Protein AF-0000000068108833 (afdb_homodimer)

Structure (mmCIF, N/CA/C/O backbone):
data_AF-0000000068108833-model_v1
#
loop_
_entity.id
_entity.type
_entity.pdbx_description
1 polymer "5'-deoxynucleotidase HDDC2"
#
loop_
_atom_site.group_PDB
_atom_site.id
_atom_site.type_symbol
_atom_site.label_atom_id
_atom_site.label_alt_id
_atom_site.label_comp_id
_atom_site.label_asym_id
_atom_site.label_entity_id
_atom_site.label_seq_id
_atom_site.pdbx_PDB_ins_code
_atom_site.Cartn_x
_atom_site.Cartn_y
_atom_site.Cartn_z
_atom_site.occupancy
_atom_site.B_iso_or_equiv
_atom_site.auth_seq_id
_atom_site.auth_comp_id
_atom_site.auth_asym_id
_atom_site.auth_atom_id
_atom_site.pdbx_PDB_model_num
ATOM 1 N N . MET A 1 1 ? -13.453 -24.031 -6.059 1 70.38 1 MET A N 1
ATOM 2 C CA . MET A 1 1 ? -14.484 -23.078 -5.691 1 70.38 1 MET A CA 1
ATOM 3 C C . MET A 1 1 ? -13.938 -22.016 -4.734 1 70.38 1 MET A C 1
ATOM 5 O O . MET A 1 1 ? -13.867 -20.844 -5.074 1 70.38 1 MET A O 1
ATOM 9 N N . GLU A 1 2 ? -13.242 -22.406 -3.625 1 89.06 2 GLU A N 1
ATOM 10 C CA . GLU A 1 2 ? -12.766 -21.453 -2.621 1 89.06 2 GLU A CA 1
ATOM 11 C C . GLU A 1 2 ? -11.594 -20.625 -3.146 1 89.06 2 GLU A C 1
ATOM 13 O O . GLU A 1 2 ? -11.562 -19.406 -2.996 1 89.06 2 GLU A O 1
ATOM 18 N N . ASN A 1 3 ? -10.758 -21.25 -3.951 1 94.88 3 ASN A N 1
ATOM 19 C CA . ASN A 1 3 ? -9.586 -20.547 -4.461 1 94.88 3 ASN A CA 1
ATOM 20 C C . ASN A 1 3 ? -9.953 -19.578 -5.586 1 94.88 3 ASN A C 1
ATOM 22 O O . ASN A 1 3 ? -9.336 -18.531 -5.742 1 94.88 3 ASN A O 1
ATOM 26 N N . SER A 1 4 ? -10.992 -19.969 -6.328 1 96.94 4 SER A N 1
ATOM 27 C CA . SER A 1 4 ? -11.469 -19.062 -7.383 1 96.94 4 SER A CA 1
ATOM 28 C C . SER A 1 4 ? -12.031 -17.781 -6.801 1 96.94 4 SER A C 1
ATOM 30 O O . SER A 1 4 ? -11.844 -16.703 -7.371 1 96.94 4 SER A O 1
ATOM 32 N N . LYS A 1 5 ? -12.711 -17.859 -5.715 1 97.69 5 LYS A N 1
ATOM 33 C CA . LYS A 1 5 ? -13.258 -16.688 -5.031 1 97.69 5 LYS A CA 1
ATOM 34 C C . LYS A 1 5 ? -12.141 -15.812 -4.48 1 97.69 5 LYS A C 1
ATOM 36 O O . LYS A 1 5 ? -12.219 -14.586 -4.543 1 97.69 5 LYS A O 1
ATOM 41 N N . ILE A 1 6 ? -11.133 -16.453 -3.949 1 97.94 6 ILE A N 1
ATOM 42 C CA . ILE A 1 6 ? -9.992 -15.719 -3.414 1 97.94 6 ILE A CA 1
ATOM 43 C C . ILE A 1 6 ? -9.289 -14.969 -4.543 1 97.94 6 ILE A C 1
ATOM 45 O O . ILE A 1 6 ? -8.898 -13.812 -4.375 1 97.94 6 ILE A O 1
ATOM 49 N N . LEU A 1 7 ? -9.109 -15.656 -5.672 1 98.38 7 LEU A N 1
ATOM 50 C CA . LEU A 1 7 ? -8.492 -15 -6.816 1 98.38 7 LEU A CA 1
ATOM 51 C C . LEU A 1 7 ? -9.336 -13.82 -7.281 1 98.38 7 LEU A C 1
ATOM 53 O O . LEU A 1 7 ? -8.797 -12.781 -7.668 1 98.38 7 LEU A O 1
ATOM 57 N N . GLU A 1 8 ? -10.641 -13.961 -7.27 1 98.44 8 GLU A N 1
ATOM 58 C CA . GLU A 1 8 ? -11.531 -12.852 -7.602 1 98.44 8 GLU A CA 1
ATOM 59 C C . GLU A 1 8 ? -11.336 -11.68 -6.652 1 98.44 8 GLU A C 1
ATOM 61 O O . GLU A 1 8 ? -11.266 -10.523 -7.09 1 98.44 8 GLU A O 1
ATOM 66 N N . PHE A 1 9 ? -11.25 -11.969 -5.387 1 98.75 9 PHE A N 1
ATOM 67 C CA . PHE A 1 9 ? -10.992 -10.945 -4.379 1 98.75 9 PHE A CA 1
ATOM 68 C C . PHE A 1 9 ? -9.672 -10.227 -4.656 1 98.75 9 PHE A C 1
ATOM 70 O O . PHE A 1 9 ? -9.617 -8.992 -4.637 1 98.75 9 PHE A O 1
ATOM 77 N N . LEU A 1 10 ? -8.648 -10.977 -4.953 1 98.81 10 LEU A N 1
ATOM 78 C CA . LEU A 1 10 ? -7.328 -10.383 -5.16 1 98.81 10 LEU A CA 1
ATOM 79 C C . LEU A 1 10 ? -7.309 -9.531 -6.426 1 98.81 10 LEU A C 1
ATOM 81 O O . LEU A 1 10 ? -6.605 -8.523 -6.488 1 98.81 10 LEU A O 1
ATOM 85 N N . GLU A 1 11 ? -8.109 -9.914 -7.398 1 98.69 11 GLU A N 1
ATOM 86 C CA . GLU A 1 11 ? -8.234 -9.078 -8.594 1 98.69 11 GLU A CA 1
ATOM 87 C C . GLU A 1 11 ? -8.938 -7.766 -8.281 1 98.69 11 GLU A C 1
ATOM 89 O O . GLU A 1 11 ? -8.586 -6.719 -8.828 1 98.69 11 GLU A O 1
ATOM 94 N N . LEU A 1 12 ? -9.992 -7.824 -7.426 1 98.62 12 LEU A N 1
ATOM 95 C CA . LEU A 1 12 ? -10.633 -6.594 -6.973 1 98.62 12 LEU A CA 1
ATOM 96 C C . LEU A 1 12 ? -9.625 -5.684 -6.273 1 98.62 12 LEU A C 1
ATOM 98 O O . LEU A 1 12 ? -9.555 -4.488 -6.562 1 98.62 12 LEU A O 1
ATOM 102 N N . VAL A 1 13 ? -8.805 -6.27 -5.387 1 98.81 13 VAL A N 1
ATOM 103 C CA . VAL A 1 13 ? -7.777 -5.504 -4.688 1 98.81 13 VAL A CA 1
ATOM 104 C C . VAL A 1 13 ? -6.805 -4.898 -5.699 1 98.81 13 VAL A C 1
ATOM 106 O O . VAL A 1 13 ? -6.355 -3.76 -5.531 1 98.81 13 VAL A O 1
ATOM 109 N N . GLY A 1 14 ? -6.473 -5.652 -6.766 1 98.75 14 GLY A N 1
ATOM 110 C CA . GLY A 1 14 ? -5.562 -5.199 -7.809 1 98.75 14 GLY A CA 1
ATOM 111 C C . GLY A 1 14 ? -6.031 -3.93 -8.492 1 98.75 14 GLY A C 1
ATOM 112 O O . GLY A 1 14 ? -5.211 -3.129 -8.953 1 98.75 14 GLY A O 1
ATOM 113 N N . ARG A 1 15 ? -7.355 -3.699 -8.531 1 98.56 15 ARG A N 1
ATOM 114 C CA . ARG A 1 15 ? -7.902 -2.488 -9.133 1 98.56 15 ARG A CA 1
ATOM 115 C C . ARG A 1 15 ? -7.422 -1.243 -8.398 1 98.56 15 ARG A C 1
ATOM 117 O O . ARG A 1 15 ? -7.23 -0.189 -9.008 1 98.56 15 ARG A O 1
ATOM 124 N N . LEU A 1 16 ? -7.188 -1.34 -7.109 1 98.81 16 LEU A N 1
ATOM 125 C CA . LEU A 1 16 ? -6.785 -0.197 -6.301 1 98.81 16 LEU A CA 1
ATOM 126 C C . LEU A 1 16 ? -5.398 0.298 -6.711 1 98.81 16 LEU A C 1
ATOM 128 O O . LEU A 1 16 ? -5.039 1.444 -6.434 1 98.81 16 LEU A O 1
ATOM 132 N N . LYS A 1 17 ? -4.598 -0.581 -7.359 1 98.69 17 LYS A N 1
ATOM 133 C CA . LYS A 1 17 ? -3.279 -0.188 -7.852 1 98.69 17 LYS A CA 1
ATOM 134 C C . LYS A 1 17 ? -3.395 0.805 -9.008 1 98.69 17 LYS A C 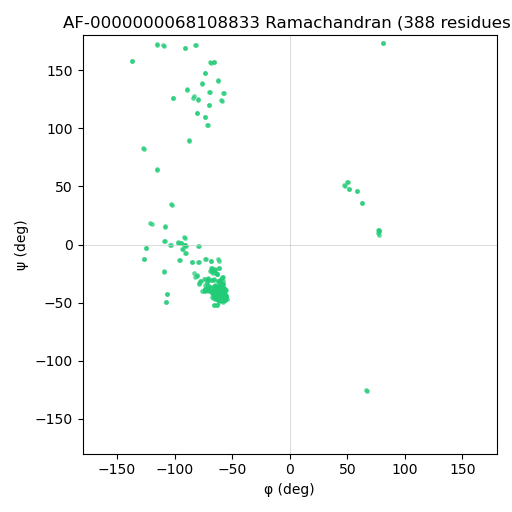1
ATOM 136 O O . LYS A 1 17 ? -2.422 1.478 -9.352 1 98.69 17 LYS A O 1
ATOM 141 N N . HIS A 1 18 ? -4.629 0.915 -9.562 1 97.81 18 HIS A N 1
ATOM 142 C CA . HIS A 1 18 ? -4.758 1.648 -10.82 1 97.81 18 HIS A CA 1
ATOM 143 C C . HIS A 1 18 ? -5.824 2.732 -10.711 1 97.81 18 HIS A C 1
ATOM 145 O O . HIS A 1 18 ? -5.887 3.631 -11.555 1 97.81 18 HIS A O 1
ATOM 151 N N . VAL A 1 19 ? -6.625 2.691 -9.664 1 97.5 19 VAL A N 1
ATOM 152 C CA . VAL A 1 19 ? -7.633 3.729 -9.469 1 97.5 19 VAL A CA 1
ATOM 153 C C . VAL A 1 19 ? -6.988 4.965 -8.852 1 97.5 19 VAL A C 1
ATOM 155 O O . VAL A 1 19 ? -6.539 4.934 -7.703 1 97.5 19 VAL A O 1
ATOM 158 N N . LYS A 1 20 ? -6.953 6.039 -9.648 1 97.69 20 LYS A N 1
ATOM 159 C CA . LYS A 1 20 ? -6.383 7.297 -9.172 1 97.69 20 LYS A CA 1
ATOM 160 C C . LYS A 1 20 ? -7.309 7.98 -8.172 1 97.69 20 LYS A C 1
ATOM 162 O O . LYS A 1 20 ? -8.531 7.852 -8.258 1 97.69 20 LYS A O 1
ATOM 167 N N . ARG A 1 21 ? -6.777 8.672 -7.23 1 97.88 21 ARG A N 1
ATOM 168 C CA . ARG A 1 21 ? -7.586 9.414 -6.266 1 97.88 21 ARG A CA 1
ATOM 169 C C . ARG A 1 21 ? -8.258 10.617 -6.926 1 97.88 21 ARG A C 1
ATOM 171 O O . ARG A 1 21 ? -7.574 11.516 -7.414 1 97.88 21 ARG A O 1
ATOM 178 N N . THR A 1 22 ? -9.5 10.648 -6.898 1 96.75 22 THR A N 1
ATOM 179 C CA . THR A 1 22 ? -10.336 11.57 -7.668 1 96.75 22 THR A CA 1
ATOM 180 C C . THR A 1 22 ? -10.055 13.016 -7.277 1 96.75 22 THR A C 1
ATOM 182 O O . THR A 1 22 ? -10.078 13.906 -8.125 1 96.75 22 THR A O 1
ATOM 185 N N . GLY A 1 23 ? -9.781 13.266 -6.012 1 95.69 23 GLY A N 1
ATOM 186 C CA . GLY A 1 23 ? -9.492 14.625 -5.562 1 95.69 23 GLY A CA 1
ATOM 187 C C . GLY A 1 23 ? -8.336 15.258 -6.309 1 95.69 23 GLY A C 1
ATOM 188 O O . GLY A 1 23 ? -8.375 16.453 -6.629 1 95.69 23 GLY A O 1
ATOM 189 N N . TRP A 1 24 ? -7.312 14.5 -6.621 1 97.62 24 TRP A N 1
ATOM 190 C CA . TRP A 1 24 ? -6.145 15.008 -7.324 1 97.62 24 TRP A CA 1
ATOM 191 C C . TRP A 1 24 ? -6.465 15.273 -8.797 1 97.62 24 TRP A C 1
ATOM 193 O O . TRP A 1 24 ? -5.945 16.219 -9.391 1 97.62 24 TRP A O 1
ATOM 203 N N . ILE A 1 25 ? -7.277 14.359 -9.336 1 96.19 25 ILE A N 1
ATOM 204 C CA . ILE A 1 25 ? -7.699 14.539 -10.719 1 96.19 25 ILE A CA 1
ATOM 205 C C . ILE A 1 25 ? -8.453 15.859 -10.867 1 96.19 25 ILE A C 1
ATOM 207 O O . ILE A 1 25 ? -8.195 16.625 -11.797 1 96.19 25 ILE A O 1
ATOM 211 N N . LEU A 1 26 ? -9.328 16.094 -9.992 1 94.25 26 LEU A N 1
ATOM 212 C CA . LEU A 1 26 ? -10.156 17.297 -10.023 1 94.25 26 LEU A CA 1
ATOM 213 C C . LEU A 1 26 ? -9.297 18.547 -9.859 1 94.25 26 LEU A C 1
ATOM 215 O O . LEU A 1 26 ? -9.648 19.609 -10.344 1 94.25 26 LEU A O 1
ATOM 219 N N . CYS A 1 27 ? -8.141 18.391 -9.219 1 94.38 27 CYS A N 1
ATOM 220 C CA . CYS A 1 27 ? -7.207 19.5 -9.008 1 94.38 27 CYS A CA 1
ATOM 221 C C . CYS A 1 27 ? -6.207 19.594 -10.156 1 94.38 27 CYS A C 1
ATOM 223 O O . CYS A 1 27 ? -5.246 20.359 -10.086 1 94.38 27 CYS A O 1
ATOM 225 N N . ASP A 1 28 ? -6.395 18.781 -11.164 1 96.5 28 ASP A N 1
ATOM 226 C CA . ASP A 1 28 ? -5.578 18.766 -12.375 1 96.5 28 ASP A CA 1
ATOM 227 C C . ASP A 1 28 ? -4.129 18.406 -12.055 1 96.5 28 ASP A C 1
ATOM 229 O O . ASP A 1 28 ? -3.199 19.078 -12.523 1 96.5 28 ASP A O 1
ATOM 233 N N . ILE A 1 29 ? -3.934 17.562 -11.133 1 97 29 ILE A N 1
ATOM 234 C CA . ILE A 1 29 ? -2.607 17.016 -10.852 1 97 29 ILE A CA 1
ATOM 235 C C . ILE A 1 29 ? -2.281 15.914 -11.852 1 97 29 ILE A C 1
ATOM 237 O O . ILE A 1 29 ? -3.035 14.953 -11.984 1 97 29 ILE A O 1
ATOM 241 N N . ASN A 1 30 ? -1.202 16.016 -12.539 1 93.62 30 ASN A N 1
ATOM 242 C CA . ASN A 1 30 ? -0.779 15.008 -13.492 1 93.62 30 ASN A CA 1
ATOM 243 C C . ASN A 1 30 ? -0.199 13.781 -12.789 1 93.62 30 ASN A C 1
ATOM 245 O O . ASN A 1 30 ? 0.518 13.914 -11.797 1 93.62 30 ASN A O 1
ATOM 249 N N . ASP A 1 31 ? -0.542 12.609 -13.289 1 94.62 31 ASP A N 1
ATOM 250 C CA . ASP A 1 31 ? 0.04 11.359 -12.812 1 94.62 31 ASP A CA 1
ATOM 251 C C . ASP A 1 31 ? -0.009 11.273 -11.289 1 94.62 31 ASP A C 1
ATOM 253 O O . ASP A 1 31 ? 1.02 11.078 -10.641 1 94.62 31 ASP A O 1
ATOM 257 N N . CYS A 1 32 ? -1.208 11.461 -10.766 1 98.06 32 CYS A N 1
ATOM 258 C CA . CYS A 1 32 ? -1.361 11.492 -9.312 1 98.06 32 CYS A CA 1
ATOM 259 C C . CYS A 1 32 ? -1.427 10.078 -8.742 1 98.06 32 CYS A C 1
ATOM 261 O O . CYS A 1 32 ? -1.416 9.102 -9.492 1 98.06 32 CYS A O 1
ATOM 263 N N . GLU A 1 33 ? -1.404 9.938 -7.457 1 98.69 33 GLU A N 1
ATOM 264 C CA . GLU A 1 33 ? -1.314 8.656 -6.762 1 98.69 33 GLU A CA 1
ATOM 265 C C . GLU A 1 33 ? -2.596 7.848 -6.93 1 98.69 33 GLU A C 1
ATOM 267 O O . GLU A 1 33 ? -3.666 8.406 -7.172 1 98.69 33 GLU A O 1
ATOM 272 N N . THR A 1 34 ? -2.465 6.547 -6.766 1 98.75 34 THR A N 1
ATOM 273 C CA . THR A 1 34 ? -3.588 5.617 -6.719 1 98.75 34 THR A CA 1
ATOM 274 C C . THR A 1 34 ? -4.062 5.418 -5.281 1 98.75 34 THR A C 1
ATOM 276 O O . THR A 1 34 ? -3.387 5.828 -4.336 1 98.75 34 THR A O 1
ATOM 279 N N . ILE A 1 35 ? -5.215 4.781 -5.156 1 98.81 35 ILE A N 1
ATOM 280 C CA . ILE A 1 35 ? -5.77 4.473 -3.844 1 98.81 35 ILE A CA 1
ATOM 281 C C . ILE A 1 35 ? -4.816 3.559 -3.078 1 98.81 35 ILE A C 1
ATOM 283 O O . ILE A 1 35 ? -4.555 3.775 -1.893 1 98.81 35 ILE A O 1
ATOM 287 N N . ALA A 1 36 ? -4.254 2.535 -3.764 1 98.88 36 ALA A N 1
ATOM 288 C CA . ALA A 1 36 ? -3.312 1.621 -3.123 1 98.88 36 ALA A CA 1
ATOM 289 C C . ALA A 1 36 ? -2.08 2.367 -2.617 1 98.88 36 ALA A C 1
ATOM 291 O O . ALA A 1 36 ? -1.589 2.096 -1.521 1 98.88 36 ALA A O 1
ATOM 292 N N . GLY A 1 37 ? -1.564 3.309 -3.457 1 98.88 37 GLY A N 1
ATOM 293 C CA . GLY A 1 37 ? -0.42 4.102 -3.033 1 98.88 37 GLY A CA 1
ATOM 294 C C . GLY A 1 37 ? -0.67 4.875 -1.752 1 98.88 37 GLY A C 1
ATOM 295 O O . GLY A 1 37 ? 0.184 4.906 -0.864 1 98.88 37 GLY A O 1
ATOM 296 N N . HIS A 1 38 ? -1.836 5.477 -1.652 1 98.88 38 HIS A N 1
ATOM 297 C CA . HIS A 1 38 ? -2.248 6.215 -0.466 1 98.88 38 HIS A CA 1
ATOM 298 C C . HIS A 1 38 ? -2.271 5.316 0.765 1 98.88 38 HIS A C 1
ATOM 300 O O . HIS A 1 38 ? -1.69 5.656 1.799 1 98.88 38 HIS A O 1
ATOM 306 N N . MET A 1 39 ? -2.877 4.141 0.626 1 98.88 39 MET A N 1
ATOM 307 C CA . MET A 1 39 ? -3.02 3.234 1.761 1 98.88 39 MET A CA 1
ATOM 308 C C . MET A 1 39 ? -1.672 2.633 2.148 1 98.88 39 MET A C 1
ATOM 310 O O . MET A 1 39 ? -1.421 2.371 3.326 1 98.88 39 MET A O 1
ATOM 314 N N . TYR A 1 40 ? -0.799 2.492 1.181 1 98.94 40 TYR A N 1
ATOM 315 C CA . TYR A 1 40 ? 0.533 1.975 1.473 1 98.94 40 TYR A CA 1
ATOM 316 C C . TYR A 1 40 ? 1.29 2.912 2.406 1 98.94 40 TYR A C 1
ATOM 318 O O . TYR A 1 40 ? 1.806 2.484 3.441 1 98.94 40 TYR A O 1
ATOM 326 N N . ARG A 1 41 ? 1.344 4.203 2.039 1 98.94 41 ARG A N 1
ATOM 327 C CA . ARG A 1 41 ? 2.094 5.125 2.885 1 98.94 41 ARG A CA 1
ATOM 328 C C . ARG A 1 41 ? 1.454 5.25 4.262 1 98.94 41 ARG A C 1
ATOM 330 O O . ARG A 1 41 ? 2.152 5.402 5.266 1 98.94 41 ARG A O 1
ATOM 337 N N . MET A 1 42 ? 0.105 5.203 4.34 1 98.94 42 MET A N 1
ATOM 338 C CA . MET A 1 42 ? -0.546 5.172 5.648 1 98.94 42 MET A CA 1
ATOM 339 C C . MET A 1 42 ? -0.029 4.008 6.488 1 98.94 42 MET A C 1
ATOM 341 O O . MET A 1 42 ? 0.251 4.172 7.676 1 98.94 42 MET A O 1
ATOM 345 N N . GLY A 1 43 ? 0.071 2.844 5.832 1 98.88 43 GLY A N 1
ATOM 346 C CA . GLY A 1 43 ? 0.614 1.691 6.535 1 98.88 43 GLY A CA 1
ATOM 347 C C . GLY A 1 43 ? 2.016 1.922 7.066 1 98.88 43 GLY A C 1
ATOM 348 O O . GLY A 1 43 ? 2.305 1.62 8.227 1 98.88 43 GLY A O 1
ATOM 349 N N . ILE A 1 44 ? 2.869 2.502 6.27 1 98.88 44 ILE A N 1
ATOM 350 C CA . ILE A 1 44 ? 4.258 2.754 6.641 1 98.88 44 ILE A CA 1
ATOM 351 C C . ILE A 1 44 ? 4.309 3.752 7.797 1 98.88 44 ILE A C 1
ATOM 353 O O . ILE A 1 44 ? 5.148 3.631 8.695 1 98.88 44 ILE A O 1
ATOM 357 N N . MET A 1 45 ? 3.426 4.723 7.852 1 98.69 45 MET A N 1
ATOM 358 C CA . MET A 1 45 ? 3.406 5.742 8.898 1 98.69 45 MET A CA 1
ATOM 359 C C . MET A 1 45 ? 3.219 5.105 10.273 1 98.69 45 MET A C 1
ATOM 361 O O . MET A 1 45 ? 3.727 5.613 11.273 1 98.69 45 MET A O 1
ATOM 365 N N . THR A 1 46 ? 2.516 3.967 10.312 1 98.62 46 THR A N 1
ATOM 366 C CA . THR A 1 46 ? 2.256 3.346 11.609 1 98.62 46 THR A CA 1
ATOM 367 C C . THR A 1 46 ? 3.551 2.83 12.227 1 98.62 46 THR A C 1
ATOM 369 O O . THR A 1 46 ? 3.65 2.693 13.445 1 98.62 46 THR A O 1
ATOM 372 N N . PHE A 1 47 ? 4.586 2.541 11.391 1 98.06 47 PHE A N 1
ATOM 373 C CA . PHE A 1 47 ? 5.875 2.094 11.906 1 98.06 47 PHE A CA 1
ATOM 374 C C . PHE A 1 47 ? 6.539 3.188 12.734 1 98.06 47 PHE A C 1
ATOM 376 O O . PHE A 1 47 ? 7.398 2.904 13.57 1 98.06 47 PHE A O 1
ATOM 383 N N . LEU A 1 48 ? 6.137 4.434 12.539 1 97.56 48 LEU A N 1
ATOM 384 C CA . LEU A 1 48 ? 6.762 5.57 13.211 1 97.56 48 LEU A CA 1
ATOM 385 C C . LEU A 1 48 ? 6.25 5.703 14.641 1 97.56 48 LEU A C 1
ATOM 387 O O . LEU A 1 48 ? 6.828 6.438 15.445 1 97.56 48 LEU A O 1
ATOM 391 N N . LEU A 1 49 ? 5.117 4.98 14.891 1 95.62 49 LEU A N 1
ATOM 392 C CA . LEU A 1 49 ? 4.617 4.973 16.266 1 95.62 49 LEU A CA 1
ATOM 393 C C . LEU A 1 49 ? 5.496 4.105 17.156 1 95.62 49 LEU A C 1
ATOM 395 O O . LEU A 1 49 ? 5.578 2.889 16.969 1 95.62 49 LEU A O 1
ATOM 399 N N . THR A 1 50 ? 6.215 4.703 18.031 1 94 50 THR A N 1
ATOM 400 C CA . THR A 1 50 ? 7.074 4.027 19 1 94 50 THR A CA 1
ATOM 401 C C . THR A 1 50 ? 6.582 4.27 20.422 1 94 50 THR A C 1
ATOM 403 O O . THR A 1 50 ? 5.625 5.02 20.625 1 94 50 THR A O 1
ATOM 406 N N . GLU A 1 51 ? 7.188 3.596 21.359 1 91.81 51 GLU A N 1
ATOM 407 C CA . GLU A 1 51 ? 6.812 3.811 22.75 1 91.81 51 GLU A CA 1
ATOM 408 C C . GLU A 1 51 ? 7.008 5.27 23.156 1 91.81 51 GLU A C 1
ATOM 410 O O . GLU A 1 51 ? 6.25 5.801 23.969 1 91.81 51 GLU A O 1
ATOM 415 N N . GLU A 1 52 ? 7.918 5.984 22.578 1 90.5 52 GLU A N 1
ATOM 416 C CA . GLU A 1 52 ? 8.289 7.344 22.953 1 90.5 52 GLU A CA 1
ATOM 417 C C . GLU A 1 52 ? 7.238 8.352 22.5 1 90.5 52 GLU A C 1
ATOM 419 O O . GLU A 1 52 ? 7.031 9.375 23.156 1 90.5 52 GLU A O 1
ATOM 424 N N . ASN A 1 53 ? 6.586 8.047 21.469 1 91.81 53 ASN A N 1
ATOM 425 C CA . ASN A 1 53 ? 5.652 9.031 20.953 1 91.81 53 ASN A CA 1
ATOM 426 C C . ASN A 1 53 ? 4.227 8.492 20.906 1 91.81 53 ASN A C 1
ATOM 428 O O . ASN A 1 53 ? 3.398 8.969 20.125 1 91.81 53 ASN A O 1
ATOM 432 N N . ASN A 1 54 ? 4.008 7.469 21.641 1 92.75 54 ASN A N 1
ATOM 433 C CA . ASN A 1 54 ? 2.705 6.82 21.75 1 92.75 54 ASN A CA 1
ATOM 434 C C . ASN A 1 54 ? 2.143 6.926 23.156 1 92.75 54 ASN A C 1
ATOM 436 O O . ASN A 1 54 ? 1.912 5.906 23.812 1 92.75 54 ASN A O 1
ATOM 440 N N . PRO A 1 55 ? 1.88 8.156 23.547 1 89.19 55 PRO A N 1
ATOM 441 C CA . PRO A 1 55 ? 1.432 8.352 24.922 1 89.19 55 PRO A CA 1
ATOM 442 C C . PRO A 1 55 ? 0.099 7.668 25.219 1 89.19 55 PRO A C 1
ATOM 444 O O . PRO A 1 55 ? -0.179 7.316 26.359 1 89.19 55 PRO A O 1
ATOM 447 N N . THR A 1 56 ? -0.739 7.434 24.281 1 89.94 56 THR A N 1
ATOM 448 C CA . THR A 1 56 ? -2.064 6.855 24.469 1 89.94 56 THR A CA 1
ATOM 449 C C . THR A 1 56 ? -2.01 5.332 24.359 1 89.94 56 THR A C 1
ATOM 451 O O . THR A 1 56 ? -3.033 4.66 24.484 1 89.94 56 THR A O 1
ATOM 454 N N . LYS A 1 57 ? -0.849 4.805 24.109 1 94.06 57 LYS A N 1
ATOM 455 C CA . LYS A 1 57 ? -0.59 3.369 24.078 1 94.06 57 LYS A CA 1
ATOM 456 C C . LYS A 1 57 ? -1.475 2.674 23.047 1 94.06 57 LYS A C 1
ATOM 458 O O . LYS A 1 57 ? -2.131 1.677 23.359 1 94.06 57 LYS A O 1
ATOM 463 N N . LEU A 1 58 ? -1.539 3.266 21.891 1 97.81 58 LEU A N 1
ATOM 464 C CA . LEU A 1 58 ? -2.27 2.68 20.766 1 97.81 58 LEU A CA 1
ATOM 465 C C . LEU A 1 58 ? -1.654 1.346 20.359 1 97.81 58 LEU A C 1
ATOM 467 O O . LEU A 1 58 ? -0.435 1.173 20.422 1 97.81 58 LEU A O 1
ATOM 471 N N . ASP A 1 59 ? -2.555 0.419 20.016 1 98.19 59 ASP A N 1
ATOM 472 C CA . ASP A 1 59 ? -2.102 -0.8 19.359 1 98.19 59 ASP A CA 1
ATOM 473 C C . ASP A 1 59 ? -1.666 -0.514 17.922 1 98.19 59 ASP A C 1
ATOM 475 O O . ASP A 1 59 ? -2.5 -0.438 17.016 1 98.19 59 ASP A O 1
ATOM 479 N N . ARG A 1 60 ? -0.41 -0.454 17.719 1 97.44 60 ARG A N 1
ATOM 480 C CA . ARG A 1 60 ? 0.165 -0.071 16.422 1 97.44 60 ARG A CA 1
ATOM 481 C C . ARG A 1 60 ? -0.25 -1.046 15.328 1 97.44 60 ARG A C 1
ATOM 483 O O . ARG A 1 60 ? -0.501 -0.64 14.195 1 97.44 60 ARG A O 1
ATOM 490 N N . ILE A 1 61 ? -0.3 -2.285 15.672 1 98.25 61 ILE A N 1
ATOM 491 C CA . ILE A 1 61 ? -0.639 -3.326 14.711 1 98.25 61 ILE A CA 1
ATOM 492 C C . ILE A 1 61 ? -2.094 -3.17 14.273 1 98.25 61 ILE A C 1
ATOM 494 O O . ILE A 1 61 ? -2.42 -3.355 13.102 1 98.25 61 ILE A O 1
ATOM 498 N N . LYS A 1 62 ? -2.918 -2.908 15.203 1 98.5 62 LYS A N 1
ATOM 499 C CA . LYS A 1 62 ? -4.309 -2.646 14.836 1 98.5 62 LYS A CA 1
ATOM 500 C C . LYS A 1 62 ? -4.418 -1.415 13.945 1 98.5 62 LYS A C 1
ATOM 502 O O . LYS A 1 62 ? -5.152 -1.425 12.953 1 98.5 62 LYS A O 1
ATOM 507 N N . CYS A 1 63 ? -3.695 -0.312 14.203 1 98.81 63 CYS A N 1
ATOM 508 C CA . CYS A 1 63 ? -3.658 0.874 13.352 1 98.81 63 CYS A CA 1
ATOM 509 C C . CYS A 1 63 ? -3.221 0.518 11.938 1 98.81 63 CYS A C 1
ATOM 511 O O . CYS A 1 63 ? -3.803 0.997 10.961 1 98.81 63 CYS A O 1
ATOM 513 N N . LEU A 1 64 ? -2.217 -0.353 11.867 1 98.81 64 LEU A N 1
ATOM 514 C CA . LEU A 1 64 ? -1.686 -0.794 10.586 1 98.81 64 LEU A CA 1
ATOM 515 C C . LEU A 1 64 ? -2.756 -1.521 9.773 1 98.81 64 LEU A C 1
ATOM 517 O O . LEU A 1 64 ? -2.953 -1.227 8.594 1 98.81 64 LEU A O 1
ATOM 521 N N . GLN A 1 65 ? -3.443 -2.42 10.406 1 98.88 65 GLN A N 1
ATOM 522 C CA . GLN A 1 65 ? -4.477 -3.186 9.727 1 98.88 65 GLN A CA 1
ATOM 523 C C . GLN A 1 65 ? -5.617 -2.283 9.266 1 98.88 65 GLN A C 1
ATOM 525 O O . GLN A 1 65 ? -6.105 -2.414 8.141 1 98.88 65 GLN A O 1
ATOM 530 N N . ILE A 1 66 ? -6.008 -1.352 10.078 1 98.94 66 ILE A N 1
ATOM 531 C CA . ILE A 1 66 ? -7.078 -0.423 9.727 1 98.94 66 ILE A CA 1
ATOM 532 C C . ILE A 1 66 ? -6.641 0.443 8.547 1 98.94 66 ILE A C 1
ATOM 534 O O . ILE A 1 66 ? -7.41 0.665 7.613 1 98.94 66 ILE A O 1
ATOM 538 N N . ALA A 1 67 ? -5.383 0.894 8.578 1 98.94 67 ALA A N 1
ATOM 539 C CA . ALA A 1 67 ? -4.848 1.741 7.512 1 98.94 67 ALA A CA 1
ATOM 540 C C . ALA A 1 67 ? -4.926 1.038 6.16 1 98.94 67 ALA A C 1
ATOM 542 O O . ALA A 1 67 ? -5.223 1.669 5.141 1 98.94 67 ALA A O 1
ATOM 543 N N . LEU A 1 68 ? -4.762 -0.259 6.117 1 98.88 68 LEU A N 1
ATOM 544 C CA . LEU A 1 68 ? -4.711 -1.006 4.867 1 98.88 68 LEU A CA 1
ATOM 545 C C . LEU A 1 68 ? -6.117 -1.358 4.387 1 98.88 68 LEU A C 1
ATOM 547 O O . LEU A 1 68 ? -6.32 -1.664 3.211 1 98.88 68 LEU A O 1
ATOM 551 N N . ILE A 1 69 ? -7.109 -1.232 5.25 1 98.88 69 ILE A N 1
ATOM 552 C CA . ILE A 1 69 ? -8.43 -1.771 4.926 1 98.88 69 ILE A CA 1
ATOM 553 C C . ILE A 1 69 ? -9.398 -0.625 4.66 1 98.88 69 ILE A C 1
ATOM 555 O O . ILE A 1 69 ? -10.406 -0.805 3.969 1 98.88 69 ILE A O 1
ATOM 559 N N . HIS A 1 70 ? -9.148 0.55 5.18 1 98.75 70 HIS A N 1
ATOM 560 C CA . HIS A 1 70 ? -10.164 1.574 5.359 1 98.75 70 HIS A CA 1
ATOM 561 C C . HIS A 1 70 ? -10.797 1.963 4.023 1 98.75 70 HIS A C 1
ATOM 563 O O . HIS A 1 70 ? -11.992 2.25 3.955 1 98.75 70 HIS A O 1
ATOM 569 N N . ASP A 1 71 ? -10.047 1.922 2.951 1 98.56 71 ASP A N 1
ATOM 570 C CA . ASP A 1 71 ? -10.57 2.301 1.646 1 98.56 71 ASP A CA 1
ATOM 571 C C . ASP A 1 71 ? -10.758 1.077 0.751 1 98.56 71 ASP A C 1
ATOM 573 O O . ASP A 1 71 ? -10.883 1.206 -0.469 1 98.56 71 ASP A O 1
ATOM 577 N N . LEU A 1 72 ? -10.75 -0.15 1.293 1 98.75 72 LEU A N 1
ATOM 578 C CA . LEU A 1 72 ? -10.781 -1.395 0.532 1 98.75 72 LEU A CA 1
ATOM 579 C C . LEU A 1 72 ? -12.047 -1.475 -0.317 1 98.75 72 LEU A C 1
ATOM 581 O O . LEU A 1 72 ? -12.016 -1.99 -1.437 1 98.75 72 LEU A O 1
ATOM 585 N N . ALA A 1 73 ? -13.141 -0.93 0.151 1 98.62 73 ALA A N 1
ATOM 586 C CA . ALA A 1 73 ? -14.414 -0.972 -0.562 1 98.62 73 ALA A CA 1
ATOM 587 C C . ALA A 1 73 ? -14.312 -0.26 -1.908 1 98.62 73 ALA A C 1
ATOM 589 O O . ALA A 1 73 ? -15.102 -0.524 -2.818 1 98.62 73 ALA A O 1
ATOM 590 N N . GLU A 1 74 ? -13.32 0.592 -2.053 1 98.5 74 GLU A N 1
ATOM 591 C CA . GLU A 1 74 ? -13.203 1.42 -3.248 1 98.5 74 GLU A CA 1
ATOM 592 C C . GLU A 1 74 ? -12.75 0.592 -4.449 1 98.5 74 GLU A C 1
ATOM 594 O O . GLU A 1 74 ? -12.844 1.044 -5.594 1 98.5 74 GLU A O 1
ATOM 599 N N . CYS A 1 75 ? -12.305 -0.63 -4.195 1 98.62 75 CYS A N 1
ATOM 600 C CA . CYS A 1 75 ? -11.984 -1.501 -5.32 1 98.62 75 CYS A CA 1
ATOM 601 C C . CYS A 1 75 ? -13.242 -1.895 -6.082 1 98.62 75 CYS A C 1
ATOM 603 O O . CYS A 1 75 ? -13.172 -2.297 -7.242 1 98.62 75 CYS A O 1
ATOM 605 N N . ILE A 1 76 ? -14.367 -1.771 -5.453 1 98.25 76 ILE A N 1
ATOM 606 C CA . ILE A 1 76 ? -15.641 -2.096 -6.082 1 98.25 76 ILE A CA 1
ATOM 607 C C . ILE A 1 76 ? -16.391 -0.808 -6.406 1 98.25 76 ILE A C 1
ATOM 609 O O . ILE A 1 76 ? -16.828 -0.608 -7.539 1 98.25 76 ILE A O 1
ATOM 613 N N . VAL A 1 77 ? -16.422 0.225 -5.477 1 97.5 77 VAL A N 1
ATOM 614 C CA . VAL A 1 77 ? -17.328 1.36 -5.613 1 97.5 77 VAL A CA 1
ATOM 615 C C . VAL A 1 77 ? -16.609 2.521 -6.289 1 97.5 77 VAL A C 1
ATOM 617 O O . VAL A 1 77 ? -17.25 3.475 -6.746 1 97.5 77 VAL A O 1
ATOM 620 N N . GLY A 1 78 ? -15.273 2.447 -6.391 1 95.75 78 GLY A N 1
ATOM 621 C CA . GLY A 1 78 ? -14.5 3.584 -6.867 1 95.75 78 GLY A CA 1
ATOM 622 C C . GLY A 1 78 ? -14.242 4.621 -5.793 1 95.75 78 GLY A C 1
ATOM 623 O O . GLY A 1 78 ? -14.703 4.477 -4.66 1 95.75 78 GLY A O 1
ATOM 624 N N . ASP A 1 79 ? -13.461 5.582 -6.098 1 95.25 79 ASP A N 1
ATOM 625 C CA . ASP A 1 79 ? -13.117 6.652 -5.168 1 95.25 79 ASP A CA 1
ATOM 626 C C . ASP A 1 79 ? -14.141 7.789 -5.238 1 95.25 79 ASP A C 1
ATOM 628 O O . ASP A 1 79 ? -13.906 8.797 -5.914 1 95.25 79 ASP A O 1
ATOM 632 N N . LEU A 1 80 ? -15.125 7.727 -4.488 1 92.06 80 LEU A N 1
ATOM 633 C CA . LEU A 1 80 ? -16.203 8.711 -4.508 1 92.06 80 LEU A CA 1
ATOM 634 C C . LEU A 1 80 ? -15.844 9.922 -3.65 1 92.06 80 LEU A C 1
ATOM 636 O O . LEU A 1 80 ? -15.477 9.773 -2.482 1 92.06 80 LEU A O 1
ATOM 640 N N . THR A 1 81 ? -15.93 11.055 -4.238 1 87.56 81 THR A N 1
ATOM 641 C CA . THR A 1 81 ? -15.727 12.32 -3.543 1 87.56 81 THR A CA 1
ATOM 642 C C . THR A 1 81 ? -17.047 13.078 -3.391 1 87.56 81 THR A C 1
ATOM 644 O O . THR A 1 81 ? -18.062 12.68 -3.957 1 87.56 81 THR A O 1
ATOM 647 N N . PRO A 1 82 ? -17.016 14.164 -2.604 1 82.75 82 PRO A N 1
ATOM 648 C CA . PRO A 1 82 ? -18.219 14.969 -2.463 1 82.75 82 PRO A CA 1
ATOM 649 C C . PRO A 1 82 ? -18.688 15.57 -3.787 1 82.75 82 PRO A C 1
ATOM 651 O O . PRO A 1 82 ? -19.844 15.977 -3.91 1 82.75 82 PRO A O 1
ATOM 654 N N . HIS A 1 83 ? -17.922 15.57 -4.781 1 84.12 83 HIS A N 1
ATOM 655 C CA . HIS A 1 83 ? -18.234 16.203 -6.062 1 84.12 83 HIS A CA 1
ATOM 656 C C . HIS A 1 83 ? -18.844 15.203 -7.035 1 84.12 83 HIS A C 1
ATOM 658 O O . HIS A 1 83 ? -19.25 15.578 -8.141 1 84.12 83 HIS A O 1
ATOM 664 N N . CYS A 1 84 ? -19.047 13.969 -6.656 1 84.38 84 CYS A N 1
ATOM 665 C CA . CYS A 1 84 ? -19.516 12.914 -7.551 1 84.38 84 CYS A CA 1
ATOM 666 C C . CYS A 1 84 ? -21.031 12.82 -7.531 1 84.38 84 CYS A C 1
ATOM 668 O O . CYS A 1 84 ? -21.625 11.969 -8.203 1 84.38 84 CYS A O 1
ATOM 670 N N . GLY A 1 85 ? -21.719 13.688 -6.715 1 86.88 85 GLY A N 1
ATOM 671 C CA . GLY A 1 85 ? -23.172 13.711 -6.691 1 86.88 85 GLY A CA 1
ATOM 672 C C . GLY A 1 85 ? -23.766 12.57 -5.891 1 86.88 85 GLY A C 1
ATOM 673 O O . GLY A 1 85 ? -24.938 12.211 -6.094 1 86.88 85 GLY A O 1
ATOM 674 N N . VAL A 1 86 ? -23.016 11.883 -5.18 1 90.44 86 VAL A N 1
ATOM 675 C CA . VAL A 1 86 ? -23.469 10.82 -4.289 1 90.44 86 VAL A CA 1
ATOM 676 C C . VAL A 1 86 ? -23.5 11.328 -2.85 1 90.44 86 VAL A C 1
ATOM 678 O O . VAL A 1 86 ? -22.5 11.891 -2.363 1 90.44 86 VAL A O 1
ATOM 681 N N . SER A 1 87 ? -24.625 11.188 -2.193 1 93.12 87 SER A N 1
ATOM 682 C CA . SER A 1 87 ? -24.75 11.648 -0.812 1 93.12 87 SER A CA 1
ATOM 683 C C . SER A 1 87 ? -23.844 10.828 0.116 1 93.12 87 SER A C 1
ATOM 685 O O . SER A 1 87 ? -23.5 9.695 -0.2 1 93.12 87 SER A O 1
ATOM 687 N N . PRO A 1 88 ? -23.484 11.375 1.255 1 91.44 88 PRO A N 1
ATOM 688 C CA . PRO A 1 88 ? -22.688 10.617 2.232 1 91.44 88 PRO A CA 1
ATOM 689 C C . PRO A 1 88 ? -23.359 9.305 2.643 1 91.44 88 PRO A C 1
ATOM 691 O O . PRO A 1 88 ? -22.672 8.289 2.801 1 91.44 88 PRO A O 1
ATOM 694 N N . GLU A 1 89 ? -24.625 9.352 2.797 1 94.38 89 GLU A N 1
ATOM 695 C CA . GLU A 1 89 ? -25.375 8.156 3.18 1 94.38 89 GLU A CA 1
ATOM 696 C C . GLU A 1 89 ? -25.312 7.086 2.094 1 94.38 89 GLU A C 1
ATOM 698 O O . GLU A 1 89 ? -25.109 5.906 2.391 1 94.38 89 GLU A O 1
ATOM 703 N N . GLU A 1 90 ? -25.5 7.504 0.886 1 95.38 90 GLU A N 1
ATOM 704 C CA . GLU A 1 90 ? -25.438 6.57 -0.236 1 95.38 90 GLU A CA 1
ATOM 705 C C . GLU A 1 90 ? -24.031 6.012 -0.416 1 95.38 90 GLU A C 1
ATOM 707 O O . GLU A 1 90 ? -23.859 4.832 -0.724 1 95.38 90 GLU A O 1
ATOM 712 N N . LYS A 1 91 ? -23.062 6.879 -0.242 1 94.62 91 LYS A N 1
ATOM 713 C CA . LYS A 1 91 ? -21.688 6.418 -0.284 1 94.62 91 LYS A CA 1
ATOM 714 C C . LYS A 1 91 ? -21.438 5.332 0.755 1 94.62 91 LYS A C 1
ATOM 716 O O . LYS A 1 91 ? -20.828 4.297 0.448 1 94.62 91 LYS A O 1
ATOM 721 N N . HIS A 1 92 ? -21.859 5.609 1.96 1 95.62 92 HIS A N 1
ATOM 722 C CA . HIS A 1 92 ? -21.672 4.648 3.043 1 95.62 92 HIS A CA 1
ATOM 723 C C . HIS A 1 92 ? -22.375 3.328 2.725 1 95.62 92 HIS A C 1
ATOM 725 O O . HIS A 1 92 ? -21.828 2.254 2.986 1 95.62 92 HIS A O 1
ATOM 731 N N . ARG A 1 93 ? -23.531 3.383 2.219 1 97.31 93 ARG A N 1
ATOM 732 C CA . ARG A 1 93 ? -24.281 2.186 1.868 1 97.31 93 ARG A CA 1
ATOM 733 C C . ARG A 1 93 ? -23.562 1.361 0.815 1 97.31 93 ARG A C 1
ATOM 735 O O . ARG A 1 93 ? -23.422 0.144 0.954 1 97.31 93 ARG A O 1
ATOM 742 N N . ARG A 1 94 ? -23.094 1.987 -0.249 1 97.62 94 ARG A N 1
ATOM 743 C CA . ARG A 1 94 ? -22.391 1.306 -1.327 1 97.62 94 ARG A CA 1
ATOM 744 C C . ARG A 1 94 ? -21.109 0.661 -0.816 1 97.62 94 ARG A C 1
ATOM 746 O O . ARG A 1 94 ? -20.797 -0.475 -1.176 1 97.62 94 ARG A O 1
ATOM 753 N N . GLU A 1 95 ? -20.391 1.405 -0.008 1 98.19 95 GLU A N 1
ATOM 754 C CA . GLU A 1 95 ? -19.141 0.877 0.55 1 98.19 95 GLU A CA 1
ATOM 755 C C . GLU A 1 95 ? -19.422 -0.3 1.482 1 98.19 95 GLU A C 1
ATOM 757 O O . GLU A 1 95 ? -18.672 -1.284 1.48 1 98.19 95 GLU A O 1
ATOM 762 N N . ASP A 1 96 ? -20.469 -0.17 2.271 1 98.19 96 ASP A N 1
ATOM 763 C CA . ASP A 1 96 ? -20.844 -1.264 3.162 1 98.19 96 ASP A CA 1
ATOM 764 C C . ASP A 1 96 ? -21.188 -2.523 2.369 1 98.19 96 ASP A C 1
ATOM 766 O O . ASP A 1 96 ? -20.766 -3.623 2.727 1 98.19 96 ASP A O 1
ATOM 770 N N . GLU A 1 97 ? -21.938 -2.406 1.302 1 98.44 97 GLU A N 1
ATOM 771 C CA . GLU A 1 97 ? -22.297 -3.531 0.446 1 98.44 97 GLU A CA 1
ATOM 772 C C . GLU A 1 97 ? -21.062 -4.137 -0.222 1 98.44 97 GLU A C 1
ATOM 774 O O . GLU A 1 97 ? -20.969 -5.359 -0.359 1 98.44 97 GLU A O 1
ATOM 779 N N . ALA A 1 98 ? -20.188 -3.273 -0.653 1 98.62 98 ALA A N 1
ATOM 780 C CA . ALA A 1 98 ? -18.953 -3.74 -1.257 1 98.62 98 ALA A CA 1
ATOM 781 C C . ALA A 1 98 ? -18.156 -4.598 -0.278 1 98.62 98 ALA A C 1
ATOM 783 O O . ALA A 1 98 ? -17.625 -5.645 -0.652 1 98.62 98 ALA A O 1
ATOM 784 N N . MET A 1 99 ? -18.125 -4.172 1.017 1 98.56 99 MET A N 1
ATOM 785 C CA . MET A 1 99 ? -17.359 -4.91 2.02 1 98.56 99 MET A CA 1
ATOM 786 C C . MET A 1 99 ? -18.031 -6.246 2.334 1 98.56 99 MET A C 1
ATOM 788 O O . MET A 1 99 ? -17.344 -7.234 2.621 1 98.56 99 MET A O 1
ATOM 792 N N . LYS A 1 100 ? -19.328 -6.301 2.234 1 98.44 100 LYS A N 1
ATOM 793 C CA . LYS A 1 100 ? -20.031 -7.566 2.4 1 98.44 100 LYS A CA 1
ATOM 794 C C . LYS A 1 100 ? -19.719 -8.523 1.256 1 98.44 100 LYS A C 1
ATOM 796 O O . LYS A 1 100 ? -19.562 -9.734 1.471 1 98.44 100 LYS A O 1
ATOM 801 N N . THR A 1 101 ? -19.672 -7.98 0.076 1 98.31 101 THR A N 1
ATOM 802 C CA . THR A 1 101 ? -19.266 -8.789 -1.068 1 98.31 101 THR A CA 1
ATOM 803 C C . THR A 1 101 ? -17.859 -9.352 -0.861 1 98.31 101 THR A C 1
ATOM 805 O O . THR A 1 101 ? -17.625 -10.539 -1.099 1 98.31 101 THR A O 1
ATOM 808 N N . ILE A 1 102 ? -16.938 -8.539 -0.406 1 97.75 102 ILE A N 1
ATOM 809 C CA . ILE A 1 102 ? -15.562 -8.945 -0.126 1 97.75 102 ILE A CA 1
ATOM 810 C C . ILE A 1 102 ? -15.555 -10.047 0.931 1 97.75 102 ILE A C 1
ATOM 812 O O . ILE A 1 102 ? -14.828 -11.031 0.799 1 97.75 102 ILE A O 1
ATOM 816 N N . SER A 1 103 ? -16.359 -9.875 1.967 1 96.81 103 SER A N 1
ATOM 817 C CA . SER A 1 103 ? -16.484 -10.891 3.008 1 96.81 103 SER A CA 1
ATOM 818 C C . SER A 1 103 ? -16.984 -12.211 2.438 1 96.81 103 SER A C 1
ATOM 820 O O . SER A 1 103 ? -16.531 -13.281 2.854 1 96.81 103 SER A O 1
ATOM 822 N N . GLY A 1 104 ? -17.859 -12.133 1.534 1 96.62 104 GLY A N 1
ATOM 823 C CA . GLY A 1 104 ? -18.375 -13.328 0.885 1 96.62 104 GLY A CA 1
ATOM 824 C C . GLY A 1 104 ? -17.344 -14.062 0.059 1 96.62 104 GLY A C 1
ATOM 825 O O . GLY A 1 104 ? -17.359 -15.289 -0.029 1 96.62 104 GLY A O 1
ATOM 826 N N . LEU A 1 105 ? -16.422 -13.359 -0.447 1 97 105 LEU A N 1
ATOM 827 C CA . LEU A 1 105 ? -15.391 -13.938 -1.306 1 97 105 LEU A CA 1
ATOM 828 C C . LEU A 1 105 ? -14.305 -14.602 -0.475 1 97 105 LEU A C 1
ATOM 830 O O . LEU A 1 105 ? -13.688 -15.57 -0.917 1 97 105 LEU A O 1
ATOM 834 N N . THR A 1 106 ? -14.055 -14.148 0.82 1 95.94 106 THR A N 1
ATOM 835 C CA . THR A 1 106 ? -12.836 -14.555 1.509 1 95.94 106 THR A CA 1
ATOM 836 C C . THR A 1 106 ? -13.156 -15.211 2.85 1 95.94 106 THR A C 1
ATOM 838 O O . THR A 1 106 ? -12.258 -15.609 3.586 1 95.94 106 THR A O 1
ATOM 841 N N . GLY A 1 107 ? -14.477 -15.266 3.217 1 94.06 107 GLY A N 1
ATOM 842 C CA . GLY A 1 107 ? -14.891 -15.938 4.438 1 94.06 107 GLY A CA 1
ATOM 843 C C . GLY A 1 107 ? -14.406 -15.25 5.695 1 94.06 107 GLY A C 1
ATOM 844 O O . GLY A 1 107 ? -14.586 -14.039 5.859 1 94.06 107 GLY A O 1
ATOM 845 N N . ILE A 1 108 ? -13.719 -16 6.566 1 92.25 108 ILE A N 1
ATOM 846 C CA . ILE A 1 108 ? -13.297 -15.508 7.879 1 92.25 108 ILE A CA 1
ATOM 847 C C . ILE A 1 108 ? -12.383 -14.305 7.711 1 92.25 108 ILE A C 1
ATOM 849 O O . ILE A 1 108 ? -12.43 -13.359 8.508 1 92.25 108 ILE A O 1
ATOM 853 N N . ALA A 1 109 ? -11.477 -14.375 6.754 1 94.81 109 ALA A N 1
ATOM 854 C CA . ALA A 1 109 ? -10.609 -13.234 6.488 1 94.81 109 ALA A CA 1
ATOM 855 C C . ALA A 1 109 ? -11.43 -11.992 6.145 1 94.81 109 ALA A C 1
ATOM 857 O O . ALA A 1 109 ? -11.102 -10.883 6.582 1 94.81 109 ALA A O 1
ATOM 858 N N . GLY A 1 110 ? -12.484 -12.195 5.371 1 96.25 110 GLY A N 1
ATOM 859 C CA . GLY A 1 110 ? -13.367 -11.102 4.992 1 96.25 110 GLY A CA 1
ATOM 860 C C . GLY A 1 110 ? -14.133 -10.516 6.16 1 96.25 110 GLY A C 1
ATOM 861 O O . GLY A 1 110 ? -14.352 -9.305 6.223 1 96.25 110 GLY A O 1
ATOM 862 N N . ASP A 1 111 ? -14.516 -11.391 7.051 1 97.06 111 ASP A N 1
ATOM 863 C CA . ASP A 1 111 ? -15.195 -10.922 8.258 1 97.06 111 ASP A CA 1
ATOM 864 C C . ASP A 1 111 ? -14.289 -10.008 9.078 1 97.06 111 ASP A C 1
ATOM 866 O O . ASP A 1 111 ? -14.734 -8.977 9.578 1 97.06 111 ASP A O 1
ATOM 870 N N . ARG A 1 112 ? -13.055 -10.391 9.18 1 97.25 112 ARG A N 1
ATOM 871 C CA . ARG A 1 112 ? -12.086 -9.578 9.922 1 97.25 112 ARG A CA 1
ATOM 872 C C . ARG A 1 112 ? -11.883 -8.227 9.242 1 97.25 112 ARG A C 1
ATOM 874 O O . ARG A 1 112 ? -11.836 -7.191 9.914 1 97.25 112 ARG A O 1
ATOM 881 N N . MET A 1 113 ? -11.773 -8.25 7.945 1 98.44 113 MET A N 1
ATOM 882 C CA . MET A 1 113 ? -11.594 -7.004 7.207 1 98.44 113 MET A CA 1
ATOM 883 C C . MET A 1 113 ? -12.812 -6.102 7.344 1 98.44 113 MET A C 1
ATOM 885 O O . MET A 1 113 ? -12.688 -4.887 7.484 1 98.44 113 MET A O 1
ATOM 889 N N . TYR A 1 114 ? -13.953 -6.758 7.336 1 98.62 114 TYR A N 1
ATOM 890 C CA . TYR A 1 114 ? -15.203 -6.02 7.488 1 98.62 114 TYR A CA 1
ATOM 891 C C . TYR A 1 114 ? -15.258 -5.324 8.844 1 98.62 114 TYR A C 1
ATOM 893 O O . TYR A 1 114 ? -15.664 -4.164 8.938 1 98.62 114 TYR A O 1
ATOM 901 N N . GLU A 1 115 ? -14.867 -6 9.867 1 98.56 115 GLU A N 1
ATOM 902 C CA . GLU A 1 115 ? -14.867 -5.434 11.211 1 98.56 115 GLU A CA 1
ATOM 903 C C . GLU A 1 115 ? -13.914 -4.25 11.312 1 98.56 115 GLU A C 1
ATOM 905 O O . GLU A 1 115 ? -14.234 -3.236 11.938 1 98.56 115 GLU A O 1
ATOM 910 N N . LEU A 1 116 ? -12.766 -4.375 10.742 1 98.69 116 LEU A N 1
ATOM 911 C CA . LEU A 1 116 ? -11.789 -3.289 10.734 1 98.69 116 LEU A CA 1
ATOM 912 C C . LEU A 1 116 ? -12.328 -2.082 9.977 1 98.69 116 LEU A C 1
ATOM 914 O O . LEU A 1 116 ? -12.172 -0.942 10.414 1 98.69 116 LEU A O 1
ATOM 918 N N . TYR A 1 117 ? -12.977 -2.361 8.852 1 98.75 117 TYR A N 1
ATOM 919 C CA . TYR A 1 117 ? -13.602 -1.306 8.062 1 98.75 117 TYR A CA 1
ATOM 920 C C . TYR A 1 117 ? -14.656 -0.567 8.875 1 98.75 117 TYR A C 1
ATOM 922 O O . TYR A 1 117 ? -14.68 0.666 8.898 1 98.75 117 TYR A O 1
ATOM 930 N N . LYS A 1 118 ? -15.477 -1.316 9.531 1 98.5 118 LYS A N 1
ATOM 931 C CA . LYS A 1 118 ? -16.531 -0.721 10.336 1 98.5 118 LYS A CA 1
ATOM 932 C C . LYS A 1 118 ? -15.961 0.097 11.492 1 98.5 118 LYS A C 1
ATOM 934 O O . LYS A 1 118 ? -16.484 1.161 11.828 1 98.5 118 LYS A O 1
ATOM 939 N N . GLU A 1 119 ? -14.969 -0.45 12.117 1 98.5 119 GLU A N 1
ATOM 940 C CA . GLU A 1 119 ? -14.297 0.269 13.195 1 98.5 119 GLU A CA 1
ATOM 941 C C . GLU A 1 119 ? -13.789 1.628 12.719 1 98.5 119 GLU A C 1
ATOM 943 O O . GLU A 1 119 ? -13.93 2.629 13.422 1 98.5 119 GLU A O 1
ATOM 948 N N . TYR A 1 120 ? -13.203 1.721 11.578 1 98.62 120 TYR A N 1
ATOM 949 C CA . TYR A 1 120 ? -12.719 2.969 10.992 1 98.62 120 TYR A CA 1
ATOM 950 C C . TYR A 1 120 ? -13.875 3.904 10.672 1 98.62 120 TYR A C 1
ATOM 952 O O . TYR A 1 120 ? -13.852 5.082 11.031 1 98.62 120 TYR A O 1
ATOM 960 N N . GLU A 1 121 ? -14.859 3.32 9.93 1 97.19 121 GLU A N 1
ATOM 961 C CA . GLU A 1 121 ? -16 4.105 9.477 1 97.19 121 GLU A CA 1
ATOM 962 C C . GLU A 1 121 ? -16.734 4.754 10.648 1 97.19 121 GLU A C 1
ATOM 964 O O . GLU A 1 121 ? -17.156 5.91 10.562 1 97.19 121 GLU A O 1
ATOM 969 N N . ASP A 1 122 ? -16.828 4.016 11.719 1 97 122 ASP A N 1
ATOM 970 C CA . ASP A 1 122 ? -17.562 4.484 12.883 1 97 122 ASP A CA 1
ATOM 971 C C . ASP A 1 122 ? -16.641 5.227 13.852 1 97 122 ASP A C 1
ATOM 973 O O . ASP A 1 122 ? -17.109 5.812 14.836 1 97 122 ASP A O 1
ATOM 977 N N . GLN A 1 123 ? -15.32 5.203 13.578 1 97.25 123 GLN A N 1
ATOM 978 C CA . GLN A 1 123 ? -14.336 5.773 14.484 1 97.25 123 GLN A CA 1
ATOM 979 C C . GLN A 1 123 ? -14.578 5.316 15.922 1 97.25 123 GLN A C 1
ATOM 981 O O . GLN A 1 123 ? -14.641 6.141 16.844 1 97.25 123 GLN A O 1
ATOM 986 N N . SER A 1 124 ? -14.719 4.012 16.094 1 97.75 124 SER A N 1
ATOM 987 C CA . SER A 1 124 ? -15.227 3.451 17.344 1 97.75 124 SER A CA 1
ATOM 988 C C . SER A 1 124 ? -14.086 3.088 18.297 1 97.75 124 SER A C 1
ATOM 990 O O . SER A 1 124 ? -14.32 2.6 19.391 1 97.75 124 SER A O 1
ATOM 992 N N . SER A 1 125 ? -12.859 3.203 17.953 1 98 125 SER A N 1
ATOM 993 C CA . SER A 1 125 ? -11.695 2.922 18.797 1 98 125 SER A CA 1
ATOM 994 C C . SER A 1 125 ? -10.633 4 18.641 1 98 125 SER A C 1
ATOM 996 O O . SER A 1 125 ? -10.625 4.738 17.656 1 98 125 SER A O 1
ATOM 998 N N . PRO A 1 126 ? -9.727 4.145 19.656 1 98.06 126 PRO A N 1
ATOM 999 C CA . PRO A 1 126 ? -8.617 5.09 19.516 1 98.06 126 PRO A CA 1
ATOM 1000 C C . PRO A 1 126 ? -7.75 4.797 18.297 1 98.06 126 PRO A C 1
ATOM 1002 O O . PRO A 1 126 ? -7.238 5.719 17.656 1 98.06 126 PRO A O 1
ATOM 1005 N N . GLU A 1 127 ? -7.602 3.516 17.953 1 98.69 127 GLU A N 1
ATOM 1006 C CA . GLU A 1 127 ? -6.824 3.125 16.781 1 98.69 127 GLU A CA 1
ATOM 1007 C C . GLU A 1 127 ? -7.484 3.613 15.492 1 98.69 127 GLU A C 1
ATOM 1009 O O . GLU A 1 127 ? -6.801 4.07 14.57 1 98.69 127 GLU A O 1
ATOM 1014 N N . ALA A 1 128 ? -8.781 3.523 15.453 1 98.69 128 ALA A N 1
ATOM 1015 C CA . ALA A 1 128 ? -9.516 4.012 14.289 1 98.69 128 ALA A CA 1
ATOM 1016 C C . ALA A 1 128 ? -9.383 5.523 14.148 1 98.69 128 ALA A C 1
ATOM 1018 O O . ALA A 1 128 ? -9.234 6.039 13.039 1 98.69 128 ALA A O 1
ATOM 1019 N N . LYS A 1 129 ? -9.461 6.211 15.219 1 98.31 129 LYS A N 1
ATOM 1020 C CA . LYS A 1 129 ? -9.297 7.66 15.203 1 98.31 129 LYS A CA 1
ATOM 1021 C C . LYS A 1 129 ? -7.895 8.047 14.75 1 98.31 129 LYS A C 1
ATOM 1023 O O . LYS A 1 129 ? -7.723 9.016 14 1 98.31 129 LYS A O 1
ATOM 1028 N N . PHE A 1 130 ? -6.934 7.344 15.25 1 98.56 130 PHE A N 1
ATOM 1029 C CA . PHE A 1 130 ? -5.559 7.59 14.828 1 98.56 130 PHE A CA 1
ATOM 1030 C C . PHE A 1 130 ? -5.398 7.34 13.336 1 98.56 130 PHE A C 1
ATOM 1032 O O . PHE A 1 130 ? -4.73 8.109 12.641 1 98.56 130 PHE A O 1
ATOM 1039 N N . ALA A 1 131 ? -6.012 6.25 12.828 1 98.75 131 ALA A N 1
ATOM 1040 C CA . ALA A 1 131 ? -5.957 5.969 11.391 1 98.75 131 ALA A CA 1
ATOM 1041 C C . ALA A 1 131 ? -6.582 7.105 10.586 1 98.75 131 ALA A C 1
ATOM 1043 O O . ALA A 1 131 ? -6.125 7.414 9.484 1 98.75 131 ALA A O 1
ATOM 1044 N N . LYS A 1 132 ? -7.574 7.703 11.102 1 98.69 132 LYS A N 1
ATOM 1045 C CA . LYS A 1 132 ? -8.18 8.859 10.438 1 98.69 132 LYS A CA 1
ATOM 1046 C C . LYS A 1 132 ? -7.215 10.039 10.406 1 98.69 132 LYS A C 1
ATOM 1048 O O . LYS A 1 132 ? -7.141 10.758 9.406 1 98.69 132 LYS A O 1
ATOM 1053 N N . ASP A 1 133 ? -6.488 10.281 11.516 1 98.56 133 ASP A N 1
ATOM 1054 C CA . ASP A 1 133 ? -5.418 11.273 11.516 1 98.56 133 ASP A CA 1
ATOM 1055 C C . ASP A 1 133 ? -4.402 10.984 10.414 1 98.56 133 ASP A C 1
ATOM 1057 O O . ASP A 1 133 ? -3.982 11.891 9.695 1 98.56 133 ASP A O 1
ATOM 1061 N N . LEU A 1 134 ? -4.012 9.734 10.32 1 98.81 134 LEU A N 1
ATOM 1062 C CA . LEU A 1 134 ? -3.043 9.336 9.305 1 98.81 134 LEU A CA 1
ATOM 1063 C C . LEU A 1 134 ? -3.59 9.594 7.902 1 98.81 134 LEU A C 1
ATOM 1065 O O . LEU A 1 134 ? -2.855 10.039 7.02 1 98.81 134 LEU A O 1
ATOM 1069 N N . ASP A 1 135 ? -4.844 9.266 7.703 1 98.81 135 ASP A N 1
ATOM 1070 C CA . ASP A 1 135 ? -5.5 9.477 6.418 1 98.81 135 ASP A CA 1
ATOM 1071 C C . ASP A 1 135 ? -5.434 10.945 6 1 98.81 135 ASP A C 1
ATOM 1073 O O . ASP A 1 135 ? -5.039 11.258 4.879 1 98.81 135 ASP A O 1
ATOM 1077 N N . ARG A 1 136 ? -5.762 11.805 6.875 1 98.75 136 ARG A N 1
ATOM 1078 C CA . ARG A 1 136 ? -5.727 13.242 6.625 1 98.75 136 ARG A CA 1
ATOM 1079 C C . ARG A 1 136 ? -4.301 13.727 6.406 1 98.75 136 ARG A C 1
ATOM 1081 O O . ARG A 1 136 ? -4.043 14.547 5.523 1 98.75 136 ARG A O 1
ATOM 1088 N N . TYR A 1 137 ? -3.416 13.234 7.207 1 98.88 137 TYR A N 1
ATOM 1089 C CA . TYR A 1 137 ? -2.033 13.688 7.098 1 98.88 137 TYR A CA 1
ATOM 1090 C C . TYR A 1 137 ? -1.422 13.258 5.77 1 98.88 137 TYR A C 1
ATOM 1092 O O . TYR A 1 137 ? -0.709 14.039 5.129 1 98.88 137 TYR A O 1
ATOM 1100 N N . ASP A 1 138 ? -1.68 12.008 5.398 1 98.88 138 ASP A N 1
ATOM 1101 C CA . ASP A 1 138 ? -1.186 11.57 4.098 1 98.88 138 ASP A CA 1
ATOM 1102 C C . ASP A 1 138 ? -1.695 12.477 2.98 1 98.88 138 ASP A C 1
ATOM 1104 O O . ASP A 1 138 ? -0.963 12.773 2.035 1 98.88 138 ASP A O 1
ATOM 1108 N N . MET A 1 139 ? -2.906 12.859 3.1 1 98.75 139 MET A N 1
ATOM 1109 C CA . MET A 1 139 ? -3.527 13.703 2.086 1 98.75 139 MET A CA 1
ATOM 1110 C C . MET A 1 139 ? -2.809 15.047 1.982 1 98.75 139 MET A C 1
ATOM 1112 O O . MET A 1 139 ? -2.426 15.469 0.89 1 98.75 139 MET A O 1
ATOM 1116 N N . ILE A 1 140 ? -2.533 15.703 3.049 1 98.81 140 ILE A N 1
ATOM 1117 C CA . ILE A 1 140 ? -1.958 17.047 2.965 1 98.81 140 ILE A CA 1
ATOM 1118 C C . ILE A 1 140 ? -0.464 16.938 2.664 1 98.81 140 ILE A C 1
ATOM 1120 O O . ILE A 1 140 ? 0.098 17.812 1.984 1 98.81 140 ILE A O 1
ATOM 1124 N N . LEU A 1 141 ? 0.191 15.906 3.17 1 98.88 141 LEU A N 1
ATOM 1125 C CA . LEU A 1 141 ? 1.579 15.703 2.771 1 98.88 141 LEU A CA 1
ATOM 1126 C C . LEU A 1 141 ? 1.686 15.484 1.265 1 98.88 141 LEU A C 1
ATOM 1128 O O . LEU A 1 141 ? 2.564 16.062 0.614 1 98.88 141 LEU A O 1
ATOM 1132 N N . GLN A 1 142 ? 0.775 14.656 0.719 1 98.88 142 GLN A N 1
ATOM 1133 C CA . GLN A 1 142 ? 0.748 14.422 -0.721 1 98.88 142 GLN A CA 1
ATOM 1134 C C . GLN A 1 142 ? 0.448 15.711 -1.482 1 98.88 142 GLN A C 1
ATOM 1136 O O . GLN A 1 142 ? 1.027 15.961 -2.541 1 98.88 142 GLN A O 1
ATOM 1141 N N . ALA A 1 143 ? -0.442 16.484 -0.964 1 98.75 143 ALA A N 1
ATOM 1142 C CA . ALA A 1 143 ? -0.741 17.781 -1.558 1 98.75 143 ALA A CA 1
ATOM 1143 C C . ALA A 1 143 ? 0.516 18.641 -1.658 1 98.75 143 ALA A C 1
ATOM 1145 O O . ALA A 1 143 ? 0.796 19.219 -2.709 1 98.75 143 ALA A O 1
ATOM 1146 N N . PHE A 1 144 ? 1.245 18.719 -0.625 1 98.81 144 PHE A N 1
ATOM 1147 C CA . PHE A 1 144 ? 2.471 19.5 -0.604 1 98.81 144 PHE A CA 1
ATOM 1148 C C . PHE A 1 144 ? 3.484 18.953 -1.6 1 98.81 144 PHE A C 1
ATOM 1150 O O . PHE A 1 144 ? 4.141 19.719 -2.312 1 98.81 144 PHE A O 1
ATOM 1157 N N . GLU A 1 145 ? 3.586 17.641 -1.652 1 98.75 145 GLU A N 1
ATOM 1158 C CA . GLU A 1 145 ? 4.488 17.016 -2.613 1 98.75 145 GLU A CA 1
ATOM 1159 C C . GLU A 1 145 ? 4.121 17.391 -4.043 1 98.75 145 GLU A C 1
ATOM 1161 O O . GLU A 1 145 ? 5 17.609 -4.883 1 98.75 145 GLU A O 1
ATOM 1166 N N . TYR A 1 146 ? 2.844 17.391 -4.324 1 98.62 146 TYR A N 1
ATOM 1167 C CA . TYR A 1 146 ? 2.402 17.797 -5.656 1 98.62 146 TYR A CA 1
ATOM 1168 C C . TYR A 1 146 ? 2.719 19.25 -5.926 1 98.62 146 TYR A C 1
ATOM 1170 O O . TYR A 1 146 ? 3.113 19.625 -7.035 1 98.62 146 TYR A O 1
ATOM 1178 N N . GLU A 1 147 ? 2.498 20.125 -4.918 1 98.19 147 GLU A N 1
ATOM 1179 C CA . GLU A 1 147 ? 2.859 21.531 -5.07 1 98.19 147 GLU A CA 1
ATOM 1180 C C . GLU A 1 147 ? 4.344 21.688 -5.395 1 98.19 147 GLU A C 1
ATOM 1182 O O . GLU A 1 147 ? 4.715 22.5 -6.246 1 98.19 147 GLU A O 1
ATOM 1187 N N . LYS A 1 148 ? 5.191 20.953 -4.727 1 98.12 148 LYS A N 1
ATOM 1188 C CA . LYS A 1 148 ? 6.629 20.984 -4.984 1 98.12 148 LYS A CA 1
ATOM 1189 C C . LYS A 1 148 ? 6.945 20.469 -6.387 1 98.12 148 LYS A C 1
ATOM 1191 O O . LYS A 1 148 ? 7.691 21.109 -7.133 1 98.12 148 LYS A O 1
ATOM 1196 N N . ARG A 1 149 ? 6.332 19.344 -6.746 1 97.31 149 ARG A N 1
ATOM 1197 C CA . ARG A 1 149 ? 6.609 18.688 -8.023 1 97.31 149 ARG A CA 1
ATOM 1198 C C . ARG A 1 149 ? 6.246 19.578 -9.195 1 97.31 149 ARG A C 1
ATOM 1200 O O . ARG A 1 149 ? 6.988 19.656 -10.172 1 97.31 149 ARG A O 1
ATOM 1207 N N . GLU A 1 150 ? 5.137 20.234 -9.031 1 96.5 150 GLU A N 1
ATOM 1208 C CA . GLU A 1 150 ? 4.641 21.047 -10.141 1 96.5 150 GLU A CA 1
ATOM 1209 C C . GLU A 1 150 ? 5.043 22.5 -9.969 1 96.5 150 GLU A C 1
ATOM 1211 O O . GLU A 1 150 ? 4.695 23.344 -10.805 1 96.5 150 GLU A O 1
ATOM 1216 N N . ASN A 1 151 ? 5.793 22.828 -8.898 1 96.69 151 ASN A N 1
ATOM 1217 C CA . ASN A 1 151 ? 6.207 24.188 -8.578 1 96.69 151 ASN A CA 1
ATOM 1218 C C . ASN A 1 151 ? 5.02 25.156 -8.57 1 96.69 151 ASN A C 1
ATOM 1220 O O . ASN A 1 151 ? 5.047 26.188 -9.242 1 96.69 151 ASN A O 1
ATOM 1224 N N . THR A 1 152 ? 3.977 24.734 -7.895 1 96.69 152 THR A N 1
ATOM 1225 C CA . THR A 1 152 ? 2.752 25.516 -7.781 1 96.69 152 THR A CA 1
ATOM 1226 C C . THR A 1 152 ? 2.35 25.688 -6.316 1 96.69 152 THR A C 1
ATOM 1228 O O . THR A 1 152 ? 1.458 24.984 -5.832 1 96.69 152 THR A O 1
ATOM 1231 N N . PRO A 1 153 ? 2.957 26.656 -5.652 1 97.31 153 PRO A N 1
ATOM 1232 C CA . PRO A 1 153 ? 2.625 26.875 -4.242 1 97.31 153 PRO A CA 1
ATOM 1233 C C . PRO A 1 153 ? 1.141 27.141 -4.02 1 97.31 153 PRO A C 1
ATOM 1235 O O . PRO A 1 153 ? 0.532 27.906 -4.773 1 97.31 153 PRO A O 1
ATOM 1238 N N . LYS A 1 154 ? 0.497 26.453 -3.098 1 96.81 154 LYS A N 1
ATOM 1239 C CA . LYS A 1 154 ? -0.856 26.672 -2.596 1 96.81 154 LYS A CA 1
ATOM 1240 C C . LYS A 1 154 ? -1.898 26.172 -3.59 1 96.81 154 LYS A C 1
ATOM 1242 O O . LYS A 1 154 ? -3.1 26.344 -3.385 1 96.81 154 LYS A O 1
ATOM 1247 N N . LYS A 1 155 ? -1.436 25.453 -4.617 1 96.75 155 LYS A N 1
ATOM 1248 C CA . LYS A 1 155 ? -2.369 24.891 -5.582 1 96.75 155 LYS A CA 1
ATOM 1249 C C . LYS A 1 155 ? -3.385 23.984 -4.895 1 96.75 155 LYS A C 1
ATOM 1251 O O . LYS A 1 155 ? -4.551 23.922 -5.289 1 96.75 155 LYS A O 1
ATOM 1256 N N . CYS A 1 156 ? -2.924 23.281 -3.912 1 97.5 156 CYS A N 1
ATOM 1257 C CA . CYS A 1 156 ? -3.766 22.297 -3.252 1 97.5 156 CYS A CA 1
ATOM 1258 C C . CYS A 1 156 ? -4.27 22.812 -1.912 1 97.5 156 CYS A C 1
ATOM 1260 O O . CYS A 1 156 ? -4.473 22.031 -0.976 1 97.5 156 CYS A O 1
ATOM 1262 N N . GLN A 1 157 ? -4.551 24.109 -1.77 1 98 157 GLN A N 1
ATOM 1263 C CA . GLN A 1 157 ? -4.926 24.75 -0.517 1 98 157 GLN A CA 1
ATOM 1264 C C . GLN A 1 157 ? -6.215 24.156 0.044 1 98 157 GLN A C 1
ATOM 1266 O O . GLN A 1 157 ? -6.383 24.062 1.261 1 98 157 GLN A O 1
ATOM 1271 N N . GLU A 1 158 ? -7.066 23.75 -0.807 1 97.06 158 GLU A N 1
ATOM 1272 C CA . GLU A 1 158 ? -8.367 23.25 -0.363 1 97.06 158 GLU A CA 1
ATOM 1273 C C . GLU A 1 158 ? -8.211 22.047 0.569 1 97.06 158 GLU A C 1
ATOM 1275 O O . GLU A 1 158 ? -8.992 21.875 1.503 1 97.06 158 GLU A O 1
ATOM 1280 N N . PHE A 1 159 ? -7.25 21.156 0.391 1 97.88 159 PHE A N 1
ATOM 1281 C CA . PHE A 1 159 ? -7.039 19.969 1.221 1 97.88 159 PHE A CA 1
ATOM 1282 C C . PHE A 1 159 ? -6.52 20.375 2.6 1 97.88 159 PHE A C 1
ATOM 1284 O O . PHE A 1 159 ? -6.875 19.75 3.602 1 97.88 159 PHE A O 1
ATOM 1291 N N . PHE A 1 160 ? -5.676 21.375 2.643 1 98.44 160 PHE A N 1
ATOM 1292 C CA . PHE A 1 160 ? -5.191 21.906 3.912 1 98.44 160 PHE A CA 1
ATOM 1293 C C . PHE A 1 160 ? -6.32 22.562 4.691 1 98.44 160 PHE A C 1
ATOM 1295 O O . PHE A 1 160 ? -6.469 22.344 5.895 1 98.44 160 PHE A O 1
ATOM 1302 N N . THR A 1 161 ? -7.082 23.359 3.961 1 98.25 161 THR A N 1
ATOM 1303 C CA . THR A 1 161 ? -8.219 24.031 4.586 1 98.25 161 THR A CA 1
ATOM 1304 C C . THR A 1 161 ? -9.203 23 5.145 1 98.25 161 THR A C 1
ATOM 1306 O O . THR A 1 161 ? -9.703 23.156 6.262 1 98.25 161 THR A O 1
ATOM 1309 N N . ALA A 1 162 ? -9.438 21.938 4.418 1 96.12 162 ALA A N 1
ATOM 1310 C CA . ALA A 1 162 ? -10.43 20.938 4.789 1 96.12 162 ALA A CA 1
ATOM 1311 C C . ALA A 1 162 ? -10 20.156 6.031 1 96.12 162 ALA A C 1
ATOM 1313 O O . ALA A 1 162 ? -10.828 19.594 6.738 1 96.12 162 ALA A O 1
ATOM 1314 N N . THR A 1 163 ? -8.703 20.125 6.332 1 98 163 THR A N 1
ATOM 1315 C CA . THR A 1 163 ? -8.219 19.297 7.43 1 98 163 THR A CA 1
ATOM 1316 C C . THR A 1 163 ? -7.77 20.172 8.602 1 98 163 THR A C 1
ATOM 1318 O O . THR A 1 163 ? -7.277 19.656 9.609 1 98 163 THR A O 1
ATOM 1321 N N . GLU A 1 164 ? -7.914 21.453 8.516 1 97.19 164 GLU A N 1
ATOM 1322 C CA . GLU A 1 164 ? -7.449 22.375 9.555 1 97.19 164 GLU A CA 1
ATOM 1323 C C . GLU A 1 164 ? -8.117 22.062 10.891 1 97.19 164 GLU A C 1
ATOM 1325 O O . GLU A 1 164 ? -9.344 21.969 10.977 1 97.19 164 GLU A O 1
ATOM 1330 N N . GLY A 1 165 ? -7.336 21.812 11.898 1 96.62 165 GLY A N 1
ATOM 1331 C CA . GLY A 1 165 ? -7.836 21.609 13.25 1 96.62 165 GLY A CA 1
ATOM 1332 C C . GLY A 1 165 ? -8.445 20.234 13.461 1 96.62 165 GLY A C 1
ATOM 1333 O O . GLY A 1 165 ? -9.07 19.984 14.492 1 96.62 165 GLY A O 1
ATOM 1334 N N . LYS A 1 166 ? -8.242 19.312 12.555 1 97.88 166 LYS A N 1
ATOM 1335 C CA . LYS A 1 166 ? -8.945 18.031 12.625 1 97.88 166 LYS A CA 1
ATOM 1336 C C . LYS A 1 166 ? -8.031 16.922 13.133 1 97.88 166 LYS A C 1
ATOM 1338 O O . LYS A 1 166 ? -8.453 15.781 13.281 1 97.88 166 LYS A O 1
ATOM 1343 N N . PHE A 1 167 ? -6.773 17.219 13.438 1 98.25 167 PHE A N 1
ATOM 1344 C CA . PHE A 1 167 ? -5.812 16.219 13.891 1 98.25 167 PHE A CA 1
ATOM 1345 C C . PHE A 1 167 ? -5.848 16.078 15.406 1 98.25 167 PHE A C 1
ATOM 1347 O O . PHE A 1 167 ? -5.785 17.078 16.125 1 98.25 167 PHE A O 1
ATOM 1354 N N . ASP A 1 168 ? -5.875 14.859 15.883 1 96.62 168 ASP A N 1
ATOM 1355 C CA . ASP A 1 168 ? -6.078 14.625 17.312 1 96.62 168 ASP A CA 1
ATOM 1356 C C . ASP A 1 168 ? -4.789 14.156 17.984 1 96.62 168 ASP A C 1
ATOM 1358 O O . ASP A 1 168 ? -4.418 14.648 19.047 1 96.62 168 ASP A O 1
ATOM 1362 N N . HIS A 1 169 ? -4.133 13.203 17.469 1 96.88 169 HIS A N 1
ATOM 1363 C CA . HIS A 1 169 ? -2.971 12.602 18.109 1 96.88 169 HIS A CA 1
ATOM 1364 C C . HIS A 1 169 ? -1.794 13.57 18.125 1 96.88 169 HIS A C 1
ATOM 1366 O O . HIS A 1 169 ? -1.459 14.172 17.109 1 96.88 169 HIS A O 1
ATOM 1372 N N . PRO A 1 170 ? -1.15 13.758 19.266 1 96.25 170 PRO A N 1
ATOM 1373 C CA . PRO A 1 170 ? -0.087 14.758 19.406 1 96.25 170 PRO A CA 1
ATOM 1374 C C . PRO A 1 170 ? 1.066 14.523 18.422 1 96.25 170 PRO A C 1
ATOM 1376 O O . PRO A 1 170 ? 1.635 15.477 17.891 1 96.25 170 PRO A O 1
ATOM 1379 N N . PHE A 1 171 ? 1.424 13.305 18.234 1 96.19 171 PHE A N 1
ATOM 1380 C CA . PHE A 1 171 ? 2.492 12.969 17.312 1 96.19 171 PHE A CA 1
ATOM 1381 C C . PHE A 1 171 ? 2.178 13.492 15.914 1 96.19 171 PHE A C 1
ATOM 1383 O O . PHE A 1 171 ? 3.039 14.094 15.258 1 96.19 171 PHE A O 1
ATOM 1390 N N . ILE A 1 172 ? 0.954 13.344 15.461 1 97.44 172 ILE A N 1
ATOM 1391 C CA . ILE A 1 172 ? 0.537 13.781 14.133 1 97.44 172 ILE A CA 1
ATOM 1392 C C . ILE A 1 172 ? 0.432 15.305 14.102 1 97.44 172 ILE A C 1
ATOM 1394 O O . ILE A 1 172 ? 0.786 15.938 13.102 1 97.44 172 ILE A O 1
ATOM 1398 N N . GLN A 1 173 ? -0.031 15.852 15.148 1 97.88 173 GLN A N 1
ATOM 1399 C CA . GLN A 1 173 ? -0.09 17.297 15.234 1 97.88 173 GLN A CA 1
ATOM 1400 C C . GLN A 1 173 ? 1.291 17.922 15.039 1 97.88 173 GLN A C 1
ATOM 1402 O O . GLN A 1 173 ? 1.43 18.938 14.367 1 97.88 173 GLN A O 1
ATOM 1407 N N . ASP A 1 174 ? 2.256 17.328 15.617 1 97.31 174 ASP A N 1
ATOM 1408 C CA . ASP A 1 174 ? 3.621 17.828 15.484 1 97.31 174 ASP A CA 1
ATOM 1409 C C . ASP A 1 174 ? 4.113 17.703 14.039 1 97.31 174 ASP A C 1
ATOM 1411 O O . ASP A 1 174 ? 4.816 18.594 13.547 1 97.31 174 ASP A O 1
ATOM 1415 N N . LEU A 1 175 ? 3.801 16.641 13.414 1 98.06 175 LEU A N 1
ATOM 1416 C CA . LEU A 1 175 ? 4.176 16.469 12.016 1 98.06 175 LEU A CA 1
ATOM 1417 C C . LEU A 1 175 ? 3.477 17.5 11.133 1 98.06 175 LEU A C 1
ATOM 1419 O O . LEU A 1 175 ? 4.062 18 10.172 1 98.06 175 LEU A O 1
ATOM 1423 N N . VAL A 1 176 ? 2.252 17.766 11.469 1 98.69 176 VAL A N 1
ATOM 1424 C CA . VAL A 1 176 ? 1.483 18.766 10.719 1 98.69 176 VAL A CA 1
ATOM 1425 C C . VAL A 1 176 ? 2.154 20.125 10.836 1 98.69 176 VAL A C 1
ATOM 1427 O O . VAL A 1 176 ? 2.285 20.844 9.844 1 98.69 176 VAL A O 1
ATOM 1430 N N . LYS A 1 177 ? 2.553 20.484 12.008 1 98.38 177 LYS A N 1
ATOM 1431 C CA . LYS A 1 177 ? 3.244 21.75 12.219 1 98.38 177 LYS A CA 1
ATOM 1432 C C . LYS A 1 177 ? 4.492 21.844 11.344 1 98.38 177 LYS A C 1
ATOM 1434 O O . LYS A 1 177 ? 4.738 22.875 10.719 1 98.38 177 LYS A O 1
ATOM 1439 N N . GLU A 1 178 ? 5.25 20.797 11.367 1 98.5 178 GLU A N 1
ATOM 1440 C CA . GLU A 1 178 ? 6.453 20.766 10.547 1 98.5 178 GLU A CA 1
ATOM 1441 C C . GLU A 1 178 ? 6.109 20.906 9.062 1 98.5 178 GLU A C 1
ATOM 1443 O O . GLU A 1 178 ? 6.793 21.609 8.32 1 98.5 178 GLU A O 1
ATOM 1448 N N . LEU A 1 179 ? 5.078 20.203 8.609 1 98.69 179 LEU A N 1
ATOM 1449 C CA . LEU A 1 179 ? 4.648 20.25 7.219 1 98.69 179 LEU A CA 1
ATOM 1450 C C . LEU A 1 179 ? 4.277 21.672 6.82 1 98.69 179 LEU A C 1
ATOM 1452 O O . LEU A 1 179 ? 4.676 22.156 5.754 1 98.69 179 LEU A O 1
ATOM 1456 N N . TYR A 1 180 ? 3.539 22.312 7.703 1 98.44 180 TYR A N 1
ATOM 1457 C CA . TYR A 1 180 ? 3.121 23.672 7.422 1 98.44 180 TYR A CA 1
ATOM 1458 C C . TYR A 1 180 ? 4.324 24.609 7.355 1 98.44 180 TYR A C 1
ATOM 1460 O O . TYR A 1 180 ? 4.367 25.516 6.516 1 98.44 180 TYR A O 1
ATOM 1468 N N . LEU A 1 181 ? 5.25 24.422 8.203 1 98.19 181 LEU A N 1
ATOM 1469 C CA . LEU A 1 181 ? 6.473 25.219 8.195 1 98.19 181 LEU A CA 1
ATOM 1470 C C . LEU A 1 181 ? 7.215 25.062 6.875 1 98.19 181 LEU A C 1
ATOM 1472 O O . LEU A 1 181 ? 7.609 26.047 6.258 1 98.19 181 LEU A O 1
ATOM 1476 N N . GLN A 1 182 ? 7.379 23.812 6.453 1 98.12 182 GLN A N 1
ATOM 1477 C CA . GLN A 1 182 ? 8.086 23.562 5.199 1 98.12 182 GLN A CA 1
ATOM 1478 C C . GLN A 1 182 ? 7.316 24.141 4.012 1 98.12 182 GLN A C 1
ATOM 1480 O O . GLN A 1 182 ? 7.918 24.641 3.057 1 98.12 182 GLN A O 1
ATOM 1485 N N . ARG A 1 183 ? 6.012 23.969 4.047 1 98.19 183 ARG A N 1
ATOM 1486 C CA . ARG A 1 183 ? 5.188 24.5 2.963 1 98.19 183 ARG A CA 1
ATOM 1487 C C . ARG A 1 183 ? 5.32 26.016 2.865 1 98.19 183 ARG A C 1
ATOM 1489 O O . ARG A 1 183 ? 5.363 26.562 1.766 1 98.19 183 ARG A O 1
ATOM 1496 N N . GLU A 1 184 ? 5.379 26.719 4.012 1 97.5 184 GLU A N 1
ATOM 1497 C CA . GLU A 1 184 ? 5.582 28.156 4.047 1 97.5 184 GLU A CA 1
ATOM 1498 C C . GLU A 1 184 ? 6.938 28.547 3.465 1 97.5 184 GLU A C 1
ATOM 1500 O O . GLU A 1 184 ? 7.047 29.516 2.703 1 97.5 184 GLU A O 1
ATOM 1505 N N . ILE A 1 185 ? 7.949 27.859 3.863 1 97.25 185 ILE A N 1
ATOM 1506 C CA . ILE A 1 185 ? 9.297 28.109 3.357 1 97.25 185 ILE A CA 1
ATOM 1507 C C . ILE A 1 185 ? 9.32 27.953 1.84 1 97.25 185 ILE A C 1
ATOM 1509 O O . ILE A 1 185 ? 9.898 28.766 1.13 1 97.25 185 ILE A O 1
ATOM 1513 N N . PHE A 1 186 ? 8.672 26.875 1.386 1 97.5 186 PHE A N 1
ATOM 1514 C CA . PHE A 1 186 ? 8.602 26.609 -0.046 1 97.5 186 PHE A CA 1
ATOM 1515 C C . PHE A 1 186 ? 7.91 27.75 -0.775 1 97.5 186 PHE A C 1
ATOM 1517 O O . PHE A 1 186 ? 8.383 28.203 -1.824 1 97.5 186 PHE A O 1
ATOM 1524 N N . GLU A 1 187 ? 6.785 28.219 -0.225 1 96.06 187 GLU A N 1
ATOM 1525 C CA . GLU A 1 187 ? 6.039 29.328 -0.826 1 96.06 187 GLU A CA 1
ATOM 1526 C C . GLU A 1 187 ? 6.902 30.578 -0.933 1 96.06 187 GLU A C 1
ATOM 1528 O O . GLU A 1 187 ? 6.898 31.25 -1.965 1 96.06 187 GLU A O 1
ATOM 1533 N N . LYS A 1 188 ? 7.652 30.891 0.038 1 94.69 188 LYS A N 1
ATOM 1534 C CA . LYS A 1 188 ? 8.492 32.094 0.079 1 94.69 188 LYS A CA 1
ATOM 1535 C C . LYS A 1 188 ? 9.641 32 -0.921 1 94.69 188 LYS A C 1
ATOM 1537 O O . LYS A 1 188 ? 10.023 33 -1.526 1 94.69 188 LYS A O 1
ATOM 1542 N N . HIS A 1 189 ? 10.156 30.844 -1.073 1 91 189 HIS A N 1
ATOM 1543 C CA . HIS A 1 189 ? 11.281 30.641 -1.979 1 91 189 HIS A CA 1
ATOM 1544 C C . HIS A 1 189 ? 10.836 30.703 -3.436 1 91 189 HIS A C 1
ATOM 1546 O O . HIS A 1 189 ? 11.594 31.125 -4.312 1 91 189 HIS A O 1
ATOM 1552 N N . THR A 1 190 ? 9.695 30.141 -3.754 1 86.75 190 THR A N 1
ATOM 1553 C CA . THR A 1 190 ? 9.18 30.125 -5.121 1 86.75 190 THR A CA 1
ATOM 1554 C C . THR A 1 190 ? 8.727 31.516 -5.547 1 86.75 190 THR A C 1
ATOM 1556 O O . THR A 1 190 ? 8.898 31.891 -6.707 1 86.75 190 THR A O 1
ATOM 1559 N N . VAL A 1 191 ? 8.094 32.281 -4.648 1 73.81 191 VAL A N 1
ATOM 1560 C CA . VAL A 1 191 ? 7.652 33.625 -4.953 1 73.81 191 VAL A CA 1
ATOM 1561 C C . VAL A 1 191 ? 8.867 34.531 -5.211 1 73.81 191 VAL A C 1
ATOM 1563 O O . VAL A 1 191 ? 8.852 35.344 -6.121 1 73.81 191 VAL A O 1
ATOM 1566 N N . VAL A 1 192 ? 9.867 34.281 -4.539 1 70.88 192 VAL A N 1
ATOM 1567 C CA . VAL A 1 192 ? 11.055 35.125 -4.719 1 70.88 192 VAL A CA 1
ATOM 1568 C C . VAL A 1 192 ? 11.758 34.75 -6.027 1 70.88 192 VAL A C 1
ATOM 1570 O O . VAL A 1 192 ? 12.203 35.625 -6.773 1 70.88 192 VAL A O 1
ATOM 1573 N N . ASN A 1 193 ? 11.797 33.438 -6.285 1 62.97 193 ASN A N 1
ATOM 1574 C CA . ASN A 1 193 ? 12.508 33.062 -7.492 1 62.97 193 ASN A CA 1
ATOM 1575 C C . ASN A 1 193 ? 11.633 33.188 -8.734 1 62.97 193 ASN A C 1
ATOM 1577 O O . ASN A 1 193 ? 12.133 33.156 -9.859 1 62.97 193 ASN A O 1
ATOM 1581 N N . GLY A 1 194 ? 10.375 33.125 -8.664 1 53.47 194 GLY A N 1
ATOM 1582 C CA . GLY A 1 194 ? 9.5 33.375 -9.797 1 53.47 194 GLY A CA 1
ATOM 1583 C C . GLY A 1 194 ? 9.438 34.844 -10.188 1 53.47 194 GLY A C 1
ATOM 1584 O O . GLY A 1 194 ? 8.93 35.188 -11.25 1 53.47 194 GLY A O 1
ATOM 1585 N N . HIS A 1 195 ? 9.562 35.844 -9.25 1 45.03 195 HIS A N 1
ATOM 1586 C CA . HIS A 1 195 ? 9.633 37.281 -9.531 1 45.03 195 HIS A CA 1
ATOM 1587 C C . HIS A 1 195 ? 11.031 37.656 -9.977 1 45.03 195 HIS A C 1
ATOM 1589 O O . HIS A 1 195 ? 11.32 38.844 -10.148 1 45.03 195 HIS A O 1
ATOM 1595 N N . VAL A 1 196 ? 11.969 36.812 -10.055 1 37.78 196 VAL A N 1
ATOM 1596 C CA . VAL A 1 196 ? 13.195 37.312 -10.68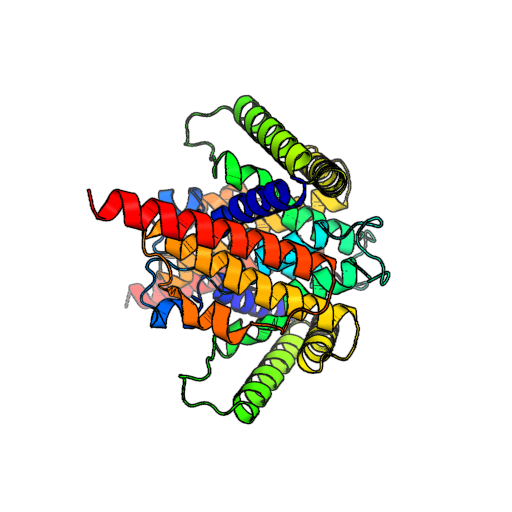 1 37.78 196 VAL A CA 1
ATOM 1597 C C . VAL A 1 196 ? 13.094 37.156 -12.195 1 37.78 196 VAL A C 1
ATOM 1599 O O . VAL A 1 196 ? 12.695 36.094 -12.688 1 37.78 196 VAL A O 1
ATOM 1602 N N . MET B 1 1 ? 14.062 19.469 14.328 1 70.12 1 MET B N 1
ATOM 1603 C CA . MET B 1 1 ? 15.094 18.594 13.797 1 70.12 1 MET B CA 1
ATOM 1604 C C . MET B 1 1 ? 14.547 17.172 13.594 1 70.12 1 MET B C 1
ATOM 1606 O O . MET B 1 1 ? 14.461 16.703 12.461 1 70.12 1 MET B O 1
ATOM 1610 N N . GLU B 1 2 ? 13.852 16.547 14.602 1 89.19 2 GLU B N 1
ATOM 1611 C CA . GLU B 1 2 ? 13.391 15.164 14.508 1 89.19 2 GLU B CA 1
ATOM 1612 C C . GLU B 1 2 ? 12.203 15.039 13.562 1 89.19 2 GLU B C 1
ATOM 1614 O O . GLU B 1 2 ? 12.164 14.156 12.711 1 89.19 2 GLU B O 1
ATOM 1619 N N . ASN B 1 3 ? 11.367 16.047 13.547 1 94.94 3 ASN B N 1
ATOM 1620 C CA . ASN B 1 3 ? 10.18 15.984 12.703 1 94.94 3 ASN B CA 1
ATOM 1621 C C . ASN B 1 3 ? 10.516 16.266 11.234 1 94.94 3 ASN B C 1
ATOM 1623 O O . ASN B 1 3 ? 9.883 15.711 10.336 1 94.94 3 ASN B O 1
ATOM 1627 N N . SER B 1 4 ? 11.531 17.094 11.055 1 97 4 SER B N 1
ATOM 1628 C CA . SER B 1 4 ? 11.969 17.359 9.688 1 97 4 SER B CA 1
ATOM 1629 C C . SER B 1 4 ? 12.539 16.094 9.039 1 97 4 SER B C 1
ATOM 1631 O O . SER B 1 4 ? 12.328 15.867 7.844 1 97 4 SER B O 1
ATOM 1633 N N . LYS B 1 5 ? 13.242 15.32 9.781 1 97.69 5 LYS B N 1
ATOM 1634 C CA . LYS B 1 5 ? 13.789 14.055 9.281 1 97.69 5 LYS B CA 1
ATOM 1635 C C . LYS B 1 5 ? 12.68 13.062 8.969 1 97.69 5 LYS B C 1
ATOM 1637 O O . LYS B 1 5 ? 12.742 12.344 7.973 1 97.69 5 LYS B O 1
ATOM 1642 N N . ILE B 1 6 ? 11.688 13.039 9.812 1 97.94 6 ILE B N 1
ATOM 1643 C CA . ILE B 1 6 ? 10.547 12.141 9.602 1 97.94 6 ILE B CA 1
ATOM 1644 C C . ILE B 1 6 ? 9.812 12.539 8.328 1 97.94 6 ILE B C 1
ATOM 1646 O O . ILE B 1 6 ? 9.414 11.68 7.539 1 97.94 6 ILE B O 1
ATOM 1650 N N . LEU B 1 7 ? 9.625 13.859 8.156 1 98.38 7 LEU B N 1
ATOM 1651 C CA . LEU B 1 7 ? 8.977 14.328 6.938 1 98.38 7 LEU B CA 1
ATOM 1652 C C . LEU B 1 7 ? 9.797 13.953 5.711 1 98.38 7 LEU B C 1
ATOM 1654 O O . LEU B 1 7 ? 9.242 13.594 4.672 1 98.38 7 LEU B O 1
ATOM 1658 N N . GLU B 1 8 ? 11.102 14.047 5.805 1 98.44 8 GLU B N 1
ATOM 1659 C CA . GLU B 1 8 ? 11.977 13.617 4.715 1 98.44 8 GLU B CA 1
ATOM 1660 C C . GLU B 1 8 ? 11.789 12.141 4.402 1 98.44 8 GLU B C 1
ATOM 1662 O O . GLU B 1 8 ? 11.695 11.758 3.234 1 98.44 8 GLU B O 1
ATOM 1667 N N . PHE B 1 9 ? 11.727 11.336 5.422 1 98.81 9 PHE B N 1
ATOM 1668 C CA . PHE B 1 9 ? 11.484 9.906 5.262 1 98.81 9 PHE B CA 1
ATOM 1669 C C . PHE B 1 9 ? 10.148 9.664 4.562 1 98.81 9 PHE B C 1
ATOM 1671 O O . PHE B 1 9 ? 10.078 8.867 3.617 1 98.81 9 PHE B O 1
ATOM 1678 N N . LEU B 1 10 ? 9.133 10.344 4.98 1 98.81 10 LEU B N 1
ATOM 1679 C CA . LEU B 1 10 ? 7.805 10.117 4.418 1 98.81 10 LEU B CA 1
ATOM 1680 C C . LEU B 1 10 ? 7.746 10.57 2.961 1 98.81 10 LEU B C 1
ATOM 1682 O O . LEU B 1 10 ? 7.035 9.977 2.15 1 98.81 10 LEU B O 1
ATOM 1686 N N . GLU B 1 11 ? 8.531 11.57 2.629 1 98.69 11 GLU B N 1
ATOM 1687 C CA . GLU B 1 11 ? 8.617 11.984 1.23 1 98.69 11 GLU B CA 1
ATOM 1688 C C . GLU B 1 11 ? 9.32 10.922 0.388 1 98.69 11 GLU B C 1
ATOM 1690 O O . GLU B 1 11 ? 8.945 10.688 -0.763 1 98.69 11 GLU B O 1
ATOM 1695 N N . LEU B 1 12 ? 10.383 10.305 0.949 1 98.62 12 LEU B N 1
ATOM 1696 C CA . LEU B 1 12 ? 11.023 9.188 0.263 1 98.62 12 LEU B CA 1
ATOM 1697 C C . LEU B 1 12 ? 10.023 8.062 0.019 1 98.62 12 LEU B C 1
ATOM 1699 O O . LEU B 1 12 ? 9.938 7.535 -1.093 1 98.62 12 LEU B O 1
ATOM 1703 N N . VAL B 1 13 ? 9.234 7.73 1.04 1 98.81 13 VAL B N 1
ATOM 1704 C CA . VAL B 1 13 ? 8.219 6.695 0.908 1 98.81 13 VAL B CA 1
ATOM 1705 C C . VAL B 1 13 ? 7.215 7.086 -0.178 1 98.81 13 VAL B C 1
ATOM 1707 O O . VAL B 1 13 ? 6.758 6.234 -0.945 1 98.81 13 VAL B O 1
ATOM 1710 N N . GLY B 1 14 ? 6.859 8.391 -0.25 1 98.75 14 GLY B N 1
ATOM 1711 C CA . GLY B 1 14 ? 5.922 8.906 -1.239 1 98.75 14 GLY B CA 1
ATOM 1712 C C . GLY B 1 14 ? 6.363 8.641 -2.668 1 98.75 14 GLY B C 1
ATOM 1713 O O . GLY B 1 14 ? 5.527 8.492 -3.562 1 98.75 14 GLY B O 1
ATOM 1714 N N . ARG B 1 15 ? 7.691 8.539 -2.898 1 98.56 15 ARG B N 1
ATOM 1715 C CA . ARG B 1 15 ? 8.211 8.25 -4.23 1 98.56 15 ARG B CA 1
ATOM 1716 C C . ARG B 1 15 ? 7.734 6.891 -4.723 1 98.56 15 ARG B C 1
ATOM 1718 O O . ARG B 1 15 ? 7.516 6.699 -5.922 1 98.56 15 ARG B O 1
ATOM 1725 N N . LEU B 1 16 ? 7.523 5.949 -3.832 1 98.81 16 LEU B N 1
ATOM 1726 C CA . LEU B 1 16 ? 7.125 4.598 -4.203 1 98.81 16 LEU B CA 1
ATOM 1727 C C . LEU B 1 16 ? 5.723 4.594 -4.809 1 98.81 16 LEU B C 1
ATOM 1729 O O . LEU B 1 16 ? 5.355 3.654 -5.52 1 98.81 16 LEU B O 1
ATOM 1733 N N . LYS B 1 17 ? 4.922 5.637 -4.516 1 98.69 17 LYS B N 1
ATOM 1734 C CA . LYS B 1 17 ? 3.586 5.754 -5.094 1 98.69 17 LYS B CA 1
ATOM 1735 C C . LYS B 1 17 ? 3.662 6.027 -6.594 1 98.69 17 LYS B C 1
ATOM 1737 O O . LYS B 1 17 ? 2.674 5.855 -7.312 1 98.69 17 LYS B O 1
ATOM 1742 N N . HIS B 1 18 ? 4.875 6.41 -7.055 1 97.81 18 HIS B N 1
ATOM 1743 C CA . HIS B 1 18 ? 4.965 6.922 -8.414 1 97.81 18 HIS B CA 1
ATOM 1744 C C . HIS B 1 18 ? 6.02 6.172 -9.219 1 97.81 18 HIS B C 1
ATOM 1746 O O . HIS B 1 18 ? 6.047 6.258 -10.453 1 97.81 18 HIS B O 1
ATOM 1752 N N . VAL B 1 19 ? 6.848 5.395 -8.555 1 97.56 19 VAL B N 1
ATOM 1753 C CA . VAL B 1 19 ? 7.848 4.605 -9.258 1 97.56 19 VAL B CA 1
ATOM 1754 C C . VAL B 1 19 ? 7.207 3.338 -9.82 1 97.56 19 VAL B C 1
ATOM 1756 O O . VAL B 1 19 ? 6.781 2.463 -9.062 1 97.56 19 VAL B O 1
ATOM 1759 N N . LYS B 1 20 ? 7.156 3.281 -11.156 1 97.69 20 LYS B N 1
ATOM 1760 C CA . LYS B 1 20 ? 6.582 2.115 -11.828 1 97.69 20 LYS B CA 1
ATOM 1761 C C . LYS B 1 20 ? 7.527 0.92 -11.75 1 97.69 20 LYS B C 1
ATOM 1763 O O . LYS B 1 20 ? 8.75 1.086 -11.734 1 97.69 20 LYS B O 1
ATOM 1768 N N . ARG B 1 21 ? 7.012 -0.251 -11.68 1 97.94 21 ARG B N 1
ATOM 1769 C CA . ARG B 1 21 ? 7.832 -1.456 -11.664 1 97.94 21 ARG B CA 1
ATOM 1770 C C . ARG B 1 21 ? 8.477 -1.698 -13.031 1 97.94 21 ARG B C 1
ATOM 1772 O O . ARG B 1 21 ? 7.773 -1.895 -14.023 1 97.94 21 ARG B O 1
ATOM 1779 N N . THR B 1 22 ? 9.727 -1.732 -13.07 1 96.75 22 THR B N 1
ATOM 1780 C CA . THR B 1 22 ? 10.531 -1.709 -14.281 1 96.75 22 THR B CA 1
ATOM 1781 C C . THR B 1 22 ? 10.234 -2.926 -15.148 1 96.75 22 THR B C 1
ATOM 1783 O O . THR B 1 22 ? 10.234 -2.83 -16.375 1 96.75 22 THR B O 1
ATOM 1786 N N . GLY B 1 23 ? 9.992 -4.074 -14.539 1 95.69 23 GLY B N 1
ATOM 1787 C CA . GLY B 1 23 ? 9.695 -5.273 -15.297 1 95.69 23 GLY B CA 1
ATOM 1788 C C . GLY B 1 23 ? 8.516 -5.109 -16.234 1 95.69 23 GLY B C 1
ATOM 1789 O O . GLY B 1 23 ? 8.531 -5.609 -17.359 1 95.69 23 GLY B O 1
ATOM 1790 N N . TRP B 1 24 ? 7.492 -4.395 -15.828 1 97.62 24 TRP B N 1
ATOM 1791 C CA . TRP B 1 24 ? 6.301 -4.18 -16.641 1 97.62 24 TRP B CA 1
ATOM 1792 C C . TRP B 1 24 ? 6.59 -3.199 -17.781 1 97.62 24 TRP B C 1
ATOM 1794 O O . TRP B 1 24 ? 6.055 -3.34 -18.875 1 97.62 24 TRP B O 1
ATOM 1804 N N . ILE B 1 25 ? 7.402 -2.195 -17.422 1 96.12 25 ILE B N 1
ATOM 1805 C CA . ILE B 1 25 ? 7.793 -1.226 -18.438 1 96.12 25 ILE B CA 1
ATOM 1806 C C . ILE B 1 25 ? 8.531 -1.937 -19.578 1 96.12 25 ILE B C 1
ATOM 1808 O O . ILE B 1 25 ? 8.25 -1.7 -20.75 1 96.12 25 ILE B O 1
ATOM 1812 N N . LEU B 1 26 ? 9.422 -2.76 -19.219 1 94.25 26 LEU B N 1
ATOM 1813 C CA . LEU B 1 26 ? 10.234 -3.479 -20.203 1 94.25 26 LEU B CA 1
ATOM 1814 C C . LEU B 1 26 ? 9.367 -4.406 -21.047 1 94.25 26 LEU B C 1
ATOM 1816 O O . LEU B 1 26 ? 9.703 -4.703 -22.203 1 94.25 26 LEU B O 1
ATOM 1820 N N . CYS B 1 27 ? 8.219 -4.816 -20.516 1 94.31 27 CYS B N 1
ATOM 1821 C CA . CYS B 1 27 ? 7.285 -5.684 -21.219 1 94.31 27 CYS B CA 1
ATOM 1822 C C . CYS B 1 27 ? 6.258 -4.859 -21.984 1 94.31 27 CYS B C 1
ATOM 1824 O O . CYS B 1 27 ? 5.289 -5.41 -22.516 1 94.31 27 CYS B O 1
ATOM 1826 N N . ASP B 1 28 ? 6.434 -3.564 -22 1 96.44 28 ASP B N 1
ATOM 1827 C CA . ASP B 1 28 ? 5.59 -2.633 -22.734 1 96.44 28 ASP B CA 1
ATOM 1828 C C . ASP B 1 28 ? 4.152 -2.668 -22.219 1 96.44 28 ASP B C 1
ATOM 1830 O O . ASP B 1 28 ? 3.207 -2.723 -23.016 1 96.44 28 ASP B O 1
ATOM 1834 N N . ILE B 1 29 ? 3.986 -2.85 -20.984 1 97.06 29 ILE B N 1
ATOM 1835 C CA . ILE B 1 29 ? 2.672 -2.742 -20.359 1 97.06 29 ILE B CA 1
ATOM 1836 C C . ILE B 1 29 ? 2.334 -1.271 -20.125 1 97.06 29 ILE B C 1
ATOM 1838 O O . ILE B 1 29 ? 3.094 -0.551 -19.469 1 97.06 29 ILE B O 1
ATOM 1842 N N . ASN B 1 30 ? 1.241 -0.817 -20.609 1 93.62 30 ASN B N 1
ATOM 1843 C CA . ASN B 1 30 ? 0.805 0.562 -20.406 1 93.62 30 ASN B CA 1
ATOM 1844 C C . ASN B 1 30 ? 0.255 0.782 -19 1 93.62 30 ASN B C 1
ATOM 1846 O O . ASN B 1 30 ? -0.441 -0.08 -18.453 1 93.62 30 ASN B O 1
ATOM 1850 N N . ASP B 1 31 ? 0.603 1.898 -18.406 1 94.69 31 ASP B N 1
ATOM 1851 C CA . ASP B 1 31 ? 0.044 2.314 -17.125 1 94.69 31 ASP B CA 1
ATOM 1852 C C . ASP B 1 31 ? 0.129 1.188 -16.109 1 94.69 31 ASP B C 1
ATOM 1854 O O . ASP B 1 31 ? -0.883 0.794 -15.516 1 94.69 31 ASP B O 1
ATOM 1858 N N . CYS B 1 32 ? 1.333 0.679 -15.938 1 98.06 32 CYS B N 1
ATOM 1859 C CA . CYS B 1 32 ? 1.519 -0.465 -15.055 1 98.06 32 CYS B CA 1
ATOM 1860 C C . CYS B 1 32 ? 1.612 -0.021 -13.602 1 98.06 32 CYS B C 1
ATOM 1862 O O . CYS B 1 32 ? 1.6 1.177 -13.312 1 98.06 32 CYS B O 1
ATOM 1864 N N . GLU B 1 33 ? 1.615 -0.938 -12.688 1 98.69 33 GLU B N 1
ATOM 1865 C CA . GLU B 1 33 ? 1.554 -0.677 -11.25 1 98.69 33 GLU B CA 1
ATOM 1866 C C . GLU B 1 33 ? 2.838 -0.02 -10.75 1 98.69 33 GLU B C 1
ATOM 1868 O O . GLU B 1 33 ? 3.896 -0.175 -11.367 1 98.69 33 GLU B O 1
ATOM 1873 N N . THR B 1 34 ? 2.727 0.678 -9.641 1 98.75 34 THR B N 1
ATOM 1874 C CA . THR B 1 34 ? 3.859 1.238 -8.914 1 98.75 34 THR B CA 1
ATOM 1875 C C . THR B 1 34 ? 4.371 0.251 -7.867 1 98.75 34 THR B C 1
ATOM 1877 O O . THR B 1 34 ? 3.715 -0.75 -7.578 1 98.75 34 THR B O 1
ATOM 1880 N N . ILE B 1 35 ? 5.527 0.561 -7.316 1 98.81 35 ILE B N 1
ATOM 1881 C CA . ILE B 1 35 ? 6.117 -0.261 -6.266 1 98.81 35 ILE B CA 1
ATOM 1882 C C . ILE B 1 35 ? 5.188 -0.294 -5.051 1 98.81 35 ILE B C 1
ATOM 1884 O O . ILE B 1 35 ? 4.949 -1.356 -4.473 1 98.81 35 ILE B O 1
ATOM 1888 N N . ALA B 1 36 ? 4.621 0.876 -4.672 1 98.88 36 ALA B N 1
ATOM 1889 C CA . ALA B 1 36 ? 3.703 0.941 -3.537 1 98.88 36 ALA B CA 1
ATOM 1890 C C . ALA B 1 36 ? 2.475 0.065 -3.775 1 98.88 36 ALA B C 1
ATOM 1892 O O . ALA B 1 36 ? 2.014 -0.628 -2.865 1 98.88 36 ALA B O 1
ATOM 1893 N N . GLY B 1 37 ? 1.931 0.128 -5.02 1 98.88 37 GLY B N 1
ATOM 1894 C CA . GLY B 1 37 ? 0.788 -0.709 -5.344 1 98.88 37 GLY B CA 1
ATOM 1895 C C . GLY B 1 37 ? 1.056 -2.189 -5.148 1 98.88 37 GLY B C 1
ATOM 1896 O O . GLY B 1 37 ? 0.221 -2.908 -4.594 1 98.88 37 GLY B O 1
ATOM 1897 N N . HIS B 1 38 ? 2.219 -2.637 -5.574 1 98.88 38 HIS B N 1
ATOM 1898 C CA . HIS B 1 38 ? 2.646 -4.023 -5.414 1 98.88 38 HIS B CA 1
ATOM 1899 C C . HIS B 1 38 ? 2.705 -4.414 -3.941 1 98.88 38 HIS B C 1
ATOM 1901 O O . HIS B 1 38 ? 2.139 -5.434 -3.543 1 98.88 38 HIS B O 1
ATOM 1907 N N . MET B 1 39 ? 3.32 -3.566 -3.127 1 98.88 39 MET B N 1
ATOM 1908 C CA . MET B 1 39 ? 3.494 -3.877 -1.711 1 98.88 39 MET B CA 1
ATOM 1909 C C . MET B 1 39 ? 2.162 -3.812 -0.972 1 98.88 39 MET B C 1
ATOM 1911 O O . MET B 1 39 ? 1.938 -4.566 -0.023 1 98.88 39 MET B O 1
ATOM 1915 N N . TYR B 1 40 ? 1.271 -2.98 -1.46 1 98.94 40 TYR B N 1
ATOM 1916 C CA . TYR B 1 40 ? -0.049 -2.895 -0.844 1 98.94 40 TYR B CA 1
ATOM 1917 C C . TYR B 1 40 ? -0.797 -4.219 -0.972 1 98.94 40 TYR B C 1
ATOM 1919 O O . TYR B 1 40 ? -1.286 -4.758 0.022 1 98.94 40 TYR B O 1
ATOM 1927 N N . ARG B 1 41 ? -0.874 -4.738 -2.205 1 98.94 41 ARG B N 1
ATOM 1928 C CA . ARG B 1 41 ? -1.616 -5.984 -2.371 1 98.94 41 ARG B CA 1
ATOM 1929 C C . ARG B 1 41 ? -0.944 -7.125 -1.615 1 98.94 41 ARG B C 1
ATOM 1931 O O . ARG B 1 41 ? -1.621 -8.008 -1.086 1 98.94 41 ARG B O 1
ATOM 1938 N N . MET B 1 42 ? 0.403 -7.145 -1.562 1 98.94 42 MET B N 1
ATOM 1939 C CA . MET B 1 42 ? 1.083 -8.133 -0.729 1 98.94 42 MET B CA 1
ATOM 1940 C C . MET B 1 42 ? 0.597 -8.055 0.714 1 98.94 42 MET B C 1
ATOM 1942 O O . MET B 1 42 ? 0.34 -9.086 1.343 1 98.94 42 MET B O 1
ATOM 1946 N N . GLY B 1 43 ? 0.501 -6.816 1.213 1 98.88 43 GLY B N 1
ATOM 1947 C CA . GLY B 1 43 ? -0.011 -6.641 2.562 1 98.88 43 GLY B CA 1
ATOM 1948 C C . GLY B 1 43 ? -1.403 -7.211 2.752 1 98.88 43 GLY B C 1
ATOM 1949 O O . GLY B 1 43 ? -1.66 -7.93 3.721 1 98.88 43 GLY B O 1
ATOM 1950 N N . ILE B 1 44 ? -2.281 -6.969 1.821 1 98.88 44 ILE B N 1
ATOM 1951 C CA . ILE B 1 44 ? -3.664 -7.43 1.895 1 98.88 44 ILE B CA 1
ATOM 1952 C C . ILE B 1 44 ? -3.705 -8.953 1.845 1 98.88 44 ILE B C 1
ATOM 1954 O O . ILE B 1 44 ? -4.52 -9.586 2.521 1 98.88 44 ILE B O 1
ATOM 1958 N N . MET B 1 45 ? -2.834 -9.602 1.101 1 98.69 45 MET B N 1
ATOM 1959 C CA . MET B 1 45 ? -2.803 -11.055 0.966 1 98.69 45 MET B CA 1
ATOM 1960 C C . MET B 1 45 ? -2.576 -11.719 2.318 1 98.69 45 MET B C 1
ATOM 1962 O O . MET B 1 45 ? -3.062 -12.828 2.561 1 98.69 45 MET B O 1
ATOM 1966 N N . THR B 1 46 ? -1.853 -11.031 3.213 1 98.62 46 THR B N 1
ATOM 1967 C CA . THR B 1 46 ? -1.56 -11.641 4.504 1 98.62 46 THR B CA 1
ATOM 1968 C C . THR B 1 46 ? -2.836 -11.812 5.32 1 98.62 46 THR B C 1
ATOM 1970 O O . THR B 1 46 ? -2.906 -12.68 6.195 1 98.62 46 THR B O 1
ATOM 1973 N N . PHE B 1 47 ? -3.887 -11 5.051 1 98.06 47 PHE B N 1
ATOM 1974 C CA . PHE B 1 47 ? -5.156 -11.125 5.75 1 98.06 47 PHE B CA 1
ATOM 1975 C C . PHE B 1 47 ? -5.812 -12.469 5.438 1 98.06 47 PHE B C 1
ATOM 1977 O O . PHE B 1 47 ? -6.656 -12.945 6.199 1 98.06 47 PHE B O 1
ATOM 1984 N N . LEU B 1 48 ? -5.434 -13.086 4.332 1 97.56 48 LEU B N 1
ATOM 1985 C CA . LEU B 1 48 ? -6.051 -14.336 3.885 1 97.56 48 LEU B CA 1
ATOM 1986 C C . LEU B 1 48 ? -5.508 -15.523 4.672 1 97.56 48 LEU B C 1
ATOM 1988 O O . LEU B 1 48 ? -6.078 -16.609 4.621 1 97.56 48 LEU B O 1
ATOM 1992 N N . LEU B 1 49 ? -4.371 -15.258 5.363 1 95.69 49 LEU B N 1
ATOM 1993 C CA . LEU B 1 49 ? -3.834 -16.312 6.223 1 95.69 49 LEU B CA 1
ATOM 1994 C C . LEU B 1 49 ? -4.68 -16.469 7.48 1 95.69 49 LEU B C 1
ATOM 1996 O O . LEU B 1 49 ? -4.746 -15.555 8.305 1 95.69 49 LEU B O 1
ATOM 2000 N N . THR B 1 50 ? -5.391 -17.531 7.578 1 93.94 50 THR B N 1
ATOM 2001 C CA . THR B 1 50 ? -6.227 -17.859 8.727 1 93.94 50 THR B CA 1
ATOM 2002 C C . THR B 1 50 ? -5.707 -19.109 9.43 1 93.94 50 THR B C 1
ATOM 2004 O O . THR B 1 50 ? -4.754 -19.734 8.961 1 93.94 50 THR B O 1
ATOM 2007 N N . GLU B 1 51 ? -6.273 -19.406 10.562 1 91.81 51 GLU B N 1
ATOM 2008 C CA . GLU B 1 51 ? -5.875 -20.625 11.273 1 91.81 51 GLU B CA 1
ATOM 2009 C C . GLU B 1 51 ? -6.074 -21.859 10.398 1 91.81 51 GLU B C 1
ATOM 2011 O O . GLU B 1 51 ? -5.305 -22.812 10.492 1 91.81 51 GLU B O 1
ATOM 2016 N N . GLU B 1 52 ? -7.02 -21.891 9.516 1 90.44 52 GLU B N 1
ATOM 2017 C CA . GLU B 1 52 ? -7.402 -23.047 8.711 1 90.44 52 GLU B CA 1
ATOM 2018 C C . GLU B 1 52 ? -6.371 -23.312 7.621 1 90.44 52 GLU B C 1
ATOM 2020 O O . GLU B 1 52 ? -6.156 -24.469 7.242 1 90.44 52 GLU B O 1
ATOM 2025 N N . ASN B 1 53 ? -5.75 -22.312 7.18 1 91.81 53 ASN B N 1
ATOM 2026 C CA . ASN B 1 53 ? -4.844 -22.516 6.055 1 91.81 53 ASN B CA 1
ATOM 2027 C C . ASN B 1 53 ? -3.41 -22.141 6.414 1 91.81 53 ASN B C 1
ATOM 2029 O O . ASN B 1 53 ? -2.607 -21.828 5.531 1 91.81 53 ASN B O 1
ATOM 2033 N N . ASN B 1 54 ? -3.16 -22.062 7.66 1 92.75 54 ASN B N 1
ATOM 2034 C CA . ASN B 1 54 ? -1.845 -21.734 8.195 1 92.75 54 ASN B CA 1
ATOM 2035 C C . ASN B 1 54 ? -1.252 -22.891 8.992 1 92.75 54 ASN B C 1
ATOM 2037 O O . ASN B 1 54 ? -1.001 -22.75 10.195 1 92.75 54 ASN B O 1
ATOM 2041 N N . PRO B 1 55 ? -0.997 -23.953 8.281 1 89.19 55 PRO B N 1
ATOM 2042 C CA . PRO B 1 55 ? -0.519 -25.141 8.984 1 89.19 55 PRO B CA 1
ATOM 2043 C C . PRO B 1 55 ? 0.832 -24.922 9.664 1 89.19 55 PRO B C 1
ATOM 2045 O O . PRO B 1 55 ? 1.145 -25.594 10.656 1 89.19 55 PRO B O 1
ATOM 2048 N N . THR B 1 56 ? 1.659 -24.047 9.242 1 90 56 THR B N 1
ATOM 2049 C CA . THR B 1 56 ? 2.998 -23.812 9.773 1 90 56 THR B CA 1
ATOM 2050 C C . THR B 1 56 ? 2.961 -22.766 10.891 1 90 56 THR B C 1
ATOM 2052 O O . THR B 1 56 ? 3.998 -22.438 11.469 1 90 56 THR B O 1
ATOM 2055 N N . LYS B 1 57 ? 1.807 -22.25 11.172 1 94.12 57 LYS B N 1
ATOM 2056 C CA . LYS B 1 57 ? 1.567 -21.328 12.273 1 94.12 57 LYS B CA 1
ATOM 2057 C C . LYS B 1 57 ? 2.434 -20.078 12.148 1 94.12 57 LYS B C 1
ATOM 2059 O O . LYS B 1 57 ? 3.109 -19.672 13.102 1 94.12 57 LYS B O 1
ATOM 2064 N N . LEU B 1 58 ? 2.469 -19.547 10.961 1 97.81 58 LEU B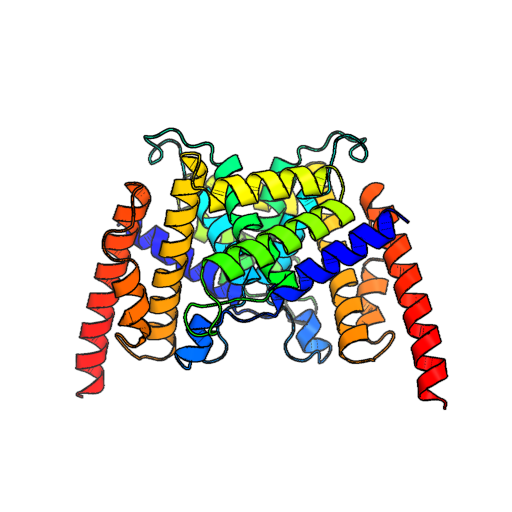 N 1
ATOM 2065 C CA . LEU B 1 58 ? 3.178 -18.297 10.695 1 97.81 58 LEU B CA 1
ATOM 2066 C C . LEU B 1 58 ? 2.566 -17.156 11.484 1 97.81 58 LEU B C 1
ATOM 2068 O O . LEU B 1 58 ? 1.351 -17.109 11.688 1 97.81 58 LEU B O 1
ATOM 2072 N N . ASP B 1 59 ? 3.473 -16.297 11.977 1 98.25 59 ASP B N 1
ATOM 2073 C CA . ASP B 1 59 ? 3.02 -15.016 12.516 1 98.25 59 ASP B CA 1
ATOM 2074 C C . ASP B 1 59 ? 2.549 -14.086 11.398 1 98.25 59 ASP B C 1
ATOM 2076 O O . ASP B 1 59 ? 3.361 -13.414 10.758 1 98.25 59 ASP B O 1
ATOM 2080 N N . ARG B 1 60 ? 1.286 -13.969 11.25 1 97.44 60 ARG B N 1
ATOM 2081 C CA . ARG B 1 60 ? 0.679 -13.211 10.156 1 97.44 60 ARG B CA 1
ATOM 2082 C C . ARG B 1 60 ? 1.08 -11.742 10.219 1 97.44 60 ARG B C 1
ATOM 2084 O O . ARG B 1 60 ? 1.301 -11.109 9.18 1 97.44 60 ARG B O 1
ATOM 2091 N N . ILE B 1 61 ? 1.144 -11.234 11.398 1 98.25 61 ILE B N 1
ATOM 2092 C CA . ILE B 1 61 ? 1.471 -9.828 11.594 1 98.25 61 ILE B CA 1
ATOM 2093 C C . ILE B 1 61 ? 2.914 -9.57 11.172 1 98.25 61 ILE B C 1
ATOM 2095 O O . ILE B 1 61 ? 3.215 -8.539 10.57 1 98.25 61 ILE B O 1
ATOM 2099 N N . LYS B 1 62 ? 3.76 -10.445 11.531 1 98.56 62 LYS B N 1
ATOM 2100 C CA . LYS B 1 62 ? 5.137 -10.312 11.07 1 98.56 62 LYS B CA 1
ATOM 2101 C C . LYS B 1 62 ? 5.215 -10.391 9.547 1 98.56 62 LYS B C 1
ATOM 2103 O O . LYS B 1 62 ? 5.926 -9.602 8.914 1 98.56 62 LYS B O 1
ATOM 2108 N N . CYS B 1 63 ? 4.484 -11.289 8.859 1 98.81 63 CYS B N 1
ATOM 2109 C CA . CYS B 1 63 ? 4.414 -11.375 7.402 1 98.81 63 CYS B CA 1
ATOM 2110 C C . CYS B 1 63 ? 3.949 -10.055 6.797 1 98.81 63 CYS B C 1
ATOM 2112 O O . CYS B 1 63 ? 4.504 -9.594 5.797 1 98.81 63 CYS B O 1
ATOM 2114 N N . LEU B 1 64 ? 2.953 -9.469 7.457 1 98.88 64 LEU B N 1
ATOM 2115 C CA . LEU B 1 64 ? 2.396 -8.195 7.004 1 98.88 64 LEU B CA 1
ATOM 2116 C C . LEU B 1 64 ? 3.455 -7.102 7.035 1 98.88 64 LEU B C 1
ATOM 2118 O O . LEU B 1 64 ? 3.623 -6.363 6.059 1 98.88 64 LEU B O 1
ATOM 2122 N N . GLN B 1 65 ? 4.172 -7.016 8.1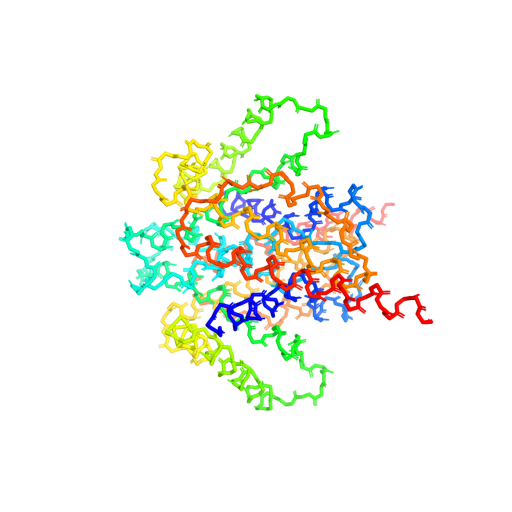09 1 98.88 65 GLN B N 1
ATOM 2123 C CA . GLN B 1 65 ? 5.195 -5.988 8.25 1 98.88 65 GLN B CA 1
ATOM 2124 C C . GLN B 1 65 ? 6.316 -6.188 7.234 1 98.88 65 GLN B C 1
ATOM 2126 O O . GLN B 1 65 ? 6.781 -5.223 6.617 1 98.88 65 GLN B O 1
ATOM 2131 N N . ILE B 1 66 ? 6.711 -7.402 7.02 1 98.94 66 ILE B N 1
ATOM 2132 C CA . ILE B 1 66 ? 7.762 -7.699 6.051 1 98.94 66 ILE B CA 1
ATOM 2133 C C . ILE B 1 66 ? 7.289 -7.332 4.645 1 98.94 66 ILE B C 1
ATOM 2135 O O . ILE B 1 66 ? 8.039 -6.738 3.867 1 98.94 66 ILE B O 1
ATOM 2139 N N . ALA B 1 67 ? 6.031 -7.656 4.344 1 98.94 67 ALA B N 1
ATOM 2140 C CA . ALA B 1 67 ? 5.465 -7.367 3.027 1 98.94 67 ALA B CA 1
ATOM 2141 C C . ALA B 1 67 ? 5.52 -5.875 2.719 1 98.94 67 ALA B C 1
ATOM 2143 O O . ALA B 1 67 ? 5.785 -5.48 1.582 1 98.94 67 ALA B O 1
ATOM 2144 N N . LEU B 1 68 ? 5.367 -5.023 3.701 1 98.88 68 LEU B N 1
ATOM 2145 C CA . LEU B 1 68 ? 5.301 -3.582 3.496 1 98.88 68 LEU B CA 1
ATOM 2146 C C . LEU B 1 68 ? 6.699 -2.977 3.436 1 98.88 68 LEU B C 1
ATOM 2148 O O . LEU B 1 68 ? 6.879 -1.871 2.92 1 98.88 68 LEU B O 1
ATOM 2152 N N . ILE B 1 69 ? 7.711 -3.715 3.857 1 98.88 69 ILE B N 1
ATOM 2153 C CA . ILE B 1 69 ? 9.023 -3.111 4.043 1 98.88 69 ILE B CA 1
ATOM 2154 C C . ILE B 1 69 ? 9.984 -3.619 2.969 1 98.88 69 ILE B C 1
ATOM 2156 O O . ILE B 1 69 ? 10.977 -2.961 2.65 1 98.88 69 ILE B O 1
ATOM 2160 N N . HIS B 1 70 ? 9.719 -4.762 2.387 1 98.75 70 HIS B N 1
ATOM 2161 C CA . HIS B 1 70 ? 10.734 -5.535 1.684 1 98.75 70 HIS B CA 1
ATOM 2162 C C . HIS B 1 70 ? 11.328 -4.738 0.527 1 98.75 70 HIS B C 1
ATOM 2164 O O . HIS B 1 70 ? 12.523 -4.855 0.236 1 98.75 70 HIS B O 1
ATOM 2170 N N . ASP B 1 71 ? 10.555 -3.887 -0.094 1 98.56 71 ASP B N 1
ATOM 2171 C CA . ASP B 1 71 ? 11.055 -3.105 -1.224 1 98.56 71 ASP B CA 1
ATOM 2172 C C . ASP B 1 71 ? 11.234 -1.639 -0.84 1 98.56 71 ASP B C 1
ATOM 2174 O O . ASP B 1 71 ? 11.328 -0.772 -1.712 1 98.56 71 ASP B O 1
ATOM 2178 N N . LEU B 1 72 ? 11.25 -1.293 0.454 1 98.81 72 LEU B N 1
ATOM 2179 C CA . LEU B 1 72 ? 11.289 0.082 0.941 1 98.81 72 LEU B CA 1
ATOM 2180 C C . LEU B 1 72 ? 12.531 0.805 0.441 1 98.81 72 LEU B C 1
ATOM 2182 O O . LEU B 1 72 ? 12.484 1.999 0.135 1 98.81 72 LEU B O 1
ATOM 2186 N N . ALA B 1 73 ? 13.625 0.114 0.285 1 98.62 73 ALA B N 1
ATOM 2187 C CA . ALA B 1 73 ? 14.883 0.708 -0.158 1 98.62 73 ALA B CA 1
ATOM 2188 C C . ALA B 1 73 ? 14.742 1.307 -1.556 1 98.62 73 ALA B C 1
ATOM 2190 O O . ALA B 1 73 ? 15.516 2.186 -1.939 1 98.62 73 ALA B O 1
ATOM 2191 N N . GLU B 1 74 ? 13.742 0.87 -2.285 1 98.5 74 GLU B N 1
ATOM 2192 C CA . GLU B 1 74 ? 13.586 1.276 -3.68 1 98.5 74 GLU B CA 1
ATOM 2193 C C . GLU B 1 74 ? 13.117 2.727 -3.783 1 98.5 74 GLU B C 1
ATOM 2195 O O . GLU B 1 74 ? 13.188 3.33 -4.855 1 98.5 74 GLU B O 1
ATOM 2200 N N . CYS B 1 75 ? 12.688 3.297 -2.666 1 98.62 75 CYS B N 1
ATOM 2201 C CA . CYS B 1 75 ? 12.359 4.719 -2.689 1 98.62 75 CYS B CA 1
ATOM 2202 C C . CYS B 1 75 ? 13.609 5.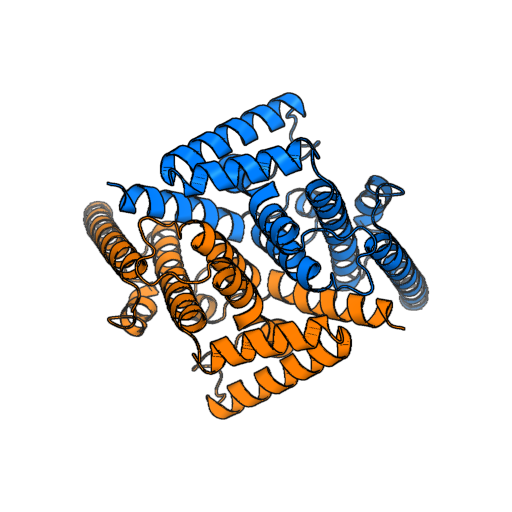566 -2.891 1 98.62 75 CYS B C 1
ATOM 2204 O O . CYS B 1 75 ? 13.516 6.723 -3.307 1 98.62 75 CYS B O 1
ATOM 2206 N N . ILE B 1 76 ? 14.75 5.004 -2.617 1 98.31 76 ILE B N 1
ATOM 2207 C CA . ILE B 1 76 ? 16.016 5.707 -2.791 1 98.31 76 ILE B CA 1
ATOM 2208 C C . ILE B 1 76 ? 16.75 5.152 -4.008 1 98.31 76 ILE B C 1
ATOM 2210 O O . ILE B 1 76 ? 17.172 5.914 -4.891 1 98.31 76 ILE B O 1
ATOM 2214 N N . VAL B 1 77 ? 16.781 3.789 -4.23 1 97.56 77 VAL B N 1
ATOM 2215 C CA . VAL B 1 77 ? 17.672 3.188 -5.219 1 97.56 77 VAL B CA 1
ATOM 2216 C C . VAL B 1 77 ? 16.922 2.973 -6.527 1 97.56 77 VAL B C 1
ATOM 2218 O O . VAL B 1 77 ? 17.531 2.732 -7.57 1 97.56 77 VAL B O 1
ATOM 2221 N N . GLY B 1 78 ? 15.586 3.09 -6.504 1 95.81 78 GLY B N 1
ATOM 2222 C CA . GLY B 1 78 ? 14.789 2.736 -7.668 1 95.81 78 GLY B CA 1
ATOM 2223 C C . GLY B 1 78 ? 14.539 1.246 -7.789 1 95.81 78 GLY B C 1
ATOM 2224 O O . GLY B 1 78 ? 15.023 0.46 -6.973 1 95.81 78 GLY B O 1
ATOM 2225 N N . ASP B 1 79 ? 13.734 0.868 -8.711 1 95.31 79 ASP B N 1
ATOM 2226 C CA . ASP B 1 79 ? 13.406 -0.533 -8.945 1 95.31 79 ASP B CA 1
ATOM 2227 C C . ASP B 1 79 ? 14.406 -1.186 -9.898 1 95.31 79 ASP B C 1
ATOM 2229 O O . ASP B 1 79 ? 14.148 -1.303 -11.094 1 95.31 79 ASP B O 1
ATOM 2233 N N . LEU B 1 80 ? 15.422 -1.713 -9.391 1 92.19 80 LEU B N 1
ATOM 2234 C CA . LEU B 1 80 ? 16.484 -2.309 -10.195 1 92.19 80 LEU B CA 1
ATOM 2235 C C . LEU B 1 80 ? 16.125 -3.738 -10.586 1 92.19 80 LEU B C 1
ATOM 2237 O O . LEU B 1 80 ? 15.781 -4.555 -9.734 1 92.19 80 LEU B O 1
ATOM 2241 N N . THR B 1 81 ? 16.203 -4.008 -11.844 1 87.81 81 THR B N 1
ATOM 2242 C CA . THR B 1 81 ? 15.992 -5.348 -12.383 1 87.81 81 THR B CA 1
ATOM 2243 C C . THR B 1 81 ? 17.297 -5.934 -12.898 1 87.81 81 THR B C 1
ATOM 2245 O O . THR B 1 81 ? 18.312 -5.234 -12.961 1 87.81 81 THR B O 1
ATOM 2248 N N . PRO B 1 82 ? 17.266 -7.219 -13.25 1 83.06 82 PRO B N 1
ATOM 2249 C CA . PRO B 1 82 ? 18.484 -7.828 -13.812 1 83.06 82 PRO B CA 1
ATOM 2250 C C . PRO B 1 82 ? 18.906 -7.176 -15.125 1 83.06 82 PRO B C 1
ATOM 2252 O O . PRO B 1 82 ? 20.062 -7.324 -15.539 1 83.06 82 PRO B O 1
ATOM 2255 N N . HIS B 1 83 ? 18.125 -6.402 -15.734 1 84.25 83 HIS B N 1
ATOM 2256 C CA . HIS B 1 83 ? 18.406 -5.805 -17.031 1 84.25 83 HIS B CA 1
ATOM 2257 C C . HIS B 1 83 ? 19.016 -4.414 -16.891 1 84.25 83 HIS B C 1
ATOM 2259 O O . HIS B 1 83 ? 19.391 -3.787 -17.875 1 84.25 83 HIS B O 1
ATOM 2265 N N . CYS B 1 84 ? 19.234 -3.93 -15.68 1 84.44 84 CYS B N 1
ATOM 2266 C CA . CYS B 1 84 ? 19.703 -2.568 -15.438 1 84.44 84 CYS B CA 1
ATOM 2267 C C . CYS B 1 84 ? 21.219 -2.512 -15.383 1 84.44 84 CYS B C 1
ATOM 2269 O O . CYS B 1 84 ? 21.797 -1.445 -15.164 1 84.44 84 CYS B O 1
ATOM 2271 N N . GLY B 1 85 ? 21.906 -3.693 -15.555 1 86.94 85 GLY B N 1
ATOM 2272 C CA . GLY B 1 85 ? 23.359 -3.713 -15.586 1 86.94 85 GLY B CA 1
ATOM 2273 C C . GLY B 1 85 ? 23.984 -3.609 -14.211 1 86.94 85 GLY B C 1
ATOM 2274 O O . GLY B 1 85 ? 25.156 -3.215 -14.086 1 86.94 85 GLY B O 1
ATOM 2275 N N . VAL B 1 86 ? 23.266 -3.732 -13.219 1 90.5 86 VAL B N 1
ATOM 2276 C CA . VAL B 1 86 ? 23.734 -3.752 -11.836 1 90.5 86 VAL B CA 1
ATOM 2277 C C . VAL B 1 86 ? 23.781 -5.188 -11.328 1 90.5 86 VAL B C 1
ATOM 2279 O O . VAL B 1 86 ? 22.797 -5.926 -11.43 1 90.5 86 VAL B O 1
ATOM 2282 N N . SER B 1 87 ? 24.938 -5.602 -10.82 1 93.19 87 SER B N 1
ATOM 2283 C CA . SER B 1 87 ? 25.078 -6.961 -10.312 1 93.19 87 SER B CA 1
ATOM 2284 C C . SER B 1 87 ? 24.203 -7.176 -9.078 1 93.19 87 SER B C 1
ATOM 2286 O O . SER B 1 87 ? 23.859 -6.215 -8.383 1 93.19 87 SER B O 1
ATOM 2288 N N . PRO B 1 88 ? 23.859 -8.406 -8.789 1 91.5 88 PRO B N 1
ATOM 2289 C CA . PRO B 1 88 ? 23.094 -8.695 -7.57 1 91.5 88 PRO B CA 1
ATOM 2290 C C . PRO B 1 88 ? 23.781 -8.188 -6.305 1 91.5 88 PRO B C 1
ATOM 2292 O O . PRO B 1 88 ? 23.109 -7.676 -5.402 1 91.5 88 PRO B O 1
ATOM 2295 N N . GLU B 1 89 ? 25.047 -8.312 -6.266 1 94.44 89 GLU B N 1
ATOM 2296 C CA . GLU B 1 89 ? 25.828 -7.852 -5.113 1 94.44 89 GLU B CA 1
ATOM 2297 C C . GLU B 1 89 ? 25.734 -6.336 -4.965 1 94.44 89 GLU B C 1
ATOM 2299 O O . GLU B 1 89 ? 25.562 -5.824 -3.855 1 94.44 89 GLU B O 1
ATOM 2304 N N . GLU B 1 90 ? 25.906 -5.66 -6.051 1 95.44 90 GLU B N 1
ATOM 2305 C CA . GLU B 1 90 ? 25.828 -4.203 -6.031 1 95.44 90 GLU B CA 1
ATOM 2306 C C . GLU B 1 90 ? 24.422 -3.723 -5.684 1 95.44 90 GLU B C 1
ATOM 2308 O O . GLU B 1 90 ? 24.266 -2.738 -4.957 1 95.44 90 GLU B O 1
ATOM 2313 N N . LYS B 1 91 ? 23.453 -4.418 -6.219 1 94.69 91 LYS B N 1
ATOM 2314 C CA . LYS B 1 91 ? 22.078 -4.105 -5.859 1 94.69 91 LYS B CA 1
ATOM 2315 C C . LYS B 1 91 ? 21.859 -4.23 -4.355 1 94.69 91 LYS B C 1
ATOM 2317 O O . LYS B 1 91 ? 21.266 -3.346 -3.734 1 94.69 91 LYS B O 1
ATOM 2322 N N . HIS B 1 92 ? 22.297 -5.332 -3.828 1 95.75 92 HIS B N 1
ATOM 2323 C CA . HIS B 1 92 ? 22.156 -5.57 -2.395 1 95.75 92 HIS B CA 1
ATOM 2324 C C . HIS B 1 92 ? 22.859 -4.48 -1.587 1 95.75 92 HIS B C 1
ATOM 2326 O O . HIS B 1 92 ? 22.328 -4.012 -0.577 1 95.75 92 HIS B O 1
ATOM 2332 N N . ARG B 1 93 ? 24 -4.113 -1.969 1 97.31 93 ARG B N 1
ATOM 2333 C CA . ARG B 1 93 ? 24.766 -3.082 -1.276 1 97.31 93 ARG B CA 1
ATOM 2334 C C . ARG B 1 93 ? 24.016 -1.751 -1.283 1 97.31 93 ARG B C 1
ATOM 2336 O O . ARG B 1 93 ? 23.906 -1.094 -0.247 1 97.31 93 ARG B O 1
ATOM 2343 N N . ARG B 1 94 ? 23.547 -1.327 -2.432 1 97.69 94 ARG B N 1
ATOM 2344 C CA . ARG B 1 94 ? 22.812 -0.067 -2.566 1 97.69 94 ARG B CA 1
ATOM 2345 C C . ARG B 1 94 ? 21.547 -0.069 -1.718 1 97.69 94 ARG B C 1
ATOM 2347 O O . ARG B 1 94 ? 21.234 0.923 -1.055 1 97.69 94 ARG B O 1
ATOM 2354 N N . GLU B 1 95 ? 20.844 -1.175 -1.77 1 98.19 95 GLU B N 1
ATOM 2355 C CA . GLU B 1 95 ? 19.625 -1.286 -0.982 1 98.19 95 GLU B CA 1
ATOM 2356 C C . GLU B 1 95 ? 19.922 -1.266 0.513 1 98.19 95 GLU B C 1
ATOM 2358 O O . GLU B 1 95 ? 19.188 -0.651 1.291 1 98.19 95 GLU B O 1
ATOM 2363 N N . ASP B 1 96 ? 20.984 -1.946 0.885 1 98.25 96 ASP B N 1
ATOM 2364 C CA . ASP B 1 96 ? 21.391 -1.946 2.287 1 98.25 96 ASP B CA 1
ATOM 2365 C C . ASP B 1 96 ? 21.734 -0.535 2.758 1 98.25 96 ASP B C 1
ATOM 2367 O O . ASP B 1 96 ? 21.328 -0.121 3.846 1 98.25 96 ASP B O 1
ATOM 2371 N N . GLU B 1 97 ? 22.453 0.231 1.983 1 98.5 97 GLU B N 1
ATOM 2372 C CA . GLU B 1 97 ? 22.812 1.608 2.309 1 98.5 97 GLU B CA 1
ATOM 2373 C C . GLU B 1 97 ? 21.578 2.498 2.385 1 98.5 97 GLU B C 1
ATOM 2375 O O . GLU B 1 97 ? 21.484 3.373 3.25 1 98.5 97 GLU B O 1
ATOM 2380 N N . ALA B 1 98 ? 20.688 2.279 1.454 1 98.62 98 ALA B N 1
ATOM 2381 C CA . ALA B 1 98 ? 19.438 3.031 1.462 1 98.62 98 ALA B CA 1
ATOM 2382 C C . ALA B 1 98 ? 18.672 2.805 2.762 1 98.62 98 ALA B C 1
ATOM 2384 O O . ALA B 1 98 ? 18.141 3.752 3.354 1 98.62 98 ALA B O 1
ATOM 2385 N N . MET B 1 99 ? 18.656 1.525 3.246 1 98.56 99 MET B N 1
ATOM 2386 C CA . MET B 1 99 ? 17.922 1.206 4.469 1 98.56 99 MET B CA 1
ATOM 2387 C C . MET B 1 99 ? 18.609 1.808 5.688 1 98.56 99 MET B C 1
ATOM 2389 O O . MET B 1 99 ? 17.953 2.201 6.648 1 98.56 99 MET B O 1
ATOM 2393 N N . LYS B 1 100 ? 19.906 1.937 5.641 1 98.44 100 LYS B N 1
ATOM 2394 C CA . LYS B 1 100 ? 20.625 2.611 6.715 1 98.44 100 LYS B CA 1
ATOM 2395 C C . LYS B 1 100 ? 20.297 4.102 6.746 1 98.44 100 LYS B C 1
ATOM 2397 O O . LYS B 1 100 ? 20.172 4.691 7.82 1 98.44 100 LYS B O 1
ATOM 2402 N N . THR B 1 101 ? 20.234 4.672 5.582 1 98.31 101 THR B N 1
ATOM 2403 C CA . THR B 1 101 ? 19.812 6.066 5.5 1 98.31 101 THR B CA 1
ATOM 2404 C C . THR B 1 101 ? 18.422 6.246 6.098 1 98.31 101 THR B C 1
ATOM 2406 O O . THR B 1 101 ? 18.188 7.176 6.875 1 98.31 101 THR B O 1
ATOM 2409 N N . ILE B 1 102 ? 17.5 5.371 5.773 1 97.81 102 ILE B N 1
ATOM 2410 C CA . ILE B 1 102 ? 16.141 5.398 6.289 1 97.81 102 ILE B CA 1
ATOM 2411 C C . ILE B 1 102 ? 16.156 5.266 7.809 1 97.81 102 ILE B C 1
ATOM 2413 O O . ILE B 1 102 ? 15.438 5.98 8.516 1 97.81 102 ILE B O 1
ATOM 2417 N N . SER B 1 103 ? 16.984 4.363 8.312 1 96.88 103 SER B N 1
ATOM 2418 C CA . SER B 1 103 ? 17.125 4.191 9.75 1 96.88 103 SER B CA 1
ATOM 2419 C C . SER B 1 103 ? 17.625 5.469 10.414 1 96.88 103 SER B C 1
ATOM 2421 O O . SER B 1 103 ? 17.203 5.809 11.516 1 96.88 103 SER B O 1
ATOM 2423 N N . GLY B 1 104 ? 18.484 6.125 9.766 1 96.69 104 GLY B N 1
ATOM 2424 C CA . GLY B 1 104 ? 19.016 7.387 10.281 1 96.69 104 GLY B CA 1
ATOM 2425 C C . GLY B 1 104 ? 17.953 8.477 10.352 1 96.6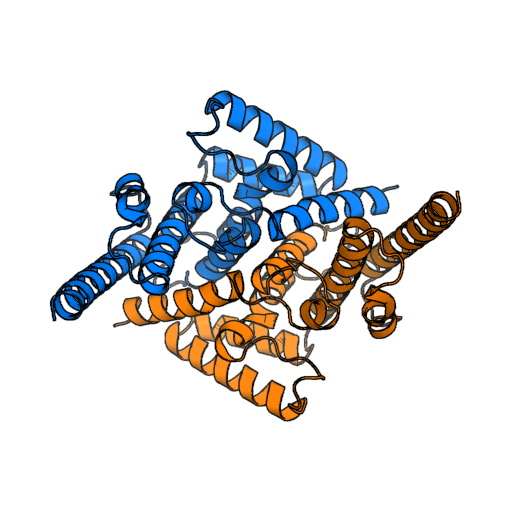9 104 GLY B C 1
ATOM 2426 O O . GLY B 1 104 ? 18 9.32 11.25 1 96.69 104 GLY B O 1
ATOM 2427 N N . LEU B 1 105 ? 17.031 8.422 9.5 1 97.12 105 LEU B N 1
ATOM 2428 C CA . LEU B 1 105 ? 15.984 9.445 9.43 1 97.12 105 LEU B CA 1
ATOM 2429 C C . LEU B 1 105 ? 14.914 9.203 10.484 1 97.12 105 LEU B C 1
ATOM 2431 O O . LEU B 1 105 ? 14.289 10.156 10.969 1 97.12 105 LEU B O 1
ATOM 2435 N N . THR B 1 106 ? 14.688 7.918 10.953 1 96.06 106 THR B N 1
ATOM 2436 C CA . THR B 1 106 ? 13.484 7.621 11.719 1 96.06 106 THR B CA 1
ATOM 2437 C C . THR B 1 106 ? 13.844 6.992 13.07 1 96.06 106 THR B C 1
ATOM 2439 O O . THR B 1 106 ? 12.953 6.656 13.852 1 96.06 106 THR B O 1
ATOM 2442 N N . GLY B 1 107 ? 15.172 6.754 13.328 1 94.19 107 GLY B N 1
ATOM 2443 C CA . GLY B 1 107 ? 15.617 6.238 14.609 1 94.19 107 GLY B CA 1
ATOM 2444 C C . GLY B 1 107 ? 15.148 4.82 14.883 1 94.19 107 GLY B C 1
ATOM 2445 O O . GLY B 1 107 ? 15.32 3.932 14.047 1 94.19 107 GLY B O 1
ATOM 2446 N N . ILE B 1 108 ? 14.477 4.621 16.031 1 92.44 108 ILE B N 1
ATOM 2447 C CA . ILE B 1 108 ? 14.078 3.299 16.484 1 92.44 108 ILE B CA 1
ATOM 2448 C C . ILE B 1 108 ? 13.148 2.654 15.453 1 92.44 108 ILE B C 1
ATOM 2450 O O . ILE B 1 108 ? 13.211 1.443 15.227 1 92.44 108 ILE B O 1
ATOM 2454 N N . ALA B 1 109 ? 12.234 3.432 14.922 1 95 109 ALA B N 1
ATOM 2455 C CA . ALA B 1 109 ? 11.359 2.906 13.883 1 95 109 ALA B CA 1
ATOM 2456 C C . ALA B 1 109 ? 12.164 2.4 12.688 1 95 109 ALA B C 1
ATOM 2458 O O . ALA B 1 109 ? 11.836 1.364 12.109 1 95 109 ALA B O 1
ATOM 2459 N N . GLY B 1 110 ? 13.188 3.146 12.344 1 96.38 110 GLY B N 1
ATOM 2460 C CA . GLY B 1 110 ? 14.055 2.764 11.242 1 96.38 110 GLY B CA 1
ATOM 2461 C C . GLY B 1 110 ? 14.836 1.49 11.508 1 96.38 110 GLY B C 1
ATOM 2462 O O . GLY B 1 110 ? 15.047 0.683 10.602 1 96.38 110 GLY B O 1
ATOM 2463 N N . ASP B 1 111 ? 15.258 1.361 12.742 1 97.12 111 ASP B N 1
ATOM 2464 C CA . ASP B 1 111 ? 15.953 0.138 13.125 1 97.12 111 ASP B CA 1
ATOM 2465 C C . ASP B 1 111 ? 15.055 -1.085 12.945 1 97.12 111 ASP B C 1
ATOM 2467 O O . ASP B 1 111 ? 15.5 -2.123 12.453 1 97.12 111 ASP B O 1
ATOM 2471 N N . ARG B 1 112 ? 13.828 -0.949 13.328 1 97.25 112 ARG B N 1
ATOM 2472 C CA . ARG B 1 112 ? 12.867 -2.039 13.18 1 97.25 112 ARG B CA 1
ATOM 2473 C C . ARG B 1 112 ? 12.633 -2.369 11.711 1 97.25 112 ARG B C 1
ATOM 2475 O O . ARG B 1 112 ? 12.594 -3.541 11.328 1 97.25 112 ARG B O 1
ATOM 2482 N N . MET B 1 113 ? 12.5 -1.356 10.914 1 98.5 113 MET B N 1
ATOM 2483 C CA . MET B 1 113 ? 12.289 -1.567 9.484 1 98.5 113 MET B CA 1
ATOM 2484 C C . MET B 1 113 ? 13.5 -2.225 8.844 1 98.5 113 MET B C 1
ATOM 2486 O O . MET B 1 113 ? 13.359 -3.1 7.988 1 98.5 113 MET B O 1
ATOM 2490 N N . TYR B 1 114 ? 14.641 -1.787 9.328 1 98.62 114 TYR B N 1
ATOM 2491 C CA . TYR B 1 114 ? 15.891 -2.357 8.82 1 98.62 114 TYR B CA 1
ATOM 2492 C C . TYR B 1 114 ? 15.969 -3.848 9.133 1 98.62 114 TYR B C 1
ATOM 2494 O O . TYR B 1 114 ? 16.359 -4.645 8.281 1 98.62 114 TYR B O 1
ATOM 2502 N N . GLU B 1 115 ? 15.609 -4.219 10.305 1 98.56 115 GLU B N 1
ATOM 2503 C CA . GLU B 1 115 ? 15.641 -5.621 10.711 1 98.56 115 GLU B CA 1
ATOM 2504 C C . GLU B 1 115 ? 14.672 -6.453 9.875 1 98.56 115 GLU B C 1
ATOM 2506 O O . GLU B 1 115 ? 15 -7.578 9.484 1 98.56 115 GLU B O 1
ATOM 2511 N N . LEU B 1 116 ? 13.516 -5.953 9.641 1 98.69 116 LEU B N 1
ATOM 2512 C CA . LEU B 1 116 ? 12.531 -6.641 8.812 1 98.69 116 LEU B CA 1
ATOM 2513 C C . LEU B 1 116 ? 13.047 -6.805 7.383 1 98.69 116 LEU B C 1
ATOM 2515 O O . LEU B 1 116 ? 12.883 -7.867 6.777 1 98.69 116 LEU B O 1
ATOM 2519 N N . TYR B 1 117 ? 13.664 -5.746 6.887 1 98.75 117 TYR B N 1
ATOM 2520 C CA . TYR B 1 117 ? 14.266 -5.785 5.555 1 98.75 117 TYR B CA 1
ATOM 2521 C C . TYR B 1 117 ? 15.328 -6.871 5.469 1 98.75 117 TYR B C 1
ATOM 2523 O O . TYR B 1 117 ? 15.336 -7.668 4.527 1 98.75 117 TYR B O 1
ATOM 2531 N N . LYS B 1 118 ? 16.156 -6.902 6.449 1 98.5 118 LYS B N 1
ATOM 2532 C CA . LYS B 1 118 ? 17.234 -7.891 6.473 1 98.5 118 LYS B CA 1
ATOM 2533 C C . LYS B 1 118 ? 16.672 -9.305 6.574 1 98.5 118 LYS B C 1
ATOM 2535 O O . LYS B 1 118 ? 17.203 -10.234 5.941 1 98.5 118 LYS B O 1
ATOM 2540 N N . GLU B 1 119 ? 15.711 -9.461 7.41 1 98.5 119 GLU B N 1
ATOM 2541 C CA . GLU B 1 119 ? 15.055 -10.758 7.547 1 98.5 119 GLU B CA 1
ATOM 2542 C C . GLU B 1 119 ? 14.523 -11.25 6.199 1 98.5 119 GLU B C 1
ATOM 2544 O O . GLU B 1 119 ? 14.672 -12.422 5.863 1 98.5 119 GLU B O 1
ATOM 2549 N N . TYR B 1 120 ? 13.914 -10.43 5.418 1 98.62 120 TYR B N 1
ATOM 2550 C CA . TYR B 1 120 ? 13.406 -10.766 4.094 1 98.62 120 TYR B CA 1
ATOM 2551 C C . TYR B 1 120 ? 14.547 -11.094 3.141 1 98.62 120 TYR B C 1
ATOM 2553 O O . TYR B 1 120 ? 14.516 -12.117 2.455 1 98.62 120 TYR B O 1
ATOM 2561 N N . GLU B 1 121 ? 15.516 -10.148 3.107 1 97.19 121 GLU B N 1
ATOM 2562 C CA . GLU B 1 121 ? 16.641 -10.281 2.188 1 97.19 121 GLU B CA 1
ATOM 2563 C C . GLU B 1 121 ? 17.391 -11.594 2.41 1 97.19 121 GLU B C 1
ATOM 2565 O O . GLU B 1 121 ? 17.797 -12.25 1.451 1 97.19 121 GLU B O 1
ATOM 2570 N N . ASP B 1 122 ? 17.516 -11.945 3.664 1 97 122 ASP B N 1
ATOM 2571 C CA . ASP B 1 122 ? 18.266 -13.141 4.023 1 97 122 ASP B CA 1
ATOM 2572 C C . ASP B 1 122 ? 17.359 -14.375 4.07 1 97 122 ASP B C 1
ATOM 2574 O O . ASP B 1 122 ? 17.844 -15.5 4.219 1 97 122 ASP B O 1
ATOM 2578 N N . GLN B 1 123 ? 16.047 -14.164 3.934 1 97.25 123 GLN B N 1
ATOM 2579 C CA . GLN B 1 123 ? 15.07 -15.242 4.074 1 97.25 123 GLN B CA 1
ATOM 2580 C C . GLN B 1 123 ? 15.352 -16.062 5.332 1 97.25 123 GLN B C 1
ATOM 2582 O O . GLN B 1 123 ? 15.422 -17.297 5.27 1 97.25 123 GLN B O 1
ATOM 2587 N N . SER B 1 124 ? 15.5 -15.367 6.457 1 97.81 124 SER B N 1
ATOM 2588 C CA . SER B 1 124 ? 16.031 -15.984 7.668 1 97.81 124 SER B CA 1
ATOM 2589 C C . SER B 1 124 ? 14.914 -16.5 8.57 1 97.81 124 SER B C 1
ATOM 2591 O O . SER B 1 124 ? 15.172 -17.047 9.641 1 97.81 124 SER B O 1
ATOM 2593 N N . SER B 1 125 ? 13.688 -16.328 8.297 1 98 125 SER B N 1
ATOM 2594 C CA . SER B 1 125 ? 12.547 -16.812 9.062 1 98 125 SER B CA 1
ATOM 2595 C C . SER B 1 125 ? 11.469 -17.375 8.148 1 98 125 SER B C 1
ATOM 2597 O O . SER B 1 125 ? 11.43 -17.078 6.953 1 98 125 SER B O 1
ATOM 2599 N N . PRO B 1 126 ? 10.586 -18.266 8.695 1 98.12 126 PRO B N 1
ATOM 2600 C CA . PRO B 1 126 ? 9.461 -18.766 7.887 1 98.12 126 PRO B CA 1
ATOM 2601 C C . PRO B 1 126 ? 8.57 -17.641 7.367 1 98.12 126 PRO B C 1
ATOM 2603 O O . PRO B 1 126 ? 8.031 -17.734 6.258 1 98.12 126 PRO B O 1
ATOM 2606 N N . GLU B 1 127 ? 8.422 -16.578 8.141 1 98.69 127 GLU B N 1
ATOM 2607 C CA . GLU B 1 127 ? 7.625 -15.422 7.727 1 98.69 127 GLU B CA 1
ATOM 2608 C C . GLU B 1 127 ? 8.25 -14.727 6.523 1 98.69 127 GLU B C 1
ATOM 2610 O O . GLU B 1 127 ? 7.543 -14.305 5.605 1 98.69 127 GLU B O 1
ATOM 2615 N N . ALA B 1 128 ? 9.555 -14.625 6.543 1 98.69 128 ALA B N 1
ATOM 2616 C CA . ALA B 1 128 ? 10.25 -14.016 5.414 1 98.69 128 ALA B CA 1
ATOM 2617 C C . ALA B 1 128 ? 10.102 -14.859 4.152 1 98.69 128 ALA B C 1
ATOM 2619 O O . ALA B 1 128 ? 9.914 -14.328 3.059 1 98.69 128 ALA B O 1
ATOM 2620 N N . LYS B 1 129 ? 10.195 -16.125 4.297 1 98.31 129 LYS B N 1
ATOM 2621 C CA . LYS B 1 129 ? 10.016 -17.031 3.166 1 98.31 129 LYS B CA 1
ATOM 2622 C C . LYS B 1 129 ? 8.594 -16.938 2.609 1 98.31 129 LYS B C 1
ATOM 2624 O O . LYS B 1 129 ? 8.398 -16.969 1.393 1 98.31 129 LYS B O 1
ATOM 2629 N N . PHE B 1 130 ? 7.66 -16.891 3.49 1 98.56 130 PHE B N 1
ATOM 2630 C CA . PHE B 1 130 ? 6.273 -16.734 3.066 1 98.56 130 PHE B CA 1
ATOM 2631 C C . PHE B 1 130 ? 6.078 -15.422 2.326 1 98.56 130 PHE B C 1
ATOM 2633 O O . PHE B 1 130 ? 5.387 -15.367 1.307 1 98.56 130 PHE B O 1
ATOM 2640 N N . ALA B 1 131 ? 6.688 -14.336 2.844 1 98.75 131 ALA B N 1
ATOM 2641 C CA . ALA B 1 131 ? 6.609 -13.047 2.162 1 98.75 131 ALA B CA 1
ATOM 2642 C C . ALA B 1 131 ? 7.199 -13.133 0.758 1 98.75 131 ALA B C 1
ATOM 2644 O O . ALA B 1 131 ? 6.715 -12.477 -0.167 1 98.75 131 ALA B O 1
ATOM 2645 N N . LYS B 1 132 ? 8.195 -13.898 0.589 1 98.69 132 LYS B N 1
ATOM 2646 C CA . LYS B 1 132 ? 8.781 -14.102 -0.736 1 98.69 132 LYS B CA 1
ATOM 2647 C C . LYS B 1 132 ? 7.801 -14.828 -1.655 1 98.69 132 LYS B C 1
ATOM 2649 O O . LYS B 1 132 ? 7.695 -14.5 -2.84 1 98.69 132 LYS B O 1
ATOM 2654 N N . ASP B 1 133 ? 7.102 -15.852 -1.126 1 98.56 133 ASP B N 1
ATOM 2655 C CA . ASP B 1 133 ? 6.02 -16.484 -1.872 1 98.56 133 ASP B CA 1
ATOM 2656 C C . ASP B 1 133 ? 4.984 -15.461 -2.322 1 98.56 133 ASP B C 1
ATOM 2658 O O . ASP B 1 133 ? 4.539 -15.484 -3.473 1 98.56 133 ASP B O 1
ATOM 2662 N N . LEU B 1 134 ? 4.602 -14.609 -1.4 1 98.81 134 LEU B N 1
ATOM 2663 C CA . LEU B 1 134 ? 3.615 -13.586 -1.71 1 98.81 134 LEU B CA 1
ATOM 2664 C C . LEU B 1 134 ? 4.129 -12.648 -2.803 1 98.81 134 LEU B C 1
ATOM 2666 O O . LEU B 1 134 ? 3.369 -12.25 -3.688 1 98.81 134 LEU B O 1
ATOM 2670 N N . ASP B 1 135 ? 5.383 -12.273 -2.697 1 98.81 135 ASP B N 1
ATOM 2671 C CA . ASP B 1 135 ? 6.008 -11.398 -3.686 1 98.81 135 ASP B CA 1
ATOM 2672 C C . ASP B 1 135 ? 5.918 -11.992 -5.086 1 98.81 135 ASP B C 1
ATOM 2674 O O . ASP B 1 135 ? 5.496 -11.32 -6.031 1 98.81 135 ASP B O 1
ATOM 2678 N N . ARG B 1 136 ? 6.254 -13.211 -5.207 1 98.75 136 ARG B N 1
ATOM 2679 C CA . ARG B 1 136 ? 6.199 -13.922 -6.48 1 98.75 136 ARG B CA 1
ATOM 2680 C C . ARG B 1 136 ? 4.762 -14.078 -6.961 1 98.75 136 ARG B C 1
ATOM 2682 O O . ARG B 1 136 ? 4.48 -13.906 -8.148 1 98.75 136 ARG B O 1
ATOM 2689 N N . TYR B 1 137 ? 3.91 -14.398 -6.059 1 98.88 137 TYR B N 1
ATOM 2690 C CA . TYR B 1 137 ? 2.523 -14.609 -6.453 1 98.88 137 TYR B CA 1
ATOM 2691 C C . TYR B 1 137 ? 1.888 -13.32 -6.945 1 98.88 137 TYR B C 1
ATOM 2693 O O . TYR B 1 137 ? 1.154 -13.32 -7.938 1 98.88 137 TYR B O 1
ATOM 2701 N N . ASP B 1 138 ? 2.135 -12.242 -6.211 1 98.88 138 ASP B N 1
ATOM 2702 C CA . ASP B 1 138 ? 1.619 -10.961 -6.68 1 98.88 138 ASP B CA 1
ATOM 2703 C C . ASP B 1 138 ? 2.098 -10.656 -8.094 1 98.88 138 ASP B C 1
ATOM 2705 O O . ASP B 1 138 ? 1.344 -10.125 -8.914 1 98.88 138 ASP B O 1
ATOM 2709 N N . MET B 1 139 ? 3.309 -10.977 -8.352 1 98.75 139 MET B N 1
ATOM 2710 C CA . MET B 1 139 ? 3.902 -10.719 -9.656 1 98.75 139 MET B CA 1
ATOM 2711 C C . MET B 1 139 ? 3.168 -11.492 -10.75 1 98.75 139 MET B C 1
ATOM 2713 O O . MET B 1 139 ? 2.764 -10.906 -11.758 1 98.75 139 MET B O 1
ATOM 2717 N N . ILE B 1 140 ? 2.914 -12.734 -10.586 1 98.81 140 ILE B N 1
ATOM 2718 C CA . ILE B 1 140 ? 2.324 -13.516 -11.664 1 98.81 140 ILE B CA 1
ATOM 2719 C C . ILE B 1 140 ? 0.825 -13.234 -11.742 1 98.81 140 ILE B C 1
ATOM 2721 O O . ILE B 1 140 ? 0.242 -13.258 -12.836 1 98.81 140 ILE B O 1
ATOM 2725 N N . LEU B 1 141 ? 0.188 -12.977 -10.617 1 98.88 141 LEU B N 1
ATOM 2726 C CA . LEU B 1 141 ? -1.206 -12.547 -10.672 1 98.88 141 LEU B CA 1
ATOM 2727 C C . LEU B 1 141 ? -1.343 -11.25 -11.453 1 98.88 141 LEU B C 1
ATOM 2729 O O . LEU B 1 141 ? -2.238 -11.109 -12.289 1 98.88 141 LEU B O 1
ATOM 2733 N N . GLN B 1 142 ? -0.439 -10.289 -11.164 1 98.88 142 GLN B N 1
ATOM 2734 C CA . GLN B 1 142 ? -0.439 -9.023 -11.891 1 98.88 142 GLN B CA 1
ATOM 2735 C C . GLN B 1 142 ? -0.169 -9.234 -13.375 1 98.88 142 GLN B C 1
ATOM 2737 O O . GLN B 1 142 ? -0.773 -8.578 -14.227 1 98.88 142 GLN B O 1
ATOM 2742 N N . ALA B 1 143 ? 0.727 -10.109 -13.672 1 98.75 143 ALA B N 1
ATOM 2743 C CA . ALA B 1 143 ? 1.001 -10.469 -15.062 1 98.75 143 ALA B CA 1
ATOM 2744 C C . ALA B 1 143 ? -0.266 -10.945 -15.773 1 98.75 143 ALA B C 1
ATOM 2746 O O . ALA B 1 143 ? -0.575 -10.492 -16.875 1 98.75 143 ALA B O 1
ATOM 2747 N N . PHE B 1 144 ? -0.976 -11.805 -15.156 1 98.81 144 PHE B N 1
ATOM 2748 C CA . PHE B 1 144 ? -2.207 -12.328 -15.734 1 98.81 144 PHE B CA 1
ATOM 2749 C C . PHE B 1 144 ? -3.238 -11.219 -15.914 1 98.81 144 PHE B C 1
ATOM 2751 O O . PHE B 1 144 ? -3.918 -11.156 -16.938 1 98.81 144 PHE B O 1
ATOM 2758 N N . GLU B 1 145 ? -3.332 -10.352 -14.922 1 98.69 145 GLU B N 1
ATOM 2759 C CA . GLU B 1 145 ? -4.25 -9.227 -15.023 1 98.69 145 GLU B CA 1
ATOM 2760 C C . GLU B 1 145 ? -3.916 -8.344 -16.219 1 98.69 145 GLU B C 1
ATOM 2762 O O . GLU B 1 145 ? -4.816 -7.848 -16.906 1 98.69 145 GLU B O 1
ATOM 2767 N N . TYR B 1 146 ? -2.641 -8.109 -16.422 1 98.62 146 TYR B N 1
ATOM 2768 C CA . TYR B 1 146 ? -2.232 -7.32 -17.578 1 98.62 146 TYR B CA 1
ATOM 2769 C C . TYR B 1 146 ? -2.564 -8.039 -18.875 1 98.62 146 TYR B C 1
ATOM 2771 O O . TYR B 1 146 ? -2.984 -7.41 -19.859 1 98.62 146 TYR B O 1
ATOM 2779 N N . GLU B 1 147 ? -2.328 -9.367 -18.938 1 98.19 147 GLU B N 1
ATOM 2780 C CA . GLU B 1 147 ? -2.705 -10.141 -20.109 1 98.19 147 GLU B CA 1
ATOM 2781 C C . GLU B 1 147 ? -4.195 -10 -20.406 1 98.19 147 GLU B C 1
ATOM 2783 O O . GLU B 1 147 ? -4.594 -9.852 -21.562 1 98.19 147 GLU B O 1
ATOM 2788 N N . LYS B 1 148 ? -5.016 -10.07 -19.391 1 98.12 148 LYS B N 1
ATOM 2789 C CA . LYS B 1 148 ? -6.457 -9.898 -19.547 1 98.12 148 LYS B CA 1
ATOM 2790 C C . LYS B 1 148 ? -6.801 -8.492 -20.031 1 98.12 148 LYS B C 1
ATOM 2792 O O . LYS B 1 148 ? -7.562 -8.32 -20.984 1 98.12 148 LYS B O 1
ATOM 2797 N N . ARG B 1 149 ? -6.191 -7.496 -19.391 1 97.31 149 ARG B N 1
ATOM 2798 C CA . ARG B 1 149 ? -6.488 -6.098 -19.672 1 97.31 149 ARG B CA 1
ATOM 2799 C C . ARG B 1 149 ? -6.16 -5.746 -21.125 1 97.31 149 ARG B C 1
ATOM 2801 O O . ARG B 1 149 ? -6.922 -5.035 -21.781 1 97.31 149 ARG B O 1
ATOM 2808 N N . GLU B 1 150 ? -5.055 -6.266 -21.547 1 96.5 150 GLU B N 1
ATOM 2809 C CA . GLU B 1 150 ? -4.59 -5.91 -22.891 1 96.5 150 GLU B CA 1
ATOM 2810 C C . GLU B 1 150 ? -4.996 -6.969 -23.906 1 96.5 150 GLU B C 1
ATOM 2812 O O . GLU B 1 150 ? -4.672 -6.852 -25.094 1 96.5 150 GLU B O 1
ATOM 2817 N N . ASN B 1 151 ? -5.73 -8.016 -23.469 1 96.69 151 ASN B N 1
ATOM 2818 C CA . ASN B 1 151 ? -6.148 -9.125 -24.312 1 96.69 151 ASN B CA 1
ATOM 2819 C C . ASN B 1 151 ? -4.969 -9.727 -25.078 1 96.69 151 ASN B C 1
ATOM 2821 O O . ASN B 1 151 ? -5.02 -9.852 -26.312 1 96.69 151 ASN B O 1
ATOM 2825 N N . THR B 1 152 ? -3.91 -9.977 -24.344 1 96.69 152 THR B N 1
ATOM 2826 C CA . THR B 1 152 ? -2.691 -10.547 -24.906 1 96.69 152 THR B CA 1
ATOM 2827 C C . THR B 1 152 ? -2.26 -11.781 -24.125 1 96.69 152 THR B C 1
ATOM 2829 O O . THR B 1 152 ? -1.352 -11.711 -23.297 1 96.69 152 THR B O 1
ATOM 2832 N N . PRO B 1 153 ? -2.865 -12.914 -24.453 1 97.25 153 PRO B N 1
ATOM 2833 C CA . PRO B 1 153 ? -2.508 -14.141 -23.734 1 97.25 153 PRO B CA 1
ATOM 2834 C C . PRO B 1 153 ? -1.021 -14.477 -23.844 1 97.25 153 PRO B C 1
ATOM 2836 O O . PRO B 1 153 ? -0.436 -14.359 -24.922 1 97.25 153 PRO B O 1
ATOM 2839 N N . LYS B 1 154 ? -0.347 -14.75 -22.734 1 96.75 154 LYS B N 1
ATOM 2840 C CA . LYS B 1 154 ? 1.015 -15.266 -22.625 1 96.75 154 LYS B CA 1
ATOM 2841 C C . LYS B 1 154 ? 2.041 -14.164 -22.875 1 96.75 154 LYS B C 1
ATOM 2843 O O . LYS B 1 154 ? 3.246 -14.422 -22.906 1 96.75 154 LYS B O 1
ATOM 2848 N N . LYS B 1 155 ? 1.565 -12.93 -22.969 1 96.75 155 LYS B N 1
ATOM 2849 C CA . LYS B 1 155 ? 2.484 -11.805 -23.156 1 96.75 155 LYS B CA 1
ATOM 2850 C C . LYS B 1 155 ? 3.521 -11.758 -22.031 1 96.75 155 LYS B C 1
ATOM 2852 O O . LYS B 1 155 ? 4.68 -11.414 -22.266 1 96.75 155 LYS B O 1
ATOM 2857 N N . CYS B 1 156 ? 3.08 -12.078 -20.859 1 97.5 156 CYS B N 1
ATOM 2858 C CA . CYS B 1 156 ? 3.941 -11.961 -19.688 1 97.5 156 CYS B CA 1
ATOM 2859 C C . CYS B 1 156 ? 4.469 -13.32 -19.266 1 97.5 156 CYS B C 1
ATOM 2861 O O . CYS B 1 156 ? 4.699 -13.555 -18.078 1 97.5 156 CYS B O 1
ATOM 2863 N N . GLN B 1 157 ? 4.742 -14.25 -20.172 1 98 157 GLN B N 1
ATOM 2864 C CA . GLN B 1 157 ? 5.141 -15.625 -19.891 1 98 157 GLN B CA 1
ATOM 2865 C C . GLN B 1 157 ? 6.449 -15.672 -19.109 1 98 157 GLN B C 1
ATOM 2867 O O . GLN B 1 157 ? 6.645 -16.547 -18.266 1 98 157 GLN B O 1
ATOM 2872 N N . GLU B 1 158 ? 7.289 -14.742 -19.344 1 97.06 158 GLU B N 1
ATOM 2873 C CA . GLU B 1 158 ? 8.602 -14.758 -18.703 1 97.06 158 GLU B CA 1
ATOM 2874 C C . GLU B 1 158 ? 8.477 -14.727 -17.188 1 97.06 158 GLU B C 1
ATOM 2876 O O . GLU B 1 158 ? 9.289 -15.336 -16.484 1 97.06 158 GLU B O 1
ATOM 2881 N N . PHE B 1 159 ? 7.52 -14.031 -16.578 1 97.88 159 PHE B N 1
ATOM 2882 C CA . PHE B 1 159 ? 7.336 -13.938 -15.141 1 97.88 159 PHE B CA 1
ATOM 2883 C C . PHE B 1 159 ? 6.844 -15.258 -14.562 1 97.88 159 PHE B C 1
ATOM 2885 O O . PHE B 1 159 ? 7.227 -15.648 -13.461 1 97.88 159 PHE B O 1
ATOM 2892 N N . PHE B 1 160 ? 5.992 -15.938 -15.305 1 98.44 160 PHE B N 1
ATOM 2893 C CA . PHE B 1 160 ? 5.527 -17.266 -14.906 1 98.44 160 PHE B CA 1
ATOM 2894 C C . PHE B 1 160 ? 6.668 -18.266 -14.961 1 98.44 160 PHE B C 1
ATOM 2896 O O . PHE B 1 160 ? 6.848 -19.062 -14.031 1 98.44 160 PHE B O 1
ATOM 2903 N N . THR B 1 161 ? 7.402 -18.188 -16.047 1 98.25 161 THR B N 1
ATOM 2904 C CA . THR B 1 161 ? 8.547 -19.078 -16.188 1 98.25 161 THR B CA 1
ATOM 2905 C C . THR B 1 161 ? 9.555 -18.859 -15.07 1 98.25 161 THR B C 1
ATOM 2907 O O . THR B 1 161 ? 10.078 -19.828 -14.5 1 98.25 161 THR B O 1
ATOM 2910 N N . ALA B 1 162 ? 9.781 -17.625 -14.703 1 96.12 162 ALA B N 1
ATOM 2911 C CA . ALA B 1 162 ? 10.797 -17.281 -13.703 1 96.12 162 ALA B CA 1
ATOM 2912 C C . ALA B 1 162 ? 10.391 -17.766 -12.32 1 96.12 162 ALA B C 1
ATOM 2914 O O . ALA B 1 162 ? 11.242 -17.938 -11.445 1 96.12 162 ALA B O 1
ATOM 2915 N N . THR B 1 163 ? 9.102 -17.984 -12.078 1 98 163 THR B N 1
ATOM 2916 C CA . THR B 1 163 ? 8.648 -18.328 -10.734 1 98 163 THR B CA 1
ATOM 2917 C C . THR B 1 163 ? 8.219 -19.781 -10.656 1 98 163 THR B C 1
ATOM 2919 O O . THR B 1 163 ? 7.75 -20.25 -9.617 1 98 163 THR B O 1
ATOM 2922 N N . GLU B 1 164 ? 8.359 -20.531 -11.734 1 97.19 164 GLU B N 1
ATOM 2923 C CA . GLU B 1 164 ? 7.906 -21.922 -11.773 1 97.19 164 GLU B CA 1
ATOM 2924 C C . GLU B 1 164 ? 8.602 -22.75 -10.711 1 97.19 164 GLU B C 1
ATOM 2926 O O . GLU B 1 164 ? 9.828 -22.75 -10.609 1 97.19 164 GLU B O 1
ATOM 2931 N N . GLY B 1 165 ? 7.84 -23.391 -9.859 1 96.62 165 GLY B N 1
ATOM 2932 C CA . GLY B 1 165 ? 8.367 -24.312 -8.867 1 96.62 165 GLY B CA 1
ATOM 2933 C C . GLY B 1 165 ? 9 -23.609 -7.68 1 96.62 165 GLY B C 1
ATOM 2934 O O . GLY B 1 165 ? 9.641 -24.25 -6.844 1 96.62 165 GLY B O 1
ATOM 2935 N N . LYS B 1 166 ? 8.797 -22.328 -7.527 1 97.88 166 LYS B N 1
ATOM 2936 C CA . LYS B 1 166 ? 9.516 -21.562 -6.504 1 97.88 166 LYS B CA 1
ATOM 2937 C C . LYS B 1 166 ? 8.617 -21.281 -5.305 1 97.88 166 LYS B C 1
ATOM 2939 O O . LYS B 1 166 ? 9.062 -20.672 -4.324 1 97.88 166 LYS B O 1
ATOM 2944 N N . PHE B 1 167 ? 7.363 -21.719 -5.312 1 98.25 167 PHE B N 1
ATOM 2945 C CA . PHE B 1 167 ? 6.422 -21.453 -4.23 1 98.25 167 PHE B CA 1
ATOM 2946 C C . PHE B 1 167 ? 6.496 -22.547 -3.17 1 98.25 167 PHE B C 1
ATOM 2948 O O . PHE B 1 167 ? 6.441 -23.734 -3.49 1 98.25 167 PHE B O 1
ATOM 2955 N N . ASP B 1 168 ? 6.555 -22.141 -1.909 1 96.62 168 ASP B N 1
ATOM 2956 C CA . ASP B 1 168 ? 6.789 -23.094 -0.83 1 96.62 168 ASP B CA 1
ATOM 2957 C C . ASP B 1 168 ? 5.52 -23.328 -0.02 1 96.62 168 ASP B C 1
ATOM 2959 O O . ASP B 1 168 ? 5.172 -24.469 0.279 1 96.62 168 ASP B O 1
ATOM 2963 N N . HIS B 1 169 ? 4.855 -22.344 0.399 1 96.88 169 HIS B N 1
ATOM 2964 C CA . HIS B 1 169 ? 3.711 -22.484 1.294 1 96.88 169 HIS B CA 1
ATOM 2965 C C . HIS B 1 169 ? 2.525 -23.109 0.581 1 96.88 169 HIS B C 1
ATOM 2967 O O . HIS B 1 169 ? 2.164 -22.703 -0.524 1 96.88 169 HIS B O 1
ATOM 2973 N N . PRO B 1 170 ? 1.902 -24.125 1.169 1 96.25 170 PRO B N 1
ATOM 2974 C CA . PRO B 1 170 ? 0.83 -24.859 0.496 1 96.25 170 PRO B CA 1
ATOM 2975 C C . PRO B 1 170 ? -0.341 -23.969 0.097 1 96.25 170 PRO B C 1
ATOM 2977 O O . PRO B 1 170 ? -0.934 -24.156 -0.968 1 96.25 170 PRO B O 1
ATOM 2980 N N . PHE B 1 171 ? -0.691 -23.062 0.928 1 96.12 171 PHE B N 1
ATOM 2981 C CA . PHE B 1 171 ? -1.774 -22.141 0.628 1 96.12 171 PHE B CA 1
ATOM 2982 C C . PHE B 1 171 ? -1.499 -21.375 -0.667 1 96.12 171 PHE B C 1
ATOM 2984 O O . PHE B 1 171 ? -2.381 -21.25 -1.521 1 96.12 171 PHE B O 1
ATOM 2991 N N . ILE B 1 172 ? -0.285 -20.922 -0.869 1 97.44 172 ILE B N 1
ATOM 2992 C CA . ILE B 1 172 ? 0.097 -20.156 -2.055 1 97.44 172 ILE B CA 1
ATOM 2993 C C . ILE B 1 172 ? 0.184 -21.094 -3.26 1 97.44 172 ILE B C 1
ATOM 2995 O O . ILE B 1 172 ? -0.198 -20.719 -4.371 1 97.44 172 ILE B O 1
ATOM 2999 N N . GLN B 1 173 ? 0.663 -22.25 -3.025 1 97.88 173 GLN B N 1
ATOM 3000 C CA . GLN B 1 173 ? 0.709 -23.234 -4.105 1 97.88 173 GLN B CA 1
ATOM 3001 C C . GLN B 1 173 ? -0.683 -23.484 -4.68 1 97.88 173 GLN B C 1
ATOM 3003 O O . GLN B 1 173 ? -0.847 -23.609 -5.895 1 97.88 173 GLN B O 1
ATOM 3008 N N . ASP B 1 174 ? -1.616 -23.562 -3.83 1 97.25 174 ASP B N 1
ATOM 3009 C CA . ASP B 1 174 ? -2.99 -23.781 -4.27 1 97.25 174 ASP B CA 1
ATOM 3010 C C . ASP B 1 174 ? -3.51 -22.594 -5.078 1 97.25 174 ASP B C 1
ATOM 3012 O O . ASP B 1 174 ? -4.23 -22.781 -6.062 1 97.25 174 ASP B O 1
ATOM 3016 N N . LEU B 1 175 ? -3.209 -21.438 -4.652 1 98.06 175 LEU B N 1
ATOM 3017 C CA . LEU B 1 175 ? -3.613 -20.25 -5.39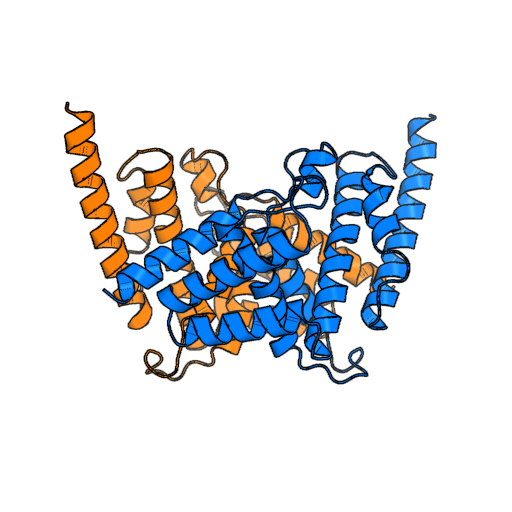1 1 98.06 175 LEU B CA 1
ATOM 3018 C C . LEU B 1 175 ? -2.943 -20.203 -6.762 1 98.06 175 LEU B C 1
ATOM 3020 O O . LEU B 1 175 ? -3.557 -19.781 -7.746 1 98.06 175 LEU B O 1
ATOM 3024 N N . VAL B 1 176 ? -1.712 -20.625 -6.789 1 98.69 176 VAL B N 1
ATOM 3025 C CA . VAL B 1 176 ? -0.971 -20.656 -8.047 1 98.69 176 VAL B CA 1
ATOM 3026 C C . VAL B 1 176 ? -1.654 -21.609 -9.023 1 98.69 176 VAL B C 1
ATOM 3028 O O . VAL B 1 176 ? -1.816 -21.297 -10.203 1 98.69 176 VAL B O 1
ATOM 3031 N N . LYS B 1 177 ? -2.035 -22.75 -8.547 1 98.38 177 LYS B N 1
ATOM 3032 C CA . LYS B 1 177 ? -2.736 -23.719 -9.383 1 98.38 177 LYS B CA 1
ATOM 3033 C C . LYS B 1 177 ? -4.004 -23.109 -9.977 1 98.38 177 LYS B C 1
ATOM 3035 O O . LYS B 1 177 ? -4.273 -23.281 -11.172 1 98.38 177 LYS B O 1
ATOM 3040 N N . GLU B 1 178 ? -4.742 -22.469 -9.141 1 98.44 178 GLU B N 1
ATOM 3041 C CA . GLU B 1 178 ? -5.965 -21.828 -9.609 1 98.44 178 GLU B CA 1
ATOM 3042 C C . GLU B 1 178 ? -5.652 -20.75 -10.656 1 98.44 178 GLU B C 1
ATOM 3044 O O . GLU B 1 178 ? -6.359 -20.625 -11.656 1 98.44 178 GLU B O 1
ATOM 3049 N N . LEU B 1 179 ? -4.629 -19.953 -10.414 1 98.69 179 LEU B N 1
ATOM 3050 C CA . LEU B 1 179 ? -4.227 -18.906 -11.344 1 98.69 179 LEU B CA 1
ATOM 3051 C C . LEU B 1 179 ? -3.881 -19.484 -12.711 1 98.69 179 LEU B C 1
ATOM 3053 O O . LEU B 1 179 ? -4.305 -18.953 -13.742 1 98.69 179 LEU B O 1
ATOM 3057 N N . TYR B 1 180 ? -3.129 -20.562 -12.656 1 98.44 180 TYR B N 1
ATOM 3058 C CA . TYR B 1 180 ? -2.73 -21.203 -13.898 1 98.44 180 TYR B CA 1
ATOM 3059 C C . TYR B 1 180 ? -3.941 -21.75 -14.648 1 98.44 180 TYR B C 1
ATOM 3061 O O . TYR B 1 180 ? -4.016 -21.656 -15.875 1 98.44 180 TYR B O 1
ATOM 3069 N N . LEU B 1 181 ? -4.844 -22.297 -13.93 1 98.19 181 LEU B N 1
ATOM 3070 C CA . LEU B 1 181 ? -6.07 -22.812 -14.539 1 98.19 181 LEU B CA 1
ATOM 3071 C C . LEU B 1 181 ? -6.844 -21.688 -15.227 1 98.19 181 LEU B C 1
ATOM 3073 O O . LEU B 1 181 ? -7.258 -21.844 -16.375 1 98.19 181 LEU B O 1
ATOM 3077 N N . GLN B 1 182 ? -7.004 -20.578 -14.539 1 98.12 182 GLN B N 1
ATOM 3078 C CA . GLN B 1 182 ? -7.73 -19.453 -15.117 1 98.12 182 GLN B CA 1
ATOM 3079 C C . GLN B 1 182 ? -6.996 -18.891 -16.328 1 98.12 182 GLN B C 1
ATOM 3081 O O . GLN B 1 182 ? -7.625 -18.469 -17.297 1 98.12 182 GLN B O 1
ATOM 3086 N N . ARG B 1 183 ? -5.695 -18.797 -16.188 1 98.25 183 ARG B N 1
ATOM 3087 C CA . ARG B 1 183 ? -4.898 -18.266 -17.297 1 98.25 183 ARG B CA 1
ATOM 3088 C C . ARG B 1 183 ? -5.047 -19.156 -18.547 1 98.25 183 ARG B C 1
ATOM 3090 O O . ARG B 1 183 ? -5.121 -18.641 -19.656 1 98.25 183 ARG B O 1
ATOM 3097 N N . GLU B 1 184 ? -5.082 -20.484 -18.359 1 97.5 184 GLU B N 1
ATOM 3098 C CA . GLU B 1 184 ? -5.293 -21.422 -19.453 1 97.5 184 GLU B CA 1
ATOM 3099 C C . GLU B 1 184 ? -6.668 -21.234 -20.094 1 97.5 184 GLU B C 1
ATOM 3101 O O . GLU B 1 184 ? -6.801 -21.234 -21.312 1 97.5 184 GLU B O 1
ATOM 3106 N N . ILE B 1 185 ? -7.66 -21.109 -19.281 1 97.25 185 ILE B N 1
ATOM 3107 C CA . ILE B 1 185 ? -9.016 -20.891 -19.766 1 97.25 185 ILE B CA 1
ATOM 3108 C C . ILE B 1 185 ? -9.07 -19.609 -20.594 1 97.25 185 ILE B C 1
ATOM 3110 O O . ILE B 1 185 ? -9.672 -19.594 -21.672 1 97.25 185 ILE B O 1
ATOM 3114 N N . PHE B 1 186 ? -8.43 -18.578 -20.078 1 97.56 186 PHE B N 1
ATOM 3115 C CA . PHE B 1 186 ? -8.383 -17.297 -20.766 1 97.56 186 PHE B CA 1
ATOM 3116 C C . PHE B 1 186 ? -7.719 -17.453 -22.141 1 97.56 186 PHE B C 1
ATOM 3118 O O . PHE B 1 186 ? -8.211 -16.922 -23.141 1 97.56 186 PHE B O 1
ATOM 3125 N N . GLU B 1 187 ? -6.59 -18.156 -22.172 1 96.06 187 GLU B N 1
ATOM 3126 C CA . GLU B 1 187 ? -5.867 -18.375 -23.422 1 96.06 187 GLU B CA 1
ATOM 3127 C C . GLU B 1 187 ? -6.742 -19.094 -24.438 1 96.06 187 GLU B C 1
ATOM 3129 O O . GLU B 1 187 ? -6.77 -18.719 -25.625 1 96.06 187 GLU B O 1
ATOM 3134 N N . LYS B 1 188 ? -7.473 -20.047 -24.062 1 94.69 188 LYS B N 1
ATOM 3135 C CA . LYS B 1 188 ? -8.32 -20.844 -24.953 1 94.69 188 LYS B CA 1
ATOM 3136 C C . LYS B 1 188 ? -9.492 -20.016 -25.469 1 94.69 188 LYS B C 1
ATOM 3138 O O . LYS B 1 188 ? -9.906 -20.188 -26.625 1 94.69 188 LYS B O 1
ATOM 3143 N N . HIS B 1 189 ? -10 -19.172 -24.656 1 91 189 HIS B N 1
ATOM 3144 C CA . HIS B 1 189 ? -11.141 -18.359 -25.047 1 91 189 HIS B CA 1
ATOM 3145 C C . HIS B 1 189 ? -10.727 -17.266 -26.016 1 91 189 HIS B C 1
ATOM 3147 O O . HIS B 1 189 ? -11.508 -16.859 -26.875 1 91 189 HIS B O 1
ATOM 3153 N N . THR B 1 190 ? -9.594 -16.656 -25.812 1 86.69 190 THR B N 1
ATOM 3154 C CA . THR B 1 190 ? -9.117 -15.578 -26.672 1 86.69 190 THR B CA 1
ATOM 3155 C C . THR B 1 190 ? -8.688 -16.125 -28.031 1 86.69 190 THR B C 1
ATOM 3157 O O . THR B 1 190 ? -8.891 -15.469 -29.062 1 86.69 190 THR B O 1
ATOM 3160 N N . VAL B 1 191 ? -8.039 -17.281 -28.078 1 73.75 191 VAL B N 1
ATOM 3161 C CA . VAL B 1 191 ? -7.633 -17.906 -29.344 1 73.75 191 VAL B CA 1
ATOM 3162 C C . VAL B 1 191 ? -8.867 -18.266 -30.156 1 73.75 191 VAL B C 1
ATOM 3164 O O . VAL B 1 191 ? -8.883 -18.078 -31.375 1 73.75 191 VAL B O 1
ATOM 3167 N N . VAL B 1 192 ? -9.852 -18.656 -29.531 1 70.5 192 VAL B N 1
ATOM 3168 C CA . VAL B 1 192 ? -11.055 -19.047 -30.25 1 70.5 192 VAL B CA 1
ATOM 3169 C C . VAL B 1 192 ? -11.773 -17.797 -30.766 1 70.5 192 VAL B C 1
ATOM 3171 O O . VAL B 1 192 ? -12.242 -17.766 -31.906 1 70.5 192 VAL B O 1
ATOM 3174 N N . ASN B 1 193 ? -11.797 -16.766 -29.938 1 62.78 193 ASN B N 1
ATOM 3175 C CA . ASN B 1 193 ? -12.523 -15.578 -30.359 1 62.78 193 ASN B CA 1
ATOM 3176 C C . ASN B 1 193 ? -11.664 -14.703 -31.281 1 62.78 193 ASN B C 1
ATOM 3178 O O . ASN B 1 193 ? -12.18 -13.797 -31.938 1 62.78 193 ASN B O 1
ATOM 3182 N N . GLY B 1 194 ? -10.414 -14.703 -31.203 1 53.5 194 GLY B N 1
ATOM 3183 C CA . GLY B 1 194 ? -9.562 -13.977 -32.125 1 53.5 194 GLY B CA 1
ATOM 3184 C C . GLY B 1 194 ? -9.523 -14.602 -33.5 1 53.5 194 GLY B C 1
ATOM 3185 O O . GLY B 1 194 ? -9.047 -13.977 -34.469 1 53.5 194 GLY B O 1
ATOM 3186 N N . HIS B 1 195 ? -9.625 -15.945 -33.688 1 44.88 195 HIS B N 1
ATOM 3187 C CA . HIS B 1 195 ? -9.719 -16.625 -34.969 1 44.88 195 HIS B CA 1
ATOM 3188 C C . HIS B 1 195 ? -11.133 -16.531 -35.531 1 44.88 195 HIS B C 1
ATOM 3190 O O . HIS B 1 195 ? -11.43 -17.141 -36.562 1 44.88 195 HIS B O 1
ATOM 3196 N N . VAL B 1 196 ? -12.078 -15.953 -34.938 1 37.81 196 VAL B N 1
ATOM 3197 C CA . VAL B 1 196 ? -13.32 -15.766 -35.688 1 37.81 196 VAL B CA 1
ATOM 3198 C C . VAL B 1 196 ? -13.242 -14.469 -36.469 1 37.81 196 VAL B C 1
ATOM 3200 O O . VAL B 1 196 ? -12.836 -13.422 -35.938 1 37.81 196 VAL B O 1
#

Organism: Bombyx mori (NCBI:txid7091)

Solvent-accessible surface area (backbone atoms only — not comparable to full-atom values): 20766 Å² total; per-residue (Å²): 111,69,56,60,32,40,51,51,47,53,52,35,56,53,42,21,36,68,40,54,43,46,73,42,54,76,66,69,44,77,91,56,49,21,48,24,20,55,30,31,53,40,31,57,54,38,52,67,60,41,82,90,62,31,89,85,64,64,54,50,66,59,26,28,55,32,30,61,36,60,65,53,29,32,42,73,71,43,69,79,49,85,86,69,80,52,51,72,68,54,49,52,50,52,35,51,52,36,34,50,53,49,18,69,37,48,44,71,40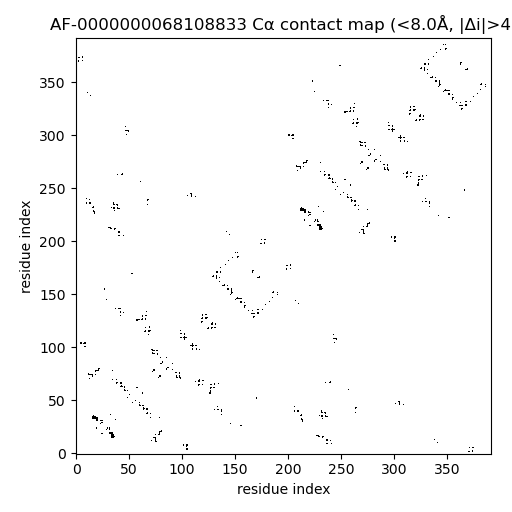,17,49,53,48,39,51,40,31,48,34,40,77,64,47,71,40,74,39,26,46,49,36,49,35,40,54,53,47,52,51,40,54,50,36,50,51,49,20,62,74,67,70,34,74,69,71,51,43,66,57,48,62,73,48,62,89,65,60,74,55,66,61,58,43,51,45,49,52,50,50,51,51,52,51,50,53,50,40,56,52,50,55,55,58,68,73,100,111,69,56,58,32,40,51,51,48,52,52,36,55,53,43,22,35,69,40,55,42,46,73,43,53,77,66,69,45,76,90,57,50,20,48,23,20,54,29,30,53,41,31,56,55,37,52,65,60,41,84,89,63,31,89,84,64,64,56,50,67,59,26,28,54,34,31,61,36,60,65,53,30,33,40,71,72,42,69,80,48,86,83,69,79,52,52,72,67,56,46,50,50,51,35,51,52,37,34,51,53,48,18,69,37,48,46,72,39,17,50,52,50,40,51,39,29,48,34,40,76,64,48,71,41,73,39,26,47,47,35,50,37,40,54,53,47,53,49,40,54,49,37,50,50,49,20,61,74,68,70,33,74,70,71,50,43,66,57,49,62,72,48,62,89,65,60,75,52,66,62,56,43,52,44,48,54,49,49,50,52,52,52,50,52,51,40,55,54,48,55,56,58,68,72,100

InterPro domains:
  IPR003607 HD/PDEase domain [SM00471] (31-149)
  IPR006674 HD domain [PF13023] (13-167)
  IPR039356 5'-deoxynucleotidase YfbR/HDDC2 [PTHR11845] (3-184)

Secondary structure (DSSP, 8-state):
-HHHHHHHHHHHHHHTTT-B-HHHHHTT-TTPPBHHHHHHHHHHHGGG--GGG-TT---HHHHHHHHHHTTTTHHHH----GGGS--HHHHHHHHHHHHHHHHHHHTHHHHHHHHHHHHHHHT-SHHHHHHHHHHHHHHHHHHHHHHHHHT-TTTTHHHHHHHTT---SHHHHHHHHHHHHHHHHHHHHHHHHH--/-HHHHHHHHHHHHHHTTT-B-HHHHHTT-TTPPBHHHHHHHHHHHGGG--STT-TT---HHHHHHHHHHTTTTHHHH----GGGS--HHHHHHHHHHHHHHHHHHHTHHHHHHHHHHHHHHHT-SHHHHHHHHHHHHHHHHHHHHHHHHHT-TTTTHHHHHHHTT---SHHHHHHHHHHHHHHHHHHHHHHHHH--

Sequence (392 aa):
MENSKILEFLELVGRLKHVKRTGWILCDINDCETIAGHMYRMGIMTFLLTEENNPTKLDRIKCLQIALIHDLAECIVGDLTPHCGVSPEEKHRREDEAMKTISGLTGIAGDRMYELYKEYEDQSSPEAKFAKDLDRYDMILQAFEYEKRENTPKKCQEFFTATEGKFDHPFIQDLVKELYLQREIFEKHTVVNGHVMENSKILEFLELVGRLKHVKRTGWILCDINDCETIAGHMYRMGIMTFLLTEENNPTKLDRIKCLQIALIHDLAECIVGDLTPHCGVSPEEKHRREDEAMKTISGLTGIAGDRMYELYKEYEDQSSPEAKFAKDLDRYDMILQAFEYEKRENTPKKCQEFFTATEGKFDHPFIQDLVKELYLQREIFEKHTVVNGHV

Radius of gyration: 20.93 Å; Cα contacts (8 Å, |Δi|>4): 472; chains: 2; bounding box: 51×62×61 Å

Nearest PDB structures (foldseek):
  4dmb-assembly1_A  TM=9.692E-01  e=1.199E-13  Homo sapiens
  4l1j-assembly1_A  TM=9.670E-01  e=1.091E-13  Homo sapiens
  4l7e-assembly1_A  TM=9.650E-01  e=1.091E-13  Homo sapiens
  4l7w-assembly1_A-2  TM=9.675E-01  e=5.696E-13  Homo sapiens
  1ynb-assembly1_A  TM=7.698E-01  e=3.092E-04  Archaeoglobus fulgidus DSM 4304

pLDDT: mean 95.53, std 7.96, range [37.78, 98.94]

Foldseek 3Di:
DLVVLVVVLVVLQVLQQPAAAVLCVVLVQPPHGGNQRLLVVLLVVLVVDDPVQCPVPDDSVLLNLLSNQQCSLCSPVNNDDPVNPADPVRVVVSSLVSLVSSCVSNPPVSVVSSVSNVCLVVVVDPSSLQNVLSSLLSVVLSVLVSCVVVVNQCSSVVSVVVCPPVHDRVVSVVVVVVSVVVSVVSVVVSVVVVVD/DLVVLVVVLVVLQVLQQPAAAVLCVVLVQPPHGGNQRLLVVLLVVLVVDDPVQCPVPDDSVLLNLLSRQQCSLCSPVNNDDPVNPADPVRVVVSSLVSLVSSCVSNPPVSVVSSVSNVCLVVVVDPSSLQNVLSSLLSVVLSVLVSCVVVVNQCSSVVSVVVCPPVHDRPVSVVVVVVSVVVSVVSVVVSVVVVVD